Protein AF-0000000073451578 (afdb_homodimer)

Sequence (628 aa):
MHSQFETRAEHLTKHARFFEYTTASDPIGSGIISPVPVKEFGPELYETGETRIIPLDISEELKTDYPASSPSLLAHFIKIRSGDTIHTAPRATSELYYIVSGAGKTETGEDTIHWQKGDFLTLPAGSGSRHTAAEDAAIYYITDSPLLNYLGVKPSESRFQPTLYTAEQSKAKLAEAAAAPDARYRNRISVLLNNEIFDQTLTITHVLWAMFGIVPPGSNQAPHSHKSVALDFVAYAAPGTYTLVGSKIDPATKEIIDPKRIDWVTGKAFITPPGLWHSHHNESDEAAYIIPIQDAGLQTYLRTLDIQFQHYEKMHSQFETRAEHLTKHARFFEYTTASDPIGSGIISPVPVKEFGPELYETGETRIIPLDISEELKTDYPASSPSLLAHFIKIRSGDTIHTAPRATSELYYIVSGAGKTETGEDTIHWQKGDFLTLPAGSGSRHTAAEDAAIYYITDSPLLNYLGVKPSESRFQPTLYTAEQSKAKLAEAAAAPDARYRNRISVLLNNEIFDQTLTITHVLWAMFGIVPPGSNQAPHSHKSVALDFVAYAAPGTYTLVGSKIDPATKEIIDPKRIDWVTGKAFITPPGLWHSHHNESDEAAYIIPIQDAGLQTYLRTLDIQFQHYEK

Nearest PDB structures (foldseek):
  4fag-assembly1_A  TM=7.373E-01  e=8.489E-16  Pseudaminobacter salicylatoxidans
  3nl1-assembly1_A  TM=7.351E-01  e=1.055E-15  Pseudaminobacter salicylatoxidans
  3nw4-assembly1_A  TM=7.292E-01  e=1.311E-15  Pseudaminobacter salicylatoxidans
  3nst-assembly1_A  TM=7.316E-01  e=7.873E-15  Pseudaminobacter salicylatoxidans
  2phd-assembly1_A  TM=7.182E-01  e=8.777E-15  Pseudaminobacter salicylatoxidans

Foldseek 3Di:
DVVVVVVVVCVVCVPPDDDDCVVPVCCDVVVVFAFQDKDKDDQVVAVDDEWDKAKPFPCVRRVHPDGDNDQFKIKIKTKHAAFGKDKDQAQFQKKKKAWLAAWWWKDWDPDIGTAGHGKMKMAGHPTIIMTHTNHTTMIIMMGRRSNCVVVVHGDDDHPDHIDMDHNVNQVVVLVVQCPDPCNVVDLWRKDKQADVSLVQLRAPDLFKTKIKTKDAAQDKHQKKAWQWKWWKFWSDADWAKWKWKAQDADPVQSHHDPTDIGTDDHGMIIIHTHGIIMIIGHNDNGMTIMMIMTRSSNCVVVVRGPMGGDDDDD/DVVVVVVVVCVVCVPPDDDDCVVPVCCDVVVVFAFQDKDKDDQVVAVDDEWDKAKPFPCVRRVHPDGDNDQFKIKIKTKHAAFGKDKDQAQFQKKKKAWLAAWWWKDWDPDIGTAGHGKMKMAGHPTIIMTHTNHTTMIIMMGRRSNCVVVVHGDDDHPDHIDMDHNVNQVVVLVVQCPDPCNVVDLWRKDKQADVSLVQLRAPDLFKTKIKTKDAAQDKHQKKAWQWKWWKFWSDADWAKWKWKAQDADPVQSHHDPTDIGTDDHGMIIIHTHGIIMIIGHNDNGMTIMMIMTRSSNCVVVVRGPMGGDDDDD

Organism: Bacillus licheniformis (strain ATCC 14580 / DSM 13 / JCM 2505 / CCUG 7422 / NBRC 12200 / NCIMB 9375 / NCTC 10341 / NRRL NRS-1264 / Gibson 46) (NCBI:txid279010)

InterPro domains:
  IPR011051 RmlC-like cupin domain superfamily [SSF51182] (33-309)
  IPR014710 RmlC-like jelly roll fold [G3DSA:2.60.120.10] (61-155)
  IPR014710 RmlC-like jelly roll fold [G3DSA:2.60.120.10] (156-314)
  IPR047183 Gentisate 1,2-dioxygenase-like [PTHR41517] (12-313)

Secondary structure (DSSP, 8-state):
-HHHHHHHHHHHHTTEEEEEHHHHS-HHHHTSSPPPPPEEE-GGGTSSSSSEEEE---HHHHT-SS--SSSS-EEEEEEE-TT-EEEE--S-SEEEEEEEE-EEEEEETTEEEEEETT-EEEEETT--EEEEESS-EEEEEEE-HHHHHHHTEEE-S-SS--EEE-HHHHHHHHHHHHHSTTGGG-S-EEEEEEETT-TTTT-SSSS-EEEEEEE-TT-BPPPEE-SS-EEEEEEE--TTEEEEEES-B-TTT-PBSSPEEEE--TT-EEEEPTT-EEEEEE-SSS-EEEEEEESHHHHHHTT----EE-----/-HHHHHHHHHHHHTTEEEEEHHHHS-HHHHTSSPPPPPEEE-GGGTSSSSSEEEE---HHHHT-SS--SSSS-EEEEEEE-TT-EEEE--S-SEEEEEEEE-EEEEEETTEEEEEETT-EEEEETT--EEEEESS-EEEEEEE-HHHHHHHTEEE-S-SS--EEE-HHHHHHHHHHHHHSTTGGG-S-EEEEEEETT-TTTT-SSSS-EEEEEEE-TT-BPPPEE-SS-EEEEEEE--TTEEEEEES-B-TTT-PBSSPEEEE--TT-EEEEPTT-EEEEEE-SSS-EEEEEEESHHHHHHTT----EE-----

Structure (mmCIF, N/CA/C/O backbone):
data_AF-0000000073451578-model_v1
#
loop_
_entity.id
_entity.type
_entity.pdbx_description
1 polymer Cupin
#
loop_
_atom_site.group_PDB
_atom_site.id
_atom_site.type_symbol
_atom_site.label_atom_id
_atom_site.label_alt_id
_atom_site.label_comp_id
_atom_site.label_asym_id
_atom_site.label_entity_id
_atom_site.label_seq_id
_atom_site.pdbx_PDB_ins_code
_atom_site.Cartn_x
_atom_site.Cartn_y
_atom_site.Cartn_z
_atom_site.occupancy
_atom_site.B_iso_or_equiv
_atom_site.auth_seq_id
_atom_site.auth_comp_id
_atom_site.auth_asym_id
_atom_site.auth_atom_id
_atom_site.pdbx_PDB_model_num
ATOM 1 N N . MET A 1 1 ? 19.156 40.938 -12.516 1 30.78 1 MET A N 1
ATOM 2 C CA . MET A 1 1 ? 19.25 40.344 -11.18 1 30.78 1 MET A CA 1
ATOM 3 C C . MET A 1 1 ? 17.859 40.125 -10.586 1 30.78 1 MET A C 1
ATOM 5 O O . MET A 1 1 ? 17.625 39.156 -9.867 1 30.78 1 MET A O 1
ATOM 9 N N . HIS A 1 2 ? 17.016 41.062 -10.695 1 37.72 2 HIS A N 1
ATOM 10 C CA . HIS A 1 2 ? 15.625 41.094 -10.234 1 37.72 2 HIS A CA 1
ATOM 11 C C . HIS A 1 2 ? 14.781 40.062 -11 1 37.72 2 HIS A C 1
ATOM 13 O O . HIS A 1 2 ? 13.883 39.469 -10.422 1 37.72 2 HIS A O 1
ATOM 19 N N . SER A 1 3 ? 14.891 40.094 -12.266 1 40.88 3 SER A N 1
ATOM 20 C CA . SER A 1 3 ? 14.133 39.25 -13.188 1 40.88 3 SER A CA 1
ATOM 21 C C . SER A 1 3 ? 14.453 37.781 -12.961 1 40.88 3 SER A C 1
ATOM 23 O O . SER A 1 3 ? 13.57 36.906 -13.062 1 40.88 3 SER A O 1
ATOM 25 N N . GLN A 1 4 ? 15.68 37.438 -12.633 1 38.91 4 GLN A N 1
ATOM 26 C CA . GLN A 1 4 ? 16.156 36.062 -12.445 1 38.91 4 GLN A CA 1
ATOM 27 C C . GLN A 1 4 ? 15.625 35.469 -11.141 1 38.91 4 GLN A C 1
ATOM 29 O O . GLN A 1 4 ? 15.383 34.281 -11.047 1 38.91 4 GLN A O 1
ATOM 34 N N . PHE A 1 5 ? 15.547 36.25 -10.023 1 40.53 5 PHE A N 1
ATOM 35 C CA . PHE A 1 5 ? 14.961 35.875 -8.742 1 40.53 5 PHE A CA 1
ATOM 36 C C . PHE A 1 5 ? 13.461 35.625 -8.883 1 40.53 5 PHE A C 1
ATOM 38 O O . PHE A 1 5 ? 12.898 34.75 -8.25 1 40.53 5 PHE A O 1
ATOM 45 N N . GLU A 1 6 ? 12.789 36.5 -9.516 1 46.22 6 GLU A N 1
ATOM 46 C CA . GLU A 1 6 ? 11.352 36.375 -9.758 1 46.22 6 GLU A CA 1
ATOM 47 C C . GLU A 1 6 ? 11.047 35.062 -10.484 1 46.22 6 GLU A C 1
ATOM 49 O O . GLU A 1 6 ? 10.055 34.406 -10.18 1 46.22 6 GLU A O 1
ATOM 54 N N . THR A 1 7 ? 11.953 34.781 -11.414 1 46.16 7 THR A N 1
ATOM 55 C CA . THR A 1 7 ? 11.82 33.625 -12.281 1 46.16 7 THR A CA 1
ATOM 56 C C . THR A 1 7 ? 12.023 32.312 -11.484 1 46.16 7 THR A C 1
ATOM 58 O O . THR A 1 7 ? 11.359 31.328 -11.734 1 46.16 7 THR A O 1
ATOM 61 N N . ARG A 1 8 ? 12.938 32.469 -10.477 1 52.12 8 ARG A N 1
ATOM 62 C CA . ARG A 1 8 ? 13.266 31.266 -9.695 1 52.12 8 ARG A CA 1
ATOM 63 C C . ARG A 1 8 ? 12.164 30.953 -8.695 1 52.12 8 ARG A C 1
ATOM 65 O O . ARG A 1 8 ? 11.859 29.781 -8.453 1 52.12 8 ARG A O 1
ATOM 72 N N . ALA A 1 9 ? 11.508 32.062 -8.195 1 59.88 9 ALA A N 1
ATOM 73 C CA . ALA A 1 9 ? 10.383 31.844 -7.297 1 59.88 9 ALA A CA 1
ATOM 74 C C . ALA A 1 9 ? 9.18 31.266 -8.039 1 59.88 9 ALA A C 1
ATOM 76 O O . ALA A 1 9 ? 8.461 30.406 -7.512 1 59.88 9 ALA A O 1
ATOM 77 N N . GLU A 1 10 ? 9.125 31.641 -9.328 1 74.06 10 GLU A N 1
ATOM 78 C CA . GLU A 1 10 ? 7.961 31.203 -10.094 1 74.06 10 GLU A CA 1
ATOM 79 C C . GLU A 1 10 ? 8.016 29.703 -10.367 1 74.06 10 GLU A C 1
ATOM 81 O O . GLU A 1 10 ? 6.98 29.031 -10.375 1 74.06 10 GLU A O 1
ATOM 86 N N . HIS A 1 11 ? 9.258 29.266 -10.477 1 83.69 11 HIS A N 1
ATOM 87 C CA . HIS A 1 11 ? 9.352 27.844 -10.805 1 83.69 11 HIS A CA 1
ATOM 88 C C . HIS A 1 11 ? 9.023 26.969 -9.602 1 83.69 11 HIS A C 1
ATOM 90 O O . HIS A 1 11 ? 8.625 25.812 -9.75 1 83.69 11 HIS A O 1
ATOM 96 N N . LEU A 1 12 ? 9.094 27.516 -8.391 1 88.12 12 LEU A N 1
ATOM 97 C CA . LEU A 1 12 ? 8.859 26.766 -7.164 1 88.12 12 LEU A CA 1
ATOM 98 C C . LEU A 1 12 ? 7.367 26.516 -6.949 1 88.12 12 LEU A C 1
ATOM 100 O O . LEU A 1 12 ? 6.977 25.594 -6.246 1 88.12 12 LEU A O 1
ATOM 104 N N . THR A 1 13 ? 6.539 27.328 -7.613 1 88.06 13 THR A N 1
ATOM 105 C CA . THR A 1 13 ? 5.098 27.188 -7.414 1 88.06 13 THR A CA 1
ATOM 106 C C . THR A 1 13 ? 4.418 26.703 -8.688 1 88.06 13 THR A C 1
ATOM 108 O O . THR A 1 13 ? 3.213 26.453 -8.695 1 88.06 13 THR A O 1
ATOM 111 N N . LYS A 1 14 ? 5.16 26.531 -9.742 1 88 14 LYS A N 1
ATOM 112 C CA . LYS A 1 14 ? 4.602 26.266 -11.062 1 88 14 LYS A CA 1
ATOM 113 C C . LYS A 1 14 ? 3.807 24.969 -11.086 1 88 14 LYS A C 1
ATOM 115 O O . LYS A 1 14 ? 2.822 24.844 -11.812 1 88 14 LYS A O 1
ATOM 120 N N . HIS A 1 15 ? 4.188 24.047 -10.25 1 90.81 15 HIS A N 1
ATOM 121 C CA . HIS A 1 15 ? 3.559 22.734 -10.297 1 90.81 15 HIS A CA 1
ATOM 122 C C . HIS A 1 15 ? 2.492 22.594 -9.211 1 90.81 15 HIS A C 1
ATOM 124 O O . HIS A 1 15 ? 1.782 21.578 -9.156 1 90.81 15 HIS A O 1
ATOM 130 N N . ALA A 1 16 ? 2.346 23.562 -8.383 1 94.88 16 ALA A N 1
ATOM 131 C CA . ALA A 1 16 ? 1.389 23.5 -7.277 1 94.88 16 ALA A CA 1
ATOM 132 C C . ALA A 1 16 ? -0.038 23.703 -7.777 1 94.88 16 ALA A C 1
ATOM 134 O O . ALA A 1 16 ? -0.304 24.641 -8.539 1 94.88 16 ALA A O 1
ATOM 135 N N . ARG A 1 17 ? -0.963 22.812 -7.461 1 90.75 17 ARG A N 1
ATOM 136 C CA . ARG A 1 17 ? -2.391 22.906 -7.742 1 90.75 17 ARG A CA 1
ATOM 137 C C . ARG A 1 17 ? -3.217 22.734 -6.473 1 90.75 17 ARG A C 1
ATOM 139 O O . ARG A 1 17 ? -2.77 22.078 -5.523 1 90.75 17 ARG A O 1
ATOM 146 N N . PHE A 1 18 ? -4.383 23.312 -6.461 1 90.88 18 PHE A N 1
ATOM 147 C CA . PHE A 1 18 ? -5.305 23.266 -5.332 1 90.88 18 PHE A CA 1
ATOM 148 C C . PHE A 1 18 ? -6.688 22.812 -5.781 1 90.88 18 PHE A C 1
ATOM 150 O O . PHE A 1 18 ? -7.297 23.438 -6.652 1 90.88 18 PHE A O 1
ATOM 157 N N . PHE A 1 19 ? -7.121 21.688 -5.145 1 86.75 19 PHE A N 1
ATOM 158 C CA . PHE A 1 19 ? -8.43 21.156 -5.504 1 86.75 19 PHE A CA 1
ATOM 159 C C . PHE A 1 19 ? -9.375 21.172 -4.305 1 86.75 19 PHE A C 1
ATOM 161 O O . PHE A 1 19 ? -8.945 20.953 -3.172 1 86.75 19 PHE A O 1
ATOM 168 N N . GLU A 1 20 ? -10.609 21.359 -4.645 1 81.06 20 GLU A N 1
ATOM 169 C CA . GLU A 1 20 ? -11.625 21.094 -3.623 1 81.06 20 GLU A CA 1
ATOM 170 C C . GLU A 1 20 ? -11.773 19.609 -3.367 1 81.06 20 GLU A C 1
ATOM 172 O O . GLU A 1 20 ? -11.727 18.797 -4.301 1 81.06 20 GLU A O 1
ATOM 177 N N . TYR A 1 21 ? -11.914 19.188 -2.145 1 77.25 21 TYR A N 1
ATOM 178 C CA . TYR A 1 21 ? -11.844 17.812 -1.656 1 77.25 21 TYR A CA 1
ATOM 179 C C . TYR A 1 21 ? -12.797 16.906 -2.428 1 77.25 21 TYR A C 1
ATOM 181 O O . TYR A 1 21 ? -12.406 15.82 -2.873 1 77.25 21 TYR A O 1
ATOM 189 N N . THR A 1 22 ? -14.016 17.297 -2.676 1 68.94 22 THR A N 1
ATOM 190 C CA . THR A 1 22 ? -15 16.438 -3.303 1 68.94 22 THR A CA 1
ATOM 191 C C . THR A 1 22 ? -14.562 16.047 -4.711 1 68.94 22 THR A C 1
ATOM 193 O O . THR A 1 22 ? -14.906 14.961 -5.199 1 68.94 22 THR A O 1
ATOM 196 N N . THR A 1 23 ? -13.742 16.812 -5.281 1 63.53 23 THR A N 1
ATOM 197 C CA . THR A 1 23 ? -13.297 16.578 -6.652 1 63.53 23 THR A CA 1
ATOM 198 C C . THR A 1 23 ? -12.164 15.562 -6.688 1 63.53 23 THR A C 1
ATOM 200 O O . THR A 1 23 ? -12 14.844 -7.68 1 63.53 23 THR A O 1
ATOM 203 N N . ALA A 1 24 ? -11.555 15.438 -5.473 1 65.44 24 ALA A N 1
ATOM 204 C CA . ALA A 1 24 ? -10.273 14.734 -5.59 1 65.44 24 ALA A CA 1
ATOM 205 C C . ALA A 1 24 ? -10.164 13.625 -4.551 1 65.44 24 ALA A C 1
ATOM 207 O O . ALA A 1 24 ? -9.133 12.953 -4.461 1 65.44 24 ALA A O 1
ATOM 208 N N . SER A 1 25 ? -11.297 13.383 -3.918 1 68.44 25 SER A N 1
ATOM 209 C CA . SER A 1 25 ? -11.18 12.5 -2.762 1 68.44 25 SER A CA 1
ATOM 210 C C . SER A 1 25 ? -11.234 11.039 -3.176 1 68.44 25 SER A C 1
ATOM 212 O O . SER A 1 25 ? -10.867 10.156 -2.402 1 68.44 25 SER A O 1
ATOM 214 N N . ASP A 1 26 ? -11.672 10.773 -4.41 1 75.81 26 ASP A N 1
ATOM 215 C CA . ASP A 1 26 ? -11.797 9.391 -4.863 1 75.81 26 ASP A CA 1
ATOM 216 C C . ASP A 1 26 ? -11.367 9.25 -6.32 1 75.81 26 ASP A C 1
ATOM 218 O O . ASP A 1 26 ? -12.195 9.008 -7.199 1 75.81 26 ASP A O 1
ATOM 222 N N . PRO A 1 27 ? -10.102 9.297 -6.5 1 75.88 27 PRO A N 1
ATOM 223 C CA . PRO A 1 27 ? -9.625 9.195 -7.883 1 75.88 27 PRO A CA 1
ATOM 224 C C . PRO A 1 27 ? -10.023 7.883 -8.555 1 75.88 27 PRO A C 1
ATOM 226 O O . PRO A 1 27 ? -10.203 7.836 -9.773 1 75.88 27 PRO A O 1
ATOM 229 N N . ILE A 1 28 ? -10.203 6.879 -7.824 1 74.38 28 ILE A N 1
ATOM 230 C CA . ILE A 1 28 ? -10.586 5.594 -8.398 1 74.38 28 ILE A CA 1
ATOM 231 C C . ILE A 1 28 ? -12.047 5.645 -8.844 1 74.38 28 ILE A C 1
ATOM 233 O O . ILE A 1 28 ? -12.359 5.324 -9.992 1 74.38 28 ILE A O 1
ATOM 237 N N . GLY A 1 29 ? -12.852 6.164 -7.934 1 76.31 29 GLY A N 1
ATOM 238 C CA . GLY A 1 29 ? -14.273 6.234 -8.234 1 76.31 29 GLY A CA 1
ATOM 239 C C . GLY A 1 29 ? -14.609 7.219 -9.336 1 76.31 29 GLY A C 1
ATOM 240 O O . GLY A 1 29 ? -15.562 7.02 -10.086 1 76.31 29 GLY A O 1
ATOM 241 N N . SER A 1 30 ? -13.773 8.234 -9.477 1 79.75 30 SER A N 1
ATOM 242 C CA . SER A 1 30 ? -14.047 9.281 -10.461 1 79.75 30 SER A CA 1
ATOM 243 C C . SER A 1 30 ? -13.477 8.906 -11.828 1 79.75 30 SER A C 1
ATOM 245 O O . SER A 1 30 ? -13.734 9.594 -12.82 1 79.75 30 SER A O 1
ATOM 247 N N . GLY A 1 31 ? -12.727 7.879 -11.805 1 82.81 31 GLY A N 1
ATOM 248 C CA . GLY A 1 31 ? -12.188 7.395 -13.062 1 82.81 31 GLY A CA 1
ATOM 249 C C . GLY A 1 31 ? -10.906 8.109 -13.477 1 82.81 31 GLY A C 1
ATOM 250 O O . GLY A 1 31 ? -10.422 7.914 -14.586 1 82.81 31 GLY A O 1
ATOM 251 N N . ILE A 1 32 ? -10.438 8.953 -12.609 1 88.56 32 ILE A N 1
ATOM 252 C CA . ILE A 1 32 ? -9.211 9.664 -12.93 1 88.56 32 ILE A CA 1
ATOM 253 C C . ILE A 1 32 ? -8.055 8.664 -13.062 1 88.56 32 ILE A C 1
ATOM 255 O O . ILE A 1 32 ? -7.281 8.734 -14.023 1 88.56 32 ILE A O 1
ATOM 259 N N . ILE A 1 33 ? -7.988 7.777 -12.094 1 93.56 33 ILE A N 1
ATOM 260 C CA . ILE A 1 33 ? -7.008 6.703 -12.219 1 93.56 33 ILE A CA 1
ATOM 261 C C . ILE A 1 33 ? -7.703 5.422 -12.672 1 93.56 33 ILE A C 1
ATOM 263 O O . ILE A 1 33 ? -8.812 5.121 -12.234 1 93.56 33 ILE A O 1
ATOM 267 N N . SER A 1 34 ? -7.074 4.664 -13.594 1 93.44 34 SER A N 1
ATOM 268 C CA . SER A 1 34 ? -7.676 3.463 -14.156 1 93.44 34 SER A CA 1
ATOM 269 C C . SER A 1 34 ? -7.715 2.33 -13.141 1 93.44 34 SER A C 1
ATOM 271 O O . SER A 1 34 ? -6.758 2.125 -12.391 1 93.44 34 SER A O 1
ATOM 273 N N . PRO A 1 35 ? -8.867 1.644 -13.109 1 94.25 35 PRO A N 1
ATOM 274 C CA . PRO A 1 35 ? -8.844 0.412 -12.32 1 94.25 35 PRO A CA 1
ATOM 275 C C . PRO A 1 35 ? -7.914 -0.65 -12.906 1 94.25 35 PRO A C 1
ATOM 277 O O . PRO A 1 35 ? -7.551 -0.573 -14.086 1 94.25 35 PRO A O 1
ATOM 280 N N . VAL A 1 36 ? -7.434 -1.56 -12.094 1 97.06 36 VAL A N 1
ATOM 281 C CA . VAL A 1 36 ? -6.742 -2.734 -12.609 1 97.06 36 VAL A CA 1
ATOM 282 C C . VAL A 1 36 ? -7.742 -3.668 -13.289 1 97.06 36 VAL A C 1
ATOM 284 O O . VAL A 1 36 ? -8.75 -4.047 -12.688 1 97.06 36 VAL A O 1
ATOM 287 N N . PRO A 1 37 ? -7.523 -4.043 -14.508 1 96.94 37 PRO A N 1
ATOM 288 C CA . PRO A 1 37 ? -8.484 -4.906 -15.195 1 96.94 37 PRO A CA 1
ATOM 289 C C . PRO A 1 37 ? -8.289 -6.387 -14.867 1 96.94 37 PRO A C 1
ATOM 291 O O . PRO A 1 37 ? -7.191 -6.793 -14.469 1 96.94 37 PRO A O 1
ATOM 294 N N . VAL A 1 38 ? -9.398 -7.082 -15.023 1 97.75 38 VAL A N 1
ATOM 295 C CA . VAL A 1 38 ? -9.242 -8.523 -15.156 1 97.75 38 VAL A CA 1
ATOM 296 C C . VAL A 1 38 ? -8.57 -8.844 -16.484 1 97.75 38 VAL A C 1
ATOM 298 O O . VAL A 1 38 ? -8.984 -8.352 -17.531 1 97.75 38 VAL A O 1
ATOM 301 N N . LYS A 1 39 ? -7.504 -9.523 -16.484 1 98.25 39 LYS A N 1
ATOM 302 C CA . LYS A 1 39 ? -6.781 -9.914 -17.688 1 98.25 39 LYS A CA 1
ATOM 303 C C . LYS A 1 39 ? -6.352 -11.383 -17.625 1 98.25 39 LYS A C 1
ATOM 305 O O . LYS A 1 39 ? -6.023 -11.891 -16.547 1 98.25 39 LYS A O 1
ATOM 310 N N . GLU A 1 40 ? -6.395 -12.023 -18.766 1 98.75 40 GLU A N 1
ATOM 311 C CA . GLU A 1 40 ? -6.039 -13.438 -18.859 1 98.75 40 GLU A CA 1
ATOM 312 C C . GLU A 1 40 ? -4.848 -13.641 -19.797 1 98.75 40 GLU A C 1
ATOM 314 O O . GLU A 1 40 ? -4.73 -12.961 -20.828 1 98.75 40 GLU A O 1
ATOM 319 N N . PHE A 1 41 ? -3.984 -14.57 -19.453 1 98.88 41 PHE A N 1
ATOM 320 C CA . PHE A 1 41 ? -2.816 -14.953 -20.234 1 98.88 41 PHE A CA 1
ATOM 321 C C . PHE A 1 41 ? -2.717 -16.469 -20.344 1 98.88 41 PHE A C 1
ATOM 323 O O . PHE A 1 41 ? -2.422 -17.156 -19.359 1 98.88 41 PHE A O 1
ATOM 330 N N . GLY A 1 42 ? -2.832 -17 -21.531 1 98.62 42 GLY A N 1
ATOM 331 C CA . GLY A 1 42 ? -2.93 -18.438 -21.719 1 98.62 42 GLY A CA 1
ATOM 332 C C . GLY A 1 42 ? -1.58 -19.109 -21.922 1 98.62 42 GLY A C 1
ATOM 333 O O . GLY A 1 42 ? -0.577 -18.438 -22.156 1 98.62 42 GLY A O 1
ATOM 334 N N . PRO A 1 43 ? -1.628 -20.438 -21.766 1 98.31 43 PRO A N 1
ATOM 335 C CA . PRO A 1 43 ? -0.375 -21.188 -21.859 1 98.31 43 PRO A CA 1
ATOM 336 C C . PRO A 1 43 ? 0.224 -21.141 -23.266 1 98.31 43 PRO A C 1
ATOM 338 O O . PRO A 1 43 ? 1.401 -21.453 -23.453 1 98.31 43 PRO A O 1
ATOM 341 N N . GLU A 1 44 ? -0.522 -20.75 -24.25 1 97.94 44 GLU A N 1
ATOM 342 C CA . GLU A 1 44 ? -0.017 -20.641 -25.625 1 97.94 44 GLU A CA 1
ATOM 343 C C . GLU A 1 44 ? 1.14 -19.656 -25.703 1 97.94 44 GLU A C 1
ATOM 345 O O . GLU A 1 44 ? 1.926 -19.688 -26.656 1 97.94 44 GLU A O 1
ATOM 350 N N . LEU A 1 45 ? 1.218 -18.812 -24.766 1 97.94 45 LEU A N 1
ATOM 351 C CA . LEU A 1 45 ? 2.26 -17.781 -24.766 1 97.94 45 LEU A CA 1
ATOM 352 C C . LEU A 1 45 ? 3.635 -18.406 -24.562 1 97.94 45 LEU A C 1
ATOM 354 O O . LEU A 1 45 ? 4.645 -17.859 -25 1 97.94 45 LEU A O 1
ATOM 358 N N . TYR A 1 46 ? 3.703 -19.625 -23.906 1 97.81 46 TYR A N 1
ATOM 359 C CA . TYR A 1 46 ? 5.027 -20.094 -23.531 1 97.81 46 TYR A CA 1
ATOM 360 C C . TYR A 1 46 ? 5.184 -21.578 -23.812 1 97.81 46 TYR A C 1
ATOM 362 O O . TYR A 1 46 ? 6.273 -22.141 -23.656 1 97.81 46 TYR A O 1
ATOM 370 N N . GLU A 1 47 ? 4.164 -22.25 -24.156 1 95 47 GLU A N 1
ATOM 371 C CA . GLU A 1 47 ? 4.207 -23.703 -24.344 1 95 47 GLU A CA 1
ATOM 372 C C . GLU A 1 47 ? 5.133 -24.078 -25.5 1 95 47 GLU A C 1
ATOM 374 O O . GLU A 1 47 ? 5.707 -25.172 -25.5 1 95 47 GLU A O 1
ATOM 379 N N . THR A 1 48 ? 5.191 -23.172 -26.438 1 92.56 48 THR A N 1
ATOM 380 C CA . THR A 1 48 ? 6.07 -23.438 -27.578 1 92.56 48 THR A CA 1
ATOM 381 C C . THR A 1 48 ? 7.039 -22.266 -27.781 1 92.56 48 THR A C 1
ATOM 383 O O . THR A 1 48 ? 6.918 -21.234 -27.125 1 92.56 48 THR A O 1
ATOM 386 N N . GLY A 1 49 ? 8.039 -22.578 -28.547 1 94.69 49 GLY A N 1
ATOM 387 C CA . GLY A 1 49 ? 8.953 -21.5 -28.906 1 94.69 49 GLY A CA 1
ATOM 388 C C . GLY A 1 49 ? 10.305 -21.609 -28.234 1 94.69 49 GLY A C 1
ATOM 389 O O . GLY A 1 49 ? 10.578 -22.594 -27.547 1 94.69 49 GLY A O 1
ATOM 390 N N . GLU A 1 50 ? 11.102 -20.594 -28.438 1 97.81 50 GLU A N 1
ATOM 391 C CA . GLU A 1 50 ? 12.484 -20.594 -27.969 1 97.81 50 GLU A CA 1
ATOM 392 C C . GLU A 1 50 ? 12.578 -20.047 -26.547 1 97.81 50 GLU A C 1
ATOM 394 O O . GLU A 1 50 ? 11.602 -19.5 -26.016 1 97.81 50 GLU A O 1
ATOM 399 N N . THR A 1 51 ? 13.711 -20.234 -25.969 1 98.69 51 THR A N 1
ATOM 400 C CA . THR A 1 51 ? 14.031 -19.688 -24.656 1 98.69 51 THR A CA 1
ATOM 401 C C . THR A 1 51 ? 13.805 -18.188 -24.625 1 98.69 51 THR A C 1
ATOM 403 O O . THR A 1 51 ? 14.359 -17.453 -25.453 1 98.69 51 THR A O 1
ATOM 406 N N . ARG A 1 52 ? 12.938 -17.75 -23.719 1 98.62 52 ARG A N 1
ATOM 407 C CA . ARG A 1 52 ? 12.625 -16.328 -23.625 1 98.62 52 ARG A CA 1
ATOM 408 C C . ARG A 1 52 ? 11.875 -16.016 -22.344 1 98.62 52 ARG A C 1
ATOM 410 O O . ARG A 1 52 ? 11.359 -16.922 -21.672 1 98.62 52 ARG A O 1
ATOM 417 N N . ILE A 1 53 ? 11.883 -14.797 -22.016 1 98.69 53 ILE A N 1
ATOM 418 C CA . ILE A 1 53 ? 11.07 -14.25 -20.938 1 98.69 53 ILE A CA 1
ATOM 419 C C . ILE A 1 53 ? 9.906 -13.445 -21.531 1 98.69 53 ILE A C 1
ATOM 421 O O . ILE A 1 53 ? 10.117 -12.586 -22.391 1 98.69 53 ILE A O 1
ATOM 425 N N . ILE A 1 54 ? 8.695 -13.727 -21.125 1 98.75 54 ILE A N 1
ATOM 426 C CA . ILE A 1 54 ? 7.492 -13.094 -21.656 1 98.75 54 ILE A CA 1
ATOM 427 C C . ILE A 1 54 ? 6.797 -12.297 -20.562 1 98.75 54 ILE A C 1
ATOM 429 O O . ILE A 1 54 ? 6.066 -12.859 -19.75 1 98.75 54 ILE A O 1
ATOM 433 N N . PRO A 1 55 ? 6.918 -10.953 -20.547 1 98.81 55 PRO A N 1
ATOM 434 C CA . PRO A 1 55 ? 6.191 -10.164 -19.547 1 98.81 55 PRO A CA 1
ATOM 435 C C . PRO A 1 55 ? 4.684 -10.156 -19.781 1 98.81 55 PRO A C 1
ATOM 437 O O . PRO A 1 55 ? 4.234 -10.055 -20.938 1 98.81 55 PRO A O 1
ATOM 440 N N . LEU A 1 56 ? 3.957 -10.375 -18.766 1 98.94 56 LEU A N 1
ATOM 441 C CA . LEU A 1 56 ? 2.508 -10.219 -18.828 1 98.94 56 LEU A CA 1
ATOM 442 C C . LEU A 1 56 ? 2.105 -8.766 -18.578 1 98.94 56 LEU A C 1
ATOM 444 O O . LEU A 1 56 ? 1.479 -8.461 -17.562 1 98.94 56 LEU A O 1
ATOM 448 N N . ASP A 1 57 ? 2.42 -7.965 -19.594 1 98.81 57 ASP A N 1
ATOM 449 C CA . ASP A 1 57 ? 2.447 -6.512 -19.453 1 98.81 57 ASP A CA 1
ATOM 450 C C . ASP A 1 57 ? 1.077 -5.906 -19.766 1 98.81 57 ASP A C 1
ATOM 452 O O . ASP A 1 57 ? 0.488 -6.18 -20.812 1 98.81 57 ASP A O 1
ATOM 456 N N . ILE A 1 58 ? 0.593 -5.098 -18.797 1 98.69 58 ILE A N 1
ATOM 457 C CA . ILE A 1 58 ? -0.63 -4.336 -19.047 1 98.69 58 ILE A CA 1
ATOM 458 C C . ILE A 1 58 ? -0.384 -2.859 -18.75 1 98.69 58 ILE A C 1
ATOM 460 O O . ILE A 1 58 ? -1.266 -2.168 -18.234 1 98.69 58 ILE A O 1
ATOM 464 N N . SER A 1 59 ? 0.812 -2.396 -18.969 1 98.31 59 SER A N 1
ATOM 465 C CA . SER A 1 59 ? 1.217 -1.027 -18.672 1 98.31 59 SER A CA 1
ATOM 466 C C . SER A 1 59 ? 0.337 -0.018 -19.406 1 98.31 59 SER A C 1
ATOM 468 O O . SER A 1 59 ? 0.078 1.073 -18.891 1 98.31 59 SER A O 1
ATOM 470 N N . GLU A 1 60 ? -0.176 -0.376 -20.609 1 97.88 60 GLU A N 1
ATOM 471 C CA . GLU A 1 60 ? -1.059 0.525 -21.344 1 97.88 60 GLU A CA 1
ATOM 472 C C . GLU A 1 60 ? -2.35 0.785 -20.578 1 97.88 60 GLU A C 1
ATOM 474 O O . GLU A 1 60 ? -2.783 1.933 -20.453 1 97.88 60 GLU A O 1
ATOM 479 N N . GLU A 1 61 ? -2.93 -0.25 -20.016 1 96.62 61 GLU A N 1
ATOM 480 C CA . GLU A 1 61 ? -4.164 -0.12 -19.25 1 96.62 61 GLU A CA 1
ATOM 481 C C . GLU A 1 61 ? -3.926 0.625 -17.938 1 96.62 61 GLU A C 1
ATOM 483 O O . GLU A 1 61 ? -4.789 1.372 -17.469 1 96.62 61 GLU A O 1
ATOM 488 N N . LEU A 1 62 ? -2.736 0.457 -17.375 1 97.12 62 LEU A N 1
ATOM 489 C CA . LEU A 1 62 ? -2.406 1.068 -16.094 1 97.12 62 LEU A CA 1
ATOM 490 C C . LEU A 1 62 ? -1.856 2.477 -16.281 1 97.12 62 LEU A C 1
ATOM 492 O O . LEU A 1 62 ? -1.722 3.234 -15.32 1 97.12 62 LEU A O 1
ATOM 496 N N . LYS A 1 63 ? -1.497 2.824 -17.516 1 95.94 63 LYS A N 1
ATOM 497 C CA . LYS A 1 63 ? -0.91 4.113 -17.875 1 95.94 63 LYS A CA 1
ATOM 498 C C . LYS A 1 63 ? 0.402 4.344 -17.125 1 95.94 63 LYS A C 1
ATOM 500 O O . LYS A 1 63 ? 0.599 5.398 -16.516 1 95.94 63 LYS A O 1
ATOM 505 N N . THR A 1 64 ? 1.259 3.322 -17.172 1 96.88 64 THR A N 1
ATOM 506 C CA . THR A 1 64 ? 2.617 3.449 -16.656 1 96.88 64 THR A CA 1
ATOM 507 C C . THR A 1 64 ? 3.631 3.441 -17.797 1 96.88 64 THR A C 1
ATOM 509 O O . THR A 1 64 ? 3.354 2.92 -18.875 1 96.88 64 THR A O 1
ATOM 512 N N . ASP A 1 65 ? 4.832 3.963 -17.578 1 96.62 65 ASP A N 1
ATOM 513 C CA . ASP A 1 65 ? 5.887 4.004 -18.594 1 96.62 65 ASP A CA 1
ATOM 514 C C . ASP A 1 65 ? 6.832 2.811 -18.438 1 96.62 65 ASP A C 1
ATOM 516 O O . ASP A 1 65 ? 7.906 2.785 -19.047 1 96.62 65 ASP A O 1
ATOM 520 N N . TYR A 1 66 ? 6.523 1.87 -17.641 1 98.12 66 TYR A N 1
ATOM 521 C CA . TYR A 1 66 ? 7.258 0.632 -17.406 1 98.12 66 TYR A CA 1
ATOM 522 C C . TYR A 1 66 ? 6.32 -0.569 -17.406 1 98.12 66 TYR A C 1
ATOM 524 O O . TYR A 1 66 ? 5.129 -0.436 -17.109 1 98.12 66 TYR A O 1
ATOM 532 N N . PRO A 1 67 ? 6.785 -1.768 -17.766 1 98.75 67 PRO A N 1
ATOM 533 C CA . PRO A 1 67 ? 5.926 -2.951 -17.75 1 98.75 67 PRO A CA 1
ATOM 534 C C . PRO A 1 67 ? 5.383 -3.266 -16.359 1 98.75 67 PRO A C 1
ATOM 536 O O . PRO A 1 67 ? 6.094 -3.098 -15.367 1 98.75 67 PRO A O 1
ATOM 539 N N . ALA A 1 68 ? 4.16 -3.646 -16.312 1 98.88 68 ALA A N 1
ATOM 540 C CA . ALA A 1 68 ? 3.486 -3.975 -15.062 1 98.88 68 ALA A CA 1
ATOM 541 C C . ALA A 1 68 ? 2.287 -4.887 -15.305 1 98.88 68 ALA A C 1
ATOM 543 O O . ALA A 1 68 ? 1.618 -4.781 -16.328 1 98.88 68 ALA A O 1
ATOM 544 N N . SER A 1 69 ? 2.061 -5.812 -14.43 1 98.94 69 SER A N 1
ATOM 545 C CA . SER A 1 69 ? 0.836 -6.605 -14.422 1 98.94 69 SER A CA 1
ATOM 546 C C . SER A 1 69 ? -0.158 -6.082 -13.391 1 98.94 69 SER A C 1
ATOM 548 O O . SER A 1 69 ? -1.341 -6.426 -13.43 1 98.94 69 SER A O 1
ATOM 550 N N . SER A 1 70 ? 0.288 -5.328 -12.539 1 98.81 70 SER A N 1
ATOM 551 C CA . SER A 1 70 ? -0.402 -4.547 -11.516 1 98.81 70 SER A CA 1
ATOM 552 C C . SER A 1 70 ? 0.419 -3.332 -11.102 1 98.81 70 SER A C 1
ATOM 554 O O . SER A 1 70 ? 1.569 -3.182 -11.523 1 98.81 70 SER A O 1
ATOM 556 N N . PRO A 1 71 ? -0.155 -2.457 -10.289 1 98.5 71 PRO A N 1
ATOM 557 C CA . PRO A 1 71 ? 0.637 -1.294 -9.875 1 98.5 71 PRO A CA 1
ATOM 558 C C . PRO A 1 71 ? 1.925 -1.681 -9.156 1 98.5 71 PRO A C 1
ATOM 560 O O . PRO A 1 71 ? 2.924 -0.961 -9.234 1 98.5 71 PRO A O 1
ATOM 563 N N . SER A 1 72 ? 1.937 -2.873 -8.508 1 98.81 72 SER A N 1
ATOM 564 C CA . SER A 1 72 ? 3.074 -3.191 -7.648 1 98.81 72 SER A CA 1
ATOM 565 C C . SER A 1 72 ? 3.867 -4.371 -8.195 1 98.81 72 SER A C 1
ATOM 567 O O . SER A 1 72 ? 4.996 -4.625 -7.77 1 98.81 72 SER A O 1
ATOM 569 N N . LEU A 1 73 ? 3.285 -5.125 -9.156 1 98.94 73 LEU A N 1
ATOM 570 C CA . LEU A 1 73 ? 3.922 -6.383 -9.531 1 98.94 73 LEU A CA 1
ATOM 571 C C . LEU A 1 73 ? 4.004 -6.52 -11.047 1 98.94 73 LEU A C 1
ATOM 573 O O . LEU A 1 73 ? 3.189 -5.941 -11.773 1 98.94 73 LEU A O 1
ATOM 577 N N . LEU A 1 74 ? 4.953 -7.309 -11.461 1 98.94 74 LEU A N 1
ATOM 578 C CA . LEU A 1 74 ? 5.082 -7.762 -12.844 1 98.94 74 LEU A CA 1
ATOM 579 C C . LEU A 1 74 ? 5.242 -9.273 -12.906 1 98.94 74 LEU A C 1
ATOM 581 O O . LEU A 1 74 ? 6.152 -9.836 -12.289 1 98.94 74 LEU A O 1
ATOM 585 N N . ALA A 1 75 ? 4.355 -9.883 -13.586 1 98.94 75 ALA A N 1
ATOM 586 C CA . ALA A 1 75 ? 4.41 -11.32 -13.82 1 98.94 75 ALA A CA 1
ATOM 587 C C . ALA A 1 75 ? 5.004 -11.625 -15.195 1 98.94 75 ALA A C 1
ATOM 589 O O . ALA A 1 75 ? 4.902 -10.812 -16.125 1 98.94 75 ALA A O 1
ATOM 590 N N . HIS A 1 76 ? 5.645 -12.805 -15.273 1 98.94 76 HIS A N 1
ATOM 591 C CA . HIS A 1 76 ? 6.227 -13.32 -16.516 1 98.94 76 HIS A CA 1
ATOM 592 C C . HIS A 1 76 ? 5.965 -14.812 -16.656 1 98.94 76 HIS A C 1
ATOM 594 O O . HIS A 1 76 ? 5.777 -15.523 -15.672 1 98.94 76 HIS A O 1
ATOM 600 N N . PHE A 1 77 ? 5.953 -15.188 -17.953 1 98.94 77 PHE A N 1
ATOM 601 C CA . PHE A 1 77 ? 6.312 -16.562 -18.25 1 98.94 77 PHE A CA 1
ATOM 602 C C . PHE A 1 77 ? 7.75 -16.656 -18.75 1 98.94 77 PHE A C 1
ATOM 604 O O . PHE A 1 77 ? 8.211 -15.797 -19.5 1 98.94 77 PHE A O 1
ATOM 611 N N . ILE A 1 78 ? 8.461 -17.703 -18.266 1 98.88 78 ILE A N 1
ATOM 612 C CA . ILE A 1 78 ? 9.781 -18 -18.797 1 98.88 78 ILE A CA 1
ATOM 613 C C . ILE A 1 78 ? 9.773 -19.375 -19.469 1 98.88 78 ILE A C 1
ATOM 615 O O . ILE A 1 78 ? 9.359 -20.359 -18.844 1 98.88 78 ILE A O 1
ATOM 619 N N . LYS A 1 79 ? 10.148 -19.406 -20.656 1 98.81 79 LYS A N 1
ATOM 620 C CA . LYS A 1 79 ? 10.414 -20.656 -21.359 1 98.81 79 LYS A CA 1
ATOM 621 C C . LYS A 1 79 ? 11.906 -20.906 -21.516 1 98.81 79 LYS A C 1
ATOM 623 O O . LYS A 1 79 ? 12.641 -20.016 -21.969 1 98.81 79 LYS A O 1
ATOM 628 N N . ILE A 1 80 ? 12.344 -22.016 -21.031 1 98.75 80 ILE A N 1
ATOM 629 C CA . ILE A 1 80 ? 13.742 -22.391 -21.203 1 98.75 80 ILE A CA 1
ATOM 630 C C . ILE A 1 80 ? 13.836 -23.75 -21.891 1 98.75 80 ILE A C 1
ATOM 632 O O . ILE A 1 80 ? 13.422 -24.766 -21.328 1 98.75 80 ILE A O 1
ATOM 636 N N . ARG A 1 81 ? 14.422 -23.797 -23.094 1 98.62 81 ARG A N 1
ATOM 637 C CA . ARG A 1 81 ? 14.633 -25.062 -23.766 1 98.62 81 ARG A CA 1
ATOM 638 C C . ARG A 1 81 ? 15.719 -25.875 -23.078 1 98.62 81 ARG A C 1
ATOM 640 O O . ARG A 1 81 ? 16.641 -25.312 -22.5 1 98.62 81 ARG A O 1
ATOM 647 N N . SER A 1 82 ? 15.562 -27.172 -23.281 1 98.38 82 SER A N 1
ATOM 648 C CA . SER A 1 82 ? 16.547 -28.062 -22.672 1 98.38 82 SER A CA 1
ATOM 649 C C . SER A 1 82 ? 17.969 -27.656 -23.062 1 98.38 82 SER A C 1
ATOM 651 O O . SER A 1 82 ? 18.266 -27.453 -24.234 1 98.38 82 SER A O 1
ATOM 653 N N . GLY A 1 83 ? 18.734 -27.469 -22.016 1 98.25 83 GLY A N 1
ATOM 654 C CA . GLY A 1 83 ? 20.141 -27.125 -22.234 1 98.25 83 GLY A CA 1
ATOM 655 C C . GLY A 1 83 ? 20.391 -25.641 -22.312 1 98.25 83 GLY A C 1
ATOM 656 O O . GLY A 1 83 ? 21.531 -25.188 -22.188 1 98.25 83 GLY A O 1
ATOM 657 N N . ASP A 1 84 ? 19.344 -24.828 -22.531 1 98.69 84 ASP A N 1
ATOM 658 C CA . ASP A 1 84 ? 19.5 -23.375 -22.641 1 98.69 84 ASP A CA 1
ATOM 659 C C . ASP A 1 84 ? 19.625 -22.734 -21.266 1 98.69 84 ASP A C 1
ATOM 661 O O . ASP A 1 84 ? 19.359 -23.375 -20.25 1 98.69 84 ASP A O 1
ATOM 665 N N . THR A 1 85 ? 20.172 -21.562 -21.281 1 98.5 85 THR A N 1
ATOM 666 C CA . THR A 1 85 ? 20.297 -20.734 -20.094 1 98.5 85 THR A CA 1
ATOM 667 C C . THR A 1 85 ? 19.688 -19.359 -20.328 1 98.5 85 THR A C 1
ATOM 669 O O . THR A 1 85 ? 19.766 -18.812 -21.422 1 98.5 85 THR A O 1
ATOM 672 N N . ILE A 1 86 ? 19.047 -18.844 -19.328 1 98.56 86 ILE A N 1
ATOM 673 C CA . ILE A 1 86 ? 18.516 -17.484 -19.391 1 98.56 86 ILE A CA 1
ATOM 674 C C . ILE A 1 86 ? 18.891 -16.734 -18.125 1 98.56 86 ILE A C 1
ATOM 676 O O . ILE A 1 86 ? 19.141 -17.328 -17.078 1 98.56 86 ILE A O 1
ATOM 680 N N . HIS A 1 87 ? 19 -15.422 -18.234 1 98.25 87 HIS A N 1
ATOM 681 C CA . HIS A 1 87 ? 19.484 -14.586 -17.141 1 98.25 87 HIS A CA 1
ATOM 682 C C . HIS A 1 87 ? 18.391 -13.641 -16.641 1 98.25 87 HIS A C 1
ATOM 684 O O . HIS A 1 87 ? 17.625 -13.102 -17.438 1 98.25 87 HIS A O 1
ATOM 690 N N . THR A 1 88 ? 18.281 -13.461 -15.336 1 98.12 88 THR A N 1
ATOM 691 C CA . THR A 1 88 ? 17.422 -12.438 -14.742 1 98.12 88 THR A CA 1
ATOM 692 C C . THR A 1 88 ? 18.203 -11.586 -13.75 1 98.12 88 THR A C 1
ATOM 694 O O . THR A 1 88 ? 19.047 -12.094 -13.023 1 98.12 88 THR A O 1
ATOM 697 N N . ALA A 1 89 ? 18.031 -10.289 -13.734 1 97.62 89 ALA A N 1
ATOM 698 C CA . ALA A 1 89 ? 18.594 -9.312 -12.805 1 97.62 89 ALA A CA 1
ATOM 699 C C . ALA A 1 89 ? 17.672 -8.094 -12.68 1 97.62 89 ALA A C 1
ATOM 701 O O . ALA A 1 89 ? 18.094 -6.965 -12.969 1 97.62 89 ALA A O 1
ATOM 702 N N . PRO A 1 90 ? 16.469 -8.352 -12.188 1 97.75 90 PRO A N 1
ATOM 703 C CA . PRO A 1 90 ? 15.5 -7.246 -12.141 1 97.75 90 PRO A CA 1
ATOM 704 C C . PRO A 1 90 ? 15.828 -6.223 -11.055 1 97.75 90 PRO A C 1
ATOM 706 O O . PRO A 1 90 ? 16.5 -6.551 -10.07 1 97.75 90 PRO A O 1
ATOM 709 N N . ARG A 1 91 ? 15.398 -4.957 -11.273 1 97.81 91 ARG A N 1
ATOM 710 C CA . ARG A 1 91 ? 15.32 -3.996 -10.18 1 97.81 91 ARG A CA 1
ATOM 711 C C . ARG A 1 91 ? 14.125 -4.297 -9.273 1 97.81 91 ARG A C 1
ATOM 713 O O . ARG A 1 91 ? 13.062 -3.684 -9.414 1 97.81 91 ARG A O 1
ATOM 720 N N . ALA A 1 92 ? 14.289 -5.254 -8.352 1 98.69 92 ALA A N 1
ATOM 721 C CA . ALA A 1 92 ? 13.219 -5.742 -7.488 1 98.69 92 ALA A CA 1
ATOM 722 C C . ALA A 1 92 ? 13.766 -6.168 -6.129 1 98.69 92 ALA A C 1
ATOM 724 O O . ALA A 1 92 ? 14.953 -6.473 -5.996 1 98.69 92 ALA A O 1
ATOM 725 N N . THR A 1 93 ? 12.93 -6.082 -5.156 1 98.75 93 THR A N 1
ATOM 726 C CA . THR A 1 93 ? 13.328 -6.566 -3.838 1 98.75 93 THR A CA 1
ATOM 727 C C . THR A 1 93 ? 12.898 -8.016 -3.645 1 98.75 93 THR A C 1
ATOM 729 O O . THR A 1 93 ? 13.391 -8.703 -2.744 1 98.75 93 THR A O 1
ATOM 732 N N . SER A 1 94 ? 11.992 -8.461 -4.492 1 98.75 94 SER A N 1
ATOM 733 C CA . SER A 1 94 ? 11.438 -9.805 -4.406 1 98.75 94 SER A CA 1
ATOM 734 C C . SER A 1 94 ? 11.312 -10.438 -5.789 1 98.75 94 SER A C 1
ATOM 736 O O . SER A 1 94 ? 10.742 -9.836 -6.703 1 98.75 94 SER A O 1
ATOM 738 N N . GLU A 1 95 ? 11.844 -11.617 -5.922 1 98.81 95 GLU A N 1
ATOM 739 C CA . GLU A 1 95 ? 11.602 -12.492 -7.062 1 98.81 95 GLU A CA 1
ATOM 740 C C . GLU A 1 95 ? 10.969 -13.812 -6.625 1 98.81 95 GLU A C 1
ATOM 742 O O . GLU A 1 95 ? 11.461 -14.469 -5.703 1 98.81 95 GLU A O 1
ATOM 747 N N . LEU A 1 96 ? 9.891 -14.156 -7.246 1 98.94 96 LEU A N 1
ATOM 748 C CA . LEU A 1 96 ? 9.258 -15.445 -6.98 1 98.94 96 LEU A CA 1
ATOM 749 C C . LEU A 1 96 ? 9.117 -16.25 -8.266 1 98.94 96 LEU A C 1
ATOM 751 O O . LEU A 1 96 ? 8.609 -15.758 -9.266 1 98.94 96 LEU A O 1
ATOM 755 N N . TYR A 1 97 ? 9.656 -17.469 -8.242 1 98.88 97 TYR A N 1
ATOM 756 C CA . TYR A 1 97 ? 9.586 -18.422 -9.344 1 98.88 97 TYR A CA 1
ATOM 757 C C . TYR A 1 97 ? 8.742 -19.625 -8.969 1 98.88 97 TYR A C 1
ATOM 759 O O . TYR A 1 97 ? 9.008 -20.297 -7.969 1 98.88 97 TYR A O 1
ATOM 767 N N . TYR A 1 98 ? 7.746 -19.891 -9.695 1 98.94 98 TYR A N 1
ATOM 768 C CA . TYR A 1 98 ? 7.039 -21.172 -9.641 1 98.94 98 TYR A CA 1
ATOM 769 C C . TYR A 1 98 ? 7.359 -22.016 -10.859 1 98.94 98 TYR A C 1
ATOM 771 O O . TYR A 1 98 ? 7.105 -21.609 -11.992 1 98.94 98 TYR A O 1
ATOM 779 N N . ILE A 1 99 ? 7.859 -23.219 -10.609 1 98.88 99 ILE A N 1
ATOM 780 C CA . ILE A 1 99 ? 8.258 -24.078 -11.719 1 98.88 99 ILE A CA 1
ATOM 781 C C . ILE A 1 99 ? 7.031 -24.828 -12.25 1 98.88 99 ILE A C 1
ATOM 783 O O . ILE A 1 99 ? 6.559 -25.781 -11.625 1 98.88 99 ILE A O 1
ATOM 787 N N . VAL A 1 100 ? 6.633 -24.406 -13.406 1 98.75 100 VAL A N 1
ATOM 788 C CA . VAL A 1 100 ? 5.414 -24.953 -14 1 98.75 100 VAL A CA 1
ATOM 789 C C . VAL A 1 100 ? 5.684 -26.344 -14.547 1 98.75 100 VAL A C 1
ATOM 791 O O . VAL A 1 100 ? 4.879 -27.266 -14.352 1 98.75 100 VAL A O 1
ATOM 794 N N . SER A 1 101 ? 6.777 -26.484 -15.219 1 98.5 101 SER A N 1
ATOM 795 C CA . SER A 1 101 ? 7.203 -27.766 -15.805 1 98.5 101 SER A CA 1
ATOM 796 C C . SER A 1 101 ? 8.719 -27.812 -15.969 1 98.5 101 SER A C 1
ATOM 798 O O . SER A 1 101 ? 9.383 -26.766 -16 1 98.5 101 SER A O 1
ATOM 800 N N . GLY A 1 102 ? 9.203 -29.031 -15.984 1 98.31 102 GLY A N 1
ATOM 801 C CA . GLY A 1 102 ? 10.617 -29.234 -16.234 1 98.31 102 GLY A CA 1
ATOM 802 C C . GLY A 1 102 ? 11.453 -29.234 -14.969 1 98.31 102 GLY A C 1
ATOM 803 O O . GLY A 1 102 ? 10.93 -29.438 -13.875 1 98.31 102 GLY A O 1
ATOM 804 N N . ALA A 1 103 ? 12.758 -29.25 -15.203 1 98.56 103 ALA A N 1
ATOM 805 C CA . ALA A 1 103 ? 13.758 -29.234 -14.133 1 98.56 103 ALA A CA 1
ATOM 806 C C . ALA A 1 103 ? 15.016 -28.5 -14.57 1 98.56 103 ALA A C 1
ATOM 808 O O . ALA A 1 103 ? 15.273 -28.344 -15.766 1 98.56 103 ALA A O 1
ATOM 809 N N . GLY A 1 104 ? 15.711 -27.969 -13.617 1 98.5 104 GLY A N 1
ATOM 810 C CA . GLY A 1 104 ? 16.938 -27.25 -13.906 1 98.5 104 GLY A CA 1
ATOM 811 C C . GLY A 1 104 ? 17.625 -26.719 -12.656 1 98.5 104 GLY A C 1
ATOM 812 O O . GLY A 1 104 ? 17.562 -27.328 -11.594 1 98.5 104 GLY A O 1
ATOM 813 N N . LYS A 1 105 ? 18.406 -25.719 -12.906 1 98.44 105 LYS A N 1
ATOM 814 C CA . LYS A 1 105 ? 19.125 -25.125 -11.789 1 98.44 105 LYS A CA 1
ATOM 815 C C . LYS A 1 105 ? 19.25 -23.609 -11.961 1 98.44 105 LYS A C 1
ATOM 817 O O . LYS A 1 105 ? 19.203 -23.109 -13.086 1 98.44 105 LYS A O 1
ATOM 822 N N . THR A 1 106 ? 19.328 -22.953 -10.867 1 98.44 106 THR A N 1
ATOM 823 C CA . THR A 1 106 ? 19.625 -21.531 -10.805 1 98.44 106 THR A CA 1
ATOM 824 C C . THR A 1 106 ? 20.953 -21.281 -10.086 1 98.44 106 THR A C 1
ATOM 826 O O . THR A 1 106 ? 21.172 -21.781 -8.984 1 98.44 106 THR A O 1
ATOM 829 N N . GLU A 1 107 ? 21.812 -20.594 -10.742 1 97.94 107 GLU A N 1
ATOM 830 C CA . GLU A 1 107 ? 23.031 -20.094 -10.109 1 97.94 107 GLU A CA 1
ATOM 831 C C . GLU A 1 107 ? 22.906 -18.625 -9.758 1 97.94 107 GLU A C 1
ATOM 833 O O . GLU A 1 107 ? 22.641 -17.797 -10.625 1 97.94 107 GLU A O 1
ATOM 838 N N . THR A 1 108 ? 23.047 -18.312 -8.508 1 96 108 THR A N 1
ATOM 839 C CA . THR A 1 108 ? 22.953 -16.953 -8.008 1 96 108 THR A CA 1
ATOM 840 C C . THR A 1 108 ? 23.922 -16.719 -6.852 1 96 108 THR A C 1
ATOM 842 O O . THR A 1 108 ? 23.828 -17.391 -5.824 1 96 108 THR A O 1
ATOM 845 N N . GLY A 1 109 ? 24.781 -15.719 -7.012 1 91.25 109 GLY A N 1
ATOM 846 C CA . GLY A 1 109 ? 25.844 -15.594 -6.031 1 91.25 109 GLY A CA 1
ATOM 847 C C . GLY A 1 109 ? 26.656 -16.859 -5.871 1 91.25 109 GLY A C 1
ATOM 848 O O . GLY A 1 109 ? 27.203 -17.375 -6.848 1 91.25 109 GLY A O 1
ATOM 849 N N . GLU A 1 110 ? 26.609 -17.359 -4.617 1 89.94 110 GLU A N 1
ATOM 850 C CA . GLU A 1 110 ? 27.391 -18.562 -4.324 1 89.94 110 GLU A CA 1
ATOM 851 C C . GLU A 1 110 ? 26.5 -19.812 -4.336 1 89.94 110 GLU A C 1
ATOM 853 O O . GLU A 1 110 ? 26.984 -20.922 -4.184 1 89.94 110 GLU A O 1
ATOM 858 N N . ASP A 1 111 ? 25.266 -19.562 -4.645 1 93.25 111 ASP A N 1
ATOM 859 C CA . ASP A 1 111 ? 24.312 -20.672 -4.523 1 93.25 111 ASP A CA 1
ATOM 860 C C . ASP A 1 111 ? 24.031 -21.297 -5.883 1 93.25 111 ASP A C 1
ATOM 862 O O . ASP A 1 111 ? 23.953 -20.594 -6.895 1 93.25 111 ASP A O 1
ATOM 866 N N . THR A 1 112 ? 24 -22.578 -5.875 1 96.56 112 THR A N 1
ATOM 867 C CA . THR A 1 112 ? 23.375 -23.344 -6.945 1 96.56 112 THR A CA 1
ATOM 868 C C . THR A 1 112 ? 22.109 -24.047 -6.445 1 96.56 112 THR A C 1
ATOM 870 O O . THR A 1 112 ? 22.188 -24.906 -5.566 1 96.56 112 THR A O 1
ATOM 873 N N . ILE A 1 113 ? 21.047 -23.734 -7 1 97.5 113 ILE A N 1
ATOM 874 C CA . ILE A 1 113 ? 19.75 -24.219 -6.516 1 97.5 113 ILE A CA 1
ATOM 875 C C . ILE A 1 113 ? 19.094 -25.094 -7.578 1 97.5 113 ILE A C 1
ATOM 877 O O . ILE A 1 113 ? 18.703 -24.609 -8.641 1 97.5 113 ILE A O 1
ATOM 881 N N . HIS A 1 114 ? 18.906 -26.344 -7.27 1 97.75 114 HIS A N 1
ATOM 882 C CA . HIS A 1 114 ? 18.219 -27.25 -8.18 1 97.75 114 HIS A CA 1
ATOM 883 C C . HIS A 1 114 ? 16.703 -27.188 -7.969 1 97.75 114 HIS A C 1
ATOM 885 O O . HIS A 1 114 ? 16.234 -27.125 -6.828 1 97.75 114 HIS A O 1
ATOM 891 N N . TRP A 1 115 ? 15.984 -27.125 -9.07 1 97.88 115 TRP A N 1
ATOM 892 C CA . TRP A 1 115 ? 14.531 -27.047 -8.969 1 97.88 115 TRP A CA 1
ATOM 893 C C . TRP A 1 115 ? 13.859 -27.984 -9.961 1 97.88 115 TRP A C 1
ATOM 895 O O . TRP A 1 115 ? 14.484 -28.422 -10.938 1 97.88 115 TRP A O 1
ATOM 905 N N . GLN A 1 116 ? 12.641 -28.328 -9.711 1 98.31 116 GLN A N 1
ATOM 906 C CA . GLN A 1 116 ? 11.797 -29.156 -10.562 1 98.31 116 GLN A CA 1
ATOM 907 C C . GLN A 1 116 ? 10.336 -28.719 -10.477 1 98.31 116 GLN A C 1
ATOM 909 O O . GLN A 1 116 ? 9.977 -27.875 -9.656 1 98.31 116 GLN A O 1
ATOM 914 N N . LYS A 1 117 ? 9.562 -29.328 -11.32 1 98.56 117 LYS A N 1
ATOM 915 C CA . LYS A 1 117 ? 8.148 -28.984 -11.414 1 98.56 117 LYS A CA 1
ATOM 916 C C . LYS A 1 117 ? 7.508 -28.891 -10.031 1 98.56 117 LYS A C 1
ATOM 918 O O . LYS A 1 117 ? 7.645 -29.812 -9.219 1 98.56 117 LYS A O 1
ATOM 923 N N . GLY A 1 118 ? 6.875 -27.781 -9.805 1 98.31 118 GLY A N 1
ATOM 924 C CA . GLY A 1 118 ? 6.098 -27.609 -8.586 1 98.31 118 GLY A CA 1
ATOM 925 C C . GLY A 1 118 ? 6.848 -26.844 -7.504 1 98.31 118 GLY A C 1
ATOM 926 O O . GLY A 1 118 ? 6.246 -26.406 -6.523 1 98.31 118 GLY A O 1
ATOM 927 N N . ASP A 1 119 ? 8.148 -26.688 -7.637 1 98.5 119 ASP A N 1
ATOM 928 C CA . ASP A 1 119 ? 8.945 -25.953 -6.656 1 98.5 119 ASP A CA 1
ATOM 929 C C . ASP A 1 119 ? 8.656 -24.453 -6.734 1 98.5 119 ASP A C 1
ATOM 931 O O . ASP A 1 119 ? 8.305 -23.938 -7.797 1 98.5 119 ASP A O 1
ATOM 935 N N . PHE A 1 120 ? 8.781 -23.797 -5.602 1 98.69 120 PHE A N 1
ATOM 936 C CA . PHE A 1 120 ? 8.859 -22.344 -5.516 1 98.69 120 PHE A CA 1
ATOM 937 C C . PHE A 1 120 ? 10.266 -21.906 -5.125 1 98.69 120 PHE A C 1
ATOM 939 O O . PHE A 1 120 ? 10.914 -22.547 -4.301 1 98.69 120 PHE A O 1
ATOM 946 N N . LEU A 1 121 ? 10.672 -20.859 -5.742 1 98.5 121 LEU A N 1
ATOM 947 C CA . LEU A 1 121 ? 11.961 -20.25 -5.422 1 98.5 121 LEU A CA 1
ATOM 948 C C . LEU A 1 121 ? 11.828 -18.734 -5.262 1 98.5 121 LEU A C 1
ATOM 950 O O . LEU A 1 121 ? 11.227 -18.078 -6.102 1 98.5 121 LEU A O 1
ATOM 954 N N . THR A 1 122 ? 12.312 -18.234 -4.133 1 98.69 122 THR A N 1
ATOM 955 C CA . THR A 1 122 ? 12.383 -16.781 -3.977 1 98.69 122 THR A CA 1
ATOM 956 C C . THR A 1 122 ? 13.836 -16.312 -3.926 1 98.69 122 THR A C 1
ATOM 958 O O . THR A 1 122 ? 14.68 -16.969 -3.314 1 98.69 122 THR A O 1
ATOM 961 N N . LEU A 1 123 ? 14.109 -15.289 -4.633 1 98.44 123 LEU A N 1
ATOM 962 C CA . LEU A 1 123 ? 15.422 -14.648 -4.637 1 98.44 123 LEU A CA 1
ATOM 963 C C . LEU A 1 123 ? 15.32 -13.203 -4.164 1 98.44 123 LEU A C 1
ATOM 965 O O . LEU A 1 123 ? 14.375 -12.492 -4.52 1 98.44 123 LEU A O 1
ATOM 969 N N . PRO A 1 124 ? 16.25 -12.766 -3.363 1 97.88 124 PRO A N 1
ATOM 970 C CA . PRO A 1 124 ? 16.234 -11.414 -2.791 1 97.88 124 PRO A CA 1
ATOM 971 C C . PRO A 1 124 ? 16.797 -10.359 -3.744 1 97.88 124 PRO A C 1
ATOM 973 O O . PRO A 1 124 ? 17.219 -10.688 -4.852 1 97.88 124 PRO A O 1
ATOM 976 N N . ALA A 1 125 ? 16.766 -9.133 -3.264 1 97 125 ALA A N 1
ATOM 977 C CA . ALA A 1 125 ? 17.391 -8.016 -3.982 1 97 125 ALA A CA 1
ATOM 978 C C . ALA A 1 125 ? 18.844 -8.305 -4.293 1 97 125 ALA A C 1
ATOM 980 O O . ALA A 1 125 ? 19.562 -8.891 -3.471 1 97 125 ALA A O 1
ATOM 981 N N . GLY A 1 126 ? 19.234 -7.848 -5.492 1 92.88 126 GLY A N 1
ATOM 982 C CA . GLY A 1 126 ? 20.641 -7.941 -5.867 1 92.88 126 GLY A CA 1
ATOM 983 C C . GLY A 1 126 ? 21 -9.273 -6.488 1 92.88 126 GLY A C 1
ATOM 984 O O . GLY A 1 126 ? 22.172 -9.523 -6.809 1 92.88 126 GLY A O 1
ATOM 985 N N . SER A 1 127 ? 19.953 -10.023 -6.676 1 90.75 127 SER A N 1
ATOM 986 C CA . SER A 1 127 ? 20.219 -11.32 -7.285 1 90.75 127 SER A CA 1
ATOM 987 C C . SER A 1 127 ? 20.406 -11.195 -8.797 1 90.75 127 SER A C 1
ATOM 989 O O . SER A 1 127 ? 19.578 -10.602 -9.477 1 90.75 127 SER A O 1
ATOM 991 N N . GLY A 1 128 ? 21.594 -11.477 -9.297 1 93.81 128 GLY A N 1
ATOM 992 C CA . GLY A 1 128 ? 21.844 -11.836 -10.68 1 93.81 128 GLY A CA 1
ATOM 993 C C . GLY A 1 128 ? 21.938 -13.336 -10.898 1 93.81 128 GLY A C 1
ATOM 994 O O . GLY A 1 128 ? 22.781 -14.008 -10.305 1 93.81 128 GLY A O 1
ATOM 995 N N . SER A 1 129 ? 20.938 -13.82 -11.742 1 97.12 129 SER A N 1
ATOM 996 C CA . SER A 1 129 ? 20.797 -15.273 -11.727 1 97.12 129 SER A CA 1
ATOM 997 C C . SER A 1 129 ? 20.875 -15.844 -13.141 1 97.12 129 SER A C 1
ATOM 999 O O . SER A 1 129 ? 20.484 -15.18 -14.109 1 97.12 129 SER A O 1
ATOM 1001 N N . ARG A 1 130 ? 21.422 -17.016 -13.148 1 98.44 130 ARG A N 1
ATOM 1002 C CA . ARG A 1 130 ? 21.438 -17.844 -14.352 1 98.44 130 ARG A CA 1
ATOM 1003 C C . ARG A 1 130 ? 20.578 -19.094 -14.164 1 98.44 130 ARG A C 1
ATOM 1005 O O . ARG A 1 130 ? 20.828 -19.875 -13.258 1 98.44 130 ARG A O 1
ATOM 1012 N N . HIS A 1 131 ? 19.562 -19.219 -14.961 1 98.75 131 HIS A N 1
ATOM 1013 C CA . HIS A 1 131 ? 18.688 -20.375 -14.914 1 98.75 131 HIS A CA 1
ATOM 1014 C C . HIS A 1 131 ? 18.938 -21.312 -16.094 1 98.75 131 HIS A C 1
ATOM 1016 O O . HIS A 1 131 ? 18.812 -20.922 -17.25 1 98.75 131 HIS A O 1
ATOM 1022 N N . THR A 1 132 ? 19.297 -22.484 -15.805 1 98.81 132 THR A N 1
ATOM 1023 C CA . THR A 1 132 ? 19.578 -23.469 -16.828 1 98.81 132 THR A CA 1
ATOM 1024 C C . THR A 1 132 ? 18.594 -24.641 -16.75 1 98.81 132 THR A C 1
ATOM 1026 O O . THR A 1 132 ? 18.375 -25.188 -15.664 1 98.81 132 THR A O 1
ATOM 1029 N N . ALA A 1 133 ? 18.031 -25 -17.922 1 98.69 133 ALA A N 1
ATOM 1030 C CA . ALA A 1 133 ? 17.062 -26.094 -17.938 1 98.69 133 ALA A CA 1
ATOM 1031 C C . ALA A 1 133 ? 17.734 -27.422 -18.312 1 98.69 133 ALA A C 1
ATOM 1033 O O . ALA A 1 133 ? 18.453 -27.5 -19.312 1 98.69 133 ALA A O 1
ATOM 1034 N N . ALA A 1 134 ? 17.547 -28.391 -17.484 1 98.44 134 ALA A N 1
ATOM 1035 C CA . ALA A 1 134 ? 17.969 -29.75 -17.828 1 98.44 134 ALA A CA 1
ATOM 1036 C C . ALA A 1 134 ? 16.984 -30.391 -18.812 1 98.44 134 ALA A C 1
ATOM 1038 O O . ALA A 1 134 ? 17.375 -31.234 -19.625 1 98.44 134 ALA A O 1
ATOM 1039 N N . GLU A 1 135 ? 15.75 -30.078 -18.703 1 97.62 135 GLU A N 1
ATOM 1040 C CA . GLU A 1 135 ? 14.648 -30.391 -19.625 1 97.62 135 GLU A CA 1
ATOM 1041 C C . GLU A 1 135 ? 13.852 -29.125 -19.953 1 97.62 135 GLU A C 1
ATOM 1043 O O . GLU A 1 135 ? 13.945 -28.125 -19.25 1 97.62 135 GLU A O 1
ATOM 1048 N N . ASP A 1 136 ? 13.125 -29.219 -21.078 1 98.19 136 ASP A N 1
ATOM 1049 C CA . ASP A 1 136 ? 12.266 -28.062 -21.391 1 98.19 136 ASP A CA 1
ATOM 1050 C C . ASP A 1 136 ? 11.484 -27.625 -20.156 1 98.19 136 ASP A C 1
ATOM 1052 O O . ASP A 1 136 ? 10.844 -28.438 -19.484 1 98.19 136 ASP A O 1
ATOM 1056 N N . ALA A 1 137 ? 11.664 -26.312 -19.859 1 98.56 137 ALA A N 1
ATOM 1057 C CA . ALA A 1 137 ? 11.062 -25.828 -18.625 1 98.56 137 ALA A CA 1
ATOM 1058 C C . ALA A 1 137 ? 10.211 -24.594 -18.875 1 98.56 137 ALA A C 1
ATOM 1060 O O . ALA A 1 137 ? 10.484 -23.812 -19.797 1 98.56 137 ALA A O 1
ATOM 1061 N N . ALA A 1 138 ? 9.156 -24.438 -18.094 1 98.81 138 ALA A N 1
ATOM 1062 C CA . ALA A 1 138 ? 8.336 -23.234 -18 1 98.81 138 ALA A CA 1
ATOM 1063 C C . ALA A 1 138 ? 8.242 -22.75 -16.547 1 98.81 138 ALA A C 1
ATOM 1065 O O . ALA A 1 138 ? 8.125 -23.547 -15.625 1 98.81 138 ALA A O 1
ATOM 1066 N N . ILE A 1 139 ? 8.398 -21.422 -16.375 1 98.88 139 ILE A N 1
ATOM 1067 C CA . ILE A 1 139 ? 8.414 -20.812 -15.047 1 98.88 139 ILE A CA 1
ATOM 1068 C C . ILE A 1 139 ? 7.445 -19.641 -15 1 98.88 139 ILE A C 1
ATOM 1070 O O . ILE A 1 139 ? 7.406 -18.828 -15.93 1 98.88 139 ILE A O 1
ATOM 1074 N N . TYR A 1 140 ? 6.562 -19.594 -14.039 1 98.94 140 TYR A N 1
ATOM 1075 C CA . TYR A 1 140 ? 5.797 -18.391 -13.703 1 98.94 140 TYR A CA 1
ATOM 1076 C C . TYR A 1 140 ? 6.57 -17.516 -12.734 1 98.94 140 TYR A C 1
ATOM 1078 O O . TYR A 1 140 ? 6.879 -17.922 -11.617 1 98.94 140 TYR A O 1
ATOM 1086 N N . TYR A 1 141 ? 6.941 -16.344 -13.172 1 98.94 141 TYR A N 1
ATOM 1087 C CA . TYR A 1 141 ? 7.945 -15.484 -12.547 1 98.94 141 TYR A CA 1
ATOM 1088 C C . TYR A 1 141 ? 7.371 -14.117 -12.211 1 98.94 141 TYR A C 1
ATOM 1090 O O . TYR A 1 141 ? 6.836 -13.43 -13.094 1 98.94 141 TYR A O 1
ATOM 1098 N N . ILE A 1 142 ? 7.43 -13.727 -10.914 1 98.94 142 ILE A N 1
ATOM 1099 C CA . ILE A 1 142 ? 6.832 -12.461 -10.484 1 98.94 142 ILE A CA 1
ATOM 1100 C C . ILE A 1 142 ? 7.871 -11.625 -9.742 1 98.94 142 ILE A C 1
ATOM 1102 O O . ILE A 1 142 ? 8.633 -12.148 -8.93 1 98.94 142 ILE A O 1
ATOM 1106 N N . THR A 1 143 ? 7.918 -10.328 -10.023 1 98.88 143 THR A N 1
ATOM 1107 C CA . THR A 1 143 ? 8.773 -9.367 -9.328 1 98.88 143 THR A CA 1
ATOM 1108 C C . THR A 1 143 ? 7.957 -8.172 -8.844 1 98.88 143 THR A C 1
ATOM 1110 O O . THR A 1 143 ? 6.832 -7.953 -9.297 1 98.88 143 THR A O 1
ATOM 1113 N N . ASP A 1 144 ? 8.508 -7.438 -7.91 1 98.94 144 ASP A N 1
ATOM 1114 C CA . ASP A 1 144 ? 7.883 -6.199 -7.461 1 98.94 144 ASP A CA 1
ATOM 1115 C C . ASP A 1 144 ? 8.523 -4.984 -8.125 1 98.94 144 ASP A C 1
ATOM 1117 O O . ASP A 1 144 ? 8.5 -3.881 -7.582 1 98.94 144 ASP A O 1
ATOM 1121 N N . SER A 1 145 ? 9.062 -5.105 -9.328 1 98.81 145 SER A N 1
ATOM 1122 C CA . SER A 1 145 ? 9.766 -4.051 -10.047 1 98.81 145 SER A CA 1
ATOM 1123 C C . SER A 1 145 ? 8.859 -2.854 -10.305 1 98.81 145 SER A C 1
ATOM 1125 O O . SER A 1 145 ? 9.297 -1.705 -10.227 1 98.81 145 SER A O 1
ATOM 1127 N N . PRO A 1 146 ? 7.562 -3.057 -10.648 1 98.88 146 PRO A N 1
ATOM 1128 C CA . PRO A 1 146 ? 6.719 -1.882 -10.883 1 98.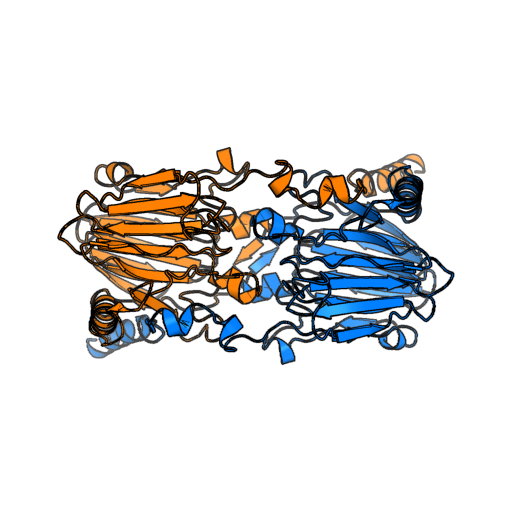88 146 PRO A CA 1
ATOM 1129 C C . PRO A 1 146 ? 6.637 -0.958 -9.672 1 98.88 146 PRO A C 1
ATOM 1131 O O . PRO A 1 146 ? 6.617 0.267 -9.82 1 98.88 146 PRO A O 1
ATOM 1134 N N . LEU A 1 147 ? 6.582 -1.562 -8.484 1 98.88 147 LEU A N 1
ATOM 1135 C CA . LEU A 1 147 ? 6.547 -0.754 -7.27 1 98.88 147 LEU A CA 1
ATOM 1136 C C . LEU A 1 147 ? 7.797 0.113 -7.156 1 98.88 147 LEU A C 1
ATOM 1138 O O . LEU A 1 147 ? 7.707 1.302 -6.844 1 98.88 147 LEU A O 1
ATOM 1142 N N . LEU A 1 148 ? 8.945 -0.456 -7.422 1 98.88 148 LEU A N 1
ATOM 1143 C CA . LEU A 1 148 ? 10.203 0.282 -7.332 1 98.88 148 LEU A CA 1
ATOM 1144 C C . LEU A 1 148 ? 10.273 1.363 -8.406 1 98.88 148 LEU A C 1
ATOM 1146 O O . LEU A 1 148 ? 10.758 2.467 -8.148 1 98.88 148 LEU A O 1
ATOM 1150 N N . ASN A 1 149 ? 9.781 0.994 -9.578 1 98.75 149 ASN A N 1
ATOM 1151 C CA . ASN A 1 149 ? 9.742 1.992 -10.641 1 98.75 149 ASN A CA 1
ATOM 1152 C C . ASN A 1 149 ? 8.867 3.184 -10.258 1 98.75 149 ASN A C 1
ATOM 1154 O O . ASN A 1 149 ? 9.273 4.336 -10.445 1 98.75 149 ASN A O 1
ATOM 1158 N N . TYR A 1 150 ? 7.73 2.949 -9.734 1 98.75 150 TYR A N 1
ATOM 1159 C CA . TYR A 1 150 ? 6.816 4.012 -9.328 1 98.75 150 TYR A CA 1
ATOM 1160 C C . TYR A 1 150 ? 7.461 4.93 -8.297 1 98.75 150 TYR A C 1
ATOM 1162 O O . TYR A 1 150 ? 7.398 6.152 -8.422 1 98.75 150 TYR A O 1
ATOM 1170 N N . LEU A 1 151 ? 8.188 4.301 -7.297 1 98.69 151 LEU A N 1
ATOM 1171 C CA . LEU A 1 151 ? 8.766 5.051 -6.188 1 98.69 151 LEU A CA 1
ATOM 1172 C C . LEU A 1 151 ? 10.039 5.773 -6.617 1 98.69 151 LEU A C 1
ATOM 1174 O O . LEU A 1 151 ? 10.453 6.746 -5.98 1 98.69 151 LEU A O 1
ATOM 1178 N N . GLY A 1 152 ? 10.648 5.355 -7.695 1 98.56 152 GLY A N 1
ATOM 1179 C CA . GLY A 1 152 ? 11.938 5.887 -8.102 1 98.56 152 GLY A CA 1
ATOM 1180 C C . GLY A 1 152 ? 13.078 5.414 -7.219 1 98.56 152 GLY A C 1
ATOM 1181 O O . GLY A 1 152 ? 13.938 6.207 -6.824 1 98.56 152 GLY A O 1
ATOM 1182 N N . VAL A 1 153 ? 13.062 4.07 -6.906 1 98.75 153 VAL A N 1
ATOM 1183 C CA . VAL A 1 153 ? 14.039 3.547 -5.957 1 98.75 153 VAL A CA 1
ATOM 1184 C C . VAL A 1 153 ? 14.742 2.332 -6.559 1 98.75 153 VAL A C 1
ATOM 1186 O O . VAL A 1 153 ? 14.305 1.791 -7.574 1 98.75 153 VAL A O 1
ATOM 1189 N N . LYS A 1 154 ? 15.82 1.918 -5.977 1 98.38 154 LYS A N 1
ATOM 1190 C CA . LYS A 1 154 ? 16.562 0.697 -6.277 1 98.38 154 LYS A CA 1
ATOM 1191 C C . LYS A 1 154 ? 16.906 -0.068 -5.004 1 98.38 154 LYS A C 1
ATOM 1193 O O . LYS A 1 154 ? 17.062 0.53 -3.938 1 98.38 154 LYS A O 1
ATOM 1198 N N . PRO A 1 155 ? 17.016 -1.363 -5.141 1 98.19 155 PRO A N 1
ATOM 1199 C CA . PRO A 1 155 ? 17.391 -2.135 -3.951 1 98.19 155 PRO A CA 1
ATOM 1200 C C . PRO A 1 155 ? 18.75 -1.74 -3.391 1 98.19 155 PRO A C 1
ATOM 1202 O O . PRO A 1 155 ? 19.672 -1.455 -4.152 1 98.19 155 PRO A O 1
ATOM 1205 N N . SER A 1 156 ? 18.828 -1.746 -2.053 1 97.25 156 SER A N 1
ATOM 1206 C CA . SER A 1 156 ? 20.094 -1.437 -1.386 1 97.25 156 SER A CA 1
ATOM 1207 C C . SER A 1 156 ? 20.469 -2.516 -0.374 1 97.25 156 SER A C 1
ATOM 1209 O O . SER A 1 156 ? 21.625 -2.648 0.002 1 97.25 156 SER A O 1
ATOM 1211 N N . GLU A 1 157 ? 19.484 -3.254 0.075 1 96.5 157 GLU A N 1
ATOM 1212 C CA . GLU A 1 157 ? 19.688 -4.32 1.051 1 96.5 157 GLU A CA 1
ATOM 1213 C C . GLU A 1 157 ? 18.766 -5.5 0.777 1 96.5 157 GLU A C 1
ATOM 1215 O O . GLU A 1 157 ? 17.594 -5.309 0.452 1 96.5 157 GLU A O 1
ATOM 1220 N N . SER A 1 158 ? 19.328 -6.719 0.926 1 96.62 158 SER A N 1
ATOM 1221 C CA . SER A 1 158 ? 18.484 -7.914 0.833 1 96.62 158 SER A CA 1
ATOM 1222 C C . SER A 1 158 ? 17.688 -8.133 2.115 1 96.62 158 SER A C 1
ATOM 1224 O O . SER A 1 158 ? 18.234 -8.031 3.215 1 96.62 158 SER A O 1
ATOM 1226 N N . ARG A 1 159 ? 16.453 -8.461 1.949 1 97.62 159 ARG A N 1
ATOM 1227 C CA . ARG A 1 159 ? 15.617 -8.648 3.125 1 97.62 159 ARG A CA 1
ATOM 1228 C C . ARG A 1 159 ? 15.539 -10.117 3.514 1 97.62 159 ARG A C 1
ATOM 1230 O O . ARG A 1 159 ? 15.031 -10.453 4.586 1 97.62 159 ARG A O 1
ATOM 1237 N N . PHE A 1 160 ? 16 -10.992 2.703 1 97.5 160 PHE A N 1
ATOM 1238 C CA . PHE A 1 160 ? 15.977 -12.438 2.943 1 97.5 160 PHE A CA 1
ATOM 1239 C C . PHE A 1 160 ? 17.031 -13.141 2.1 1 97.5 160 PHE A C 1
ATOM 1241 O O . PHE A 1 160 ? 17.734 -12.5 1.312 1 97.5 160 PHE A O 1
ATOM 1248 N N . GLN A 1 161 ? 17.219 -14.445 2.279 1 96.19 161 GLN A N 1
ATOM 1249 C CA . GLN A 1 161 ? 18.141 -15.273 1.506 1 96.19 161 GLN A CA 1
ATOM 1250 C C . GLN A 1 161 ? 17.391 -16.125 0.491 1 96.19 161 GLN A C 1
ATOM 1252 O O . GLN A 1 161 ? 16.188 -16.391 0.651 1 96.19 161 GLN A O 1
ATOM 1257 N N . PRO A 1 162 ? 18.094 -16.5 -0.583 1 97.44 162 PRO A N 1
ATOM 1258 C CA . PRO A 1 162 ? 17.453 -17.438 -1.499 1 97.44 162 PRO A CA 1
ATOM 1259 C C . PRO A 1 162 ? 16.797 -18.609 -0.774 1 97.44 162 PRO A C 1
ATOM 1261 O O . PRO A 1 162 ? 17.422 -19.219 0.097 1 97.44 162 PRO A O 1
ATOM 1264 N N . THR A 1 163 ? 15.539 -18.875 -1.099 1 98 163 THR A N 1
ATOM 1265 C CA . THR A 1 163 ? 14.805 -19.906 -0.38 1 98 163 THR A CA 1
ATOM 1266 C C . THR A 1 163 ? 14.016 -20.781 -1.35 1 98 163 THR A C 1
ATOM 1268 O O . THR A 1 163 ? 13.312 -20.266 -2.227 1 98 163 THR A O 1
ATOM 1271 N N . LEU A 1 164 ? 14.156 -22.062 -1.197 1 97.94 164 LEU A N 1
ATOM 1272 C CA . LEU A 1 164 ? 13.453 -23.047 -2.006 1 97.94 164 LEU A CA 1
ATOM 1273 C C . LEU A 1 164 ? 12.32 -23.688 -1.211 1 97.94 164 LEU A C 1
ATOM 1275 O O . LEU A 1 164 ? 12.516 -24.094 -0.064 1 97.94 164 LEU A O 1
ATOM 1279 N N . TYR A 1 165 ? 11.148 -23.688 -1.727 1 98.06 165 TYR A N 1
ATOM 1280 C CA . TYR A 1 165 ? 9.977 -24.406 -1.239 1 98.06 165 TYR A CA 1
ATOM 1281 C C . TYR A 1 165 ? 9.641 -25.578 -2.164 1 98.06 165 TYR A C 1
ATOM 1283 O O . TYR A 1 165 ? 9.109 -25.375 -3.26 1 98.06 165 TYR A O 1
ATOM 1291 N N . THR A 1 166 ? 9.852 -26.766 -1.723 1 96.94 166 THR A N 1
ATOM 1292 C CA . THR A 1 166 ? 9.805 -27.906 -2.637 1 96.94 166 THR A CA 1
ATOM 1293 C C . THR A 1 166 ? 8.359 -28.328 -2.895 1 96.94 166 THR A C 1
ATOM 1295 O O . THR A 1 166 ? 7.492 -28.156 -2.037 1 96.94 166 THR A O 1
ATOM 1298 N N . ALA A 1 167 ? 8.195 -28.891 -4.051 1 96.81 167 ALA A N 1
ATOM 1299 C CA . ALA A 1 167 ? 6.895 -29.453 -4.41 1 96.81 167 ALA A CA 1
ATOM 1300 C C . ALA A 1 167 ? 6.457 -30.5 -3.398 1 96.81 167 ALA A C 1
ATOM 1302 O O . ALA A 1 167 ? 5.281 -30.562 -3.029 1 96.81 167 ALA A O 1
ATOM 1303 N N . GLU A 1 168 ? 7.363 -31.25 -3.004 1 95.31 168 GLU A N 1
ATOM 1304 C CA . GLU A 1 168 ? 7.074 -32.312 -2.051 1 95.31 168 GLU A CA 1
ATOM 1305 C C . GLU A 1 168 ? 6.5 -31.766 -0.753 1 95.31 168 GLU A C 1
ATOM 1307 O O . GLU A 1 168 ? 5.461 -32.219 -0.277 1 95.31 168 GLU A O 1
ATOM 1312 N N . GLN A 1 169 ? 7.137 -30.766 -0.196 1 93.56 169 GLN A N 1
ATOM 1313 C CA . GLN A 1 169 ? 6.688 -30.172 1.06 1 93.56 169 GLN A CA 1
ATOM 1314 C C . GLN A 1 169 ? 5.34 -29.469 0.887 1 93.56 169 GLN A C 1
ATOM 1316 O 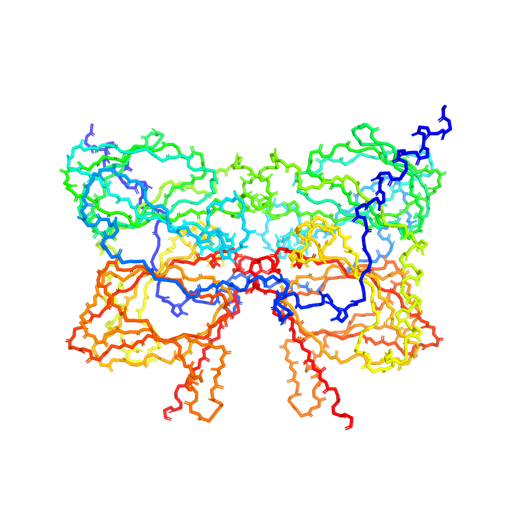O . GLN A 1 169 ? 4.461 -29.594 1.742 1 93.56 169 GLN A O 1
ATOM 1321 N N . SER A 1 170 ? 5.18 -28.766 -0.187 1 94.31 170 SER A N 1
ATOM 1322 C CA . SER A 1 170 ? 3.932 -28.047 -0.435 1 94.31 170 SER A CA 1
ATOM 1323 C C . SER A 1 170 ? 2.766 -29.016 -0.612 1 94.31 170 SER A C 1
ATOM 1325 O O . SER A 1 170 ? 1.687 -28.797 -0.056 1 94.31 170 SER A O 1
ATOM 1327 N N . LYS A 1 171 ? 2.99 -30.062 -1.373 1 94 171 LYS A N 1
ATOM 1328 C CA . LYS A 1 171 ? 1.942 -31.047 -1.624 1 94 171 LYS A CA 1
ATOM 1329 C C . LYS A 1 171 ? 1.582 -31.797 -0.348 1 94 171 LYS A C 1
ATOM 1331 O O . LYS A 1 171 ? 0.41 -32.094 -0.105 1 94 171 LYS A O 1
ATOM 1336 N N . ALA A 1 172 ? 2.602 -32.125 0.398 1 93.88 172 ALA A N 1
ATOM 1337 C CA . ALA A 1 172 ? 2.352 -32.812 1.652 1 93.88 172 ALA A CA 1
ATOM 1338 C C . ALA A 1 172 ? 1.502 -31.969 2.596 1 93.88 172 ALA A C 1
ATOM 1340 O O . ALA A 1 172 ? 0.554 -32.469 3.207 1 93.88 172 ALA A O 1
ATOM 1341 N N . LYS A 1 173 ? 1.847 -30.703 2.727 1 92.5 173 LYS A N 1
ATOM 1342 C CA . LYS A 1 173 ? 1.096 -29.812 3.605 1 92.5 173 LYS A CA 1
ATOM 1343 C C . LYS A 1 173 ? -0.324 -29.609 3.09 1 92.5 173 LYS A C 1
ATOM 1345 O O . LYS A 1 173 ? -1.269 -29.5 3.877 1 92.5 173 LYS A O 1
ATOM 1350 N N . LEU A 1 174 ? -0.47 -29.484 1.771 1 92.44 174 LEU A N 1
ATOM 1351 C CA . LEU A 1 174 ? -1.796 -29.328 1.182 1 92.44 174 LEU A CA 1
ATOM 1352 C C . LEU A 1 174 ? -2.656 -30.562 1.449 1 92.44 174 LEU A C 1
ATOM 1354 O O . LEU A 1 174 ? -3.842 -30.438 1.767 1 92.44 174 LEU A O 1
ATOM 1358 N N . ALA A 1 175 ? -2.033 -31.719 1.316 1 90.75 175 ALA A N 1
ATOM 1359 C CA . ALA A 1 175 ? -2.744 -32.969 1.583 1 90.75 175 ALA A CA 1
ATOM 1360 C C . ALA A 1 175 ? -3.209 -33.031 3.035 1 90.75 175 ALA A C 1
ATOM 1362 O O . ALA A 1 175 ? -4.32 -33.5 3.316 1 90.75 175 ALA A O 1
ATOM 1363 N N . GLU A 1 176 ? -2.35 -32.562 3.904 1 90.19 176 GLU A N 1
ATOM 1364 C CA . GLU A 1 176 ? -2.723 -32.5 5.312 1 90.19 176 GLU A CA 1
ATOM 1365 C C . GLU A 1 176 ? -3.924 -31.594 5.527 1 90.19 176 GLU A C 1
ATOM 1367 O O . GLU A 1 176 ? -4.852 -31.938 6.262 1 90.19 176 GLU A O 1
ATOM 1372 N N . ALA A 1 177 ? -3.912 -30.469 4.887 1 87.12 177 ALA A N 1
ATOM 1373 C CA . ALA A 1 177 ? -4.992 -29.5 5.012 1 87.12 177 ALA A CA 1
ATOM 1374 C C . ALA A 1 177 ? -6.301 -30.047 4.449 1 87.12 177 ALA A C 1
ATOM 1376 O O . ALA A 1 177 ? -7.367 -29.844 5.027 1 87.12 177 ALA A O 1
ATOM 1377 N N . ALA A 1 178 ? -6.195 -30.812 3.41 1 86.31 178 ALA A N 1
ATOM 1378 C CA . ALA A 1 178 ? -7.371 -31.359 2.74 1 86.31 178 ALA A CA 1
ATOM 1379 C C . ALA A 1 178 ? -7.969 -32.531 3.539 1 86.31 178 ALA A C 1
ATOM 1381 O O . ALA A 1 178 ? -9.164 -32.781 3.445 1 86.31 178 ALA A O 1
ATOM 1382 N N . ALA A 1 179 ? -7.121 -33.125 4.332 1 87.31 179 ALA A N 1
ATOM 1383 C CA . ALA A 1 179 ? -7.551 -34.281 5.082 1 87.31 179 ALA A CA 1
ATOM 1384 C C . ALA A 1 179 ? -8.07 -33.906 6.461 1 87.31 179 ALA A C 1
ATOM 1386 O O . ALA A 1 179 ? -8.617 -34.75 7.184 1 87.31 179 ALA A O 1
ATOM 1387 N N . ALA A 1 180 ? -7.875 -32.688 6.754 1 84.75 180 ALA A N 1
ATOM 1388 C CA . ALA A 1 180 ? -8.328 -32.25 8.07 1 84.75 180 ALA A CA 1
ATOM 1389 C C . ALA A 1 180 ? -9.844 -32.406 8.211 1 84.75 180 ALA A C 1
ATOM 1391 O O . ALA A 1 180 ? -10.586 -32.125 7.262 1 84.75 180 ALA A O 1
ATOM 1392 N N . PRO A 1 181 ? -10.336 -32.781 9.391 1 81.06 181 PRO A N 1
ATOM 1393 C CA . PRO A 1 181 ? -11.766 -33.031 9.594 1 81.06 181 PRO A CA 1
ATOM 1394 C C . PRO A 1 181 ? -12.633 -31.812 9.289 1 81.06 181 PRO A C 1
ATOM 1396 O O . PRO A 1 181 ? -13.773 -31.953 8.836 1 81.06 181 PRO A O 1
ATOM 1399 N N . ASP A 1 182 ? -12.086 -30.656 9.492 1 79.31 182 ASP A N 1
ATOM 1400 C CA . ASP A 1 182 ? -12.883 -29.453 9.305 1 79.31 182 ASP A CA 1
ATOM 1401 C C . ASP A 1 182 ? -12.672 -28.875 7.906 1 79.31 182 ASP A C 1
ATOM 1403 O O . ASP A 1 182 ? -13.203 -27.797 7.586 1 79.31 182 ASP A O 1
ATOM 1407 N N . ALA A 1 183 ? -12.016 -29.594 7.055 1 77.62 183 ALA A N 1
ATOM 1408 C CA . ALA A 1 183 ? -11.68 -29.094 5.723 1 77.62 183 ALA A CA 1
ATOM 1409 C C . ALA A 1 183 ? -12.945 -28.812 4.91 1 77.62 183 ALA A C 1
ATOM 1411 O O . ALA A 1 183 ? -13 -27.844 4.145 1 77.62 183 ALA A O 1
ATOM 1412 N N . ARG A 1 184 ? -13.945 -29.641 5.094 1 70.12 184 ARG A N 1
ATOM 1413 C CA . ARG A 1 184 ? -15.18 -29.531 4.316 1 70.12 184 ARG A CA 1
ATOM 1414 C C . ARG A 1 184 ? -15.922 -28.25 4.648 1 70.12 184 ARG A C 1
ATOM 1416 O O . ARG A 1 184 ? -16.781 -27.797 3.879 1 70.12 184 ARG A O 1
ATOM 1423 N N . TYR A 1 185 ? -15.531 -27.609 5.777 1 69.75 185 TYR A N 1
ATOM 1424 C CA . TYR A 1 185 ? -16.219 -26.406 6.211 1 69.75 185 TYR A CA 1
ATOM 1425 C C . TYR A 1 185 ? -15.43 -25.156 5.844 1 69.75 185 TYR A C 1
ATOM 1427 O O . TYR A 1 185 ? -15.914 -24.031 5.992 1 69.75 185 TYR A O 1
ATOM 1435 N N . ARG A 1 186 ? -14.312 -25.469 5.27 1 75.19 186 ARG A N 1
ATOM 1436 C CA . ARG A 1 186 ? -13.461 -24.328 4.961 1 75.19 186 ARG A CA 1
ATOM 1437 C C . ARG A 1 186 ? -13.812 -23.734 3.598 1 75.19 186 ARG A C 1
ATOM 1439 O O . ARG A 1 186 ? -14.117 -24.469 2.658 1 75.19 186 ARG A O 1
ATOM 1446 N N . ASN A 1 187 ? -13.805 -22.438 3.568 1 72.94 187 ASN A N 1
ATOM 1447 C CA . ASN A 1 187 ? -14.055 -21.734 2.311 1 72.94 187 ASN A CA 1
ATOM 1448 C C . ASN A 1 187 ? -12.945 -22 1.296 1 72.94 187 ASN A C 1
ATOM 1450 O O . ASN A 1 187 ? -13.164 -21.906 0.088 1 72.94 187 ASN A O 1
ATOM 1454 N N . ARG A 1 188 ? -11.797 -22.266 1.85 1 80.25 188 ARG A N 1
ATOM 1455 C CA . ARG A 1 188 ? -10.617 -22.469 1.009 1 80.25 188 ARG A CA 1
ATOM 1456 C C . ARG A 1 188 ? -9.672 -23.484 1.636 1 80.25 188 ARG A C 1
ATOM 1458 O O . ARG A 1 188 ? -9.453 -23.484 2.85 1 80.25 188 ARG A O 1
ATOM 1465 N N . ILE A 1 189 ? -9.234 -24.391 0.847 1 86.56 189 ILE A N 1
ATOM 1466 C CA . ILE A 1 189 ? -8.18 -25.312 1.26 1 86.56 189 ILE A CA 1
ATOM 1467 C C . ILE A 1 189 ? -6.871 -24.938 0.559 1 86.56 189 ILE A C 1
ATOM 1469 O O . ILE A 1 189 ? -6.727 -25.156 -0.646 1 86.56 189 ILE A O 1
ATOM 1473 N N . SER A 1 190 ? -5.98 -24.297 1.319 1 91.75 190 SER A N 1
ATOM 1474 C CA . SER A 1 190 ? -4.727 -23.828 0.742 1 91.75 190 SER A CA 1
ATOM 1475 C C . SER A 1 190 ? -3.592 -23.891 1.761 1 91.75 190 SER A C 1
ATOM 1477 O O . SER A 1 190 ? -3.838 -23.969 2.967 1 91.75 190 SER A O 1
ATOM 1479 N N . VAL A 1 191 ? -2.451 -23.922 1.258 1 93.25 191 VAL A N 1
ATOM 1480 C CA . VAL A 1 191 ? -1.224 -23.781 2.035 1 93.25 191 VAL A CA 1
ATOM 1481 C C . VAL A 1 191 ? -0.562 -22.453 1.724 1 93.25 191 VAL A C 1
ATOM 1483 O O . VAL A 1 191 ? -0.392 -22.094 0.556 1 93.25 191 VAL A O 1
ATOM 1486 N N . LEU A 1 192 ? -0.27 -21.719 2.785 1 94.31 192 LEU A N 1
ATOM 1487 C CA . LEU A 1 192 ? 0.501 -20.5 2.656 1 94.31 192 LEU A CA 1
ATOM 1488 C C . LEU A 1 192 ? 1.996 -20.766 2.77 1 94.31 192 LEU A C 1
ATOM 1490 O O . LEU A 1 192 ? 2.438 -21.438 3.707 1 94.31 192 LEU A O 1
ATOM 1494 N N . LEU A 1 193 ? 2.76 -20.359 1.762 1 96.44 193 LEU A N 1
ATOM 1495 C CA . LEU A 1 193 ? 4.215 -20.453 1.824 1 96.44 193 LEU A CA 1
ATOM 1496 C C . LEU A 1 193 ? 4.805 -19.25 2.549 1 96.44 193 LEU A C 1
ATOM 1498 O O . LEU A 1 193 ? 4.547 -18.094 2.166 1 96.44 193 LEU A 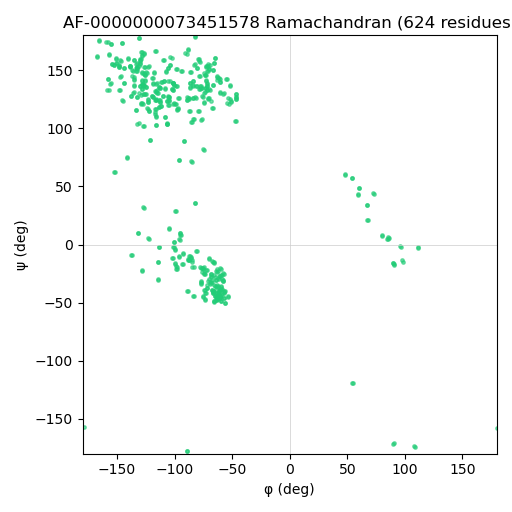O 1
ATOM 1502 N N . ASN A 1 194 ? 5.605 -19.547 3.574 1 95.81 194 ASN A N 1
ATOM 1503 C CA . ASN A 1 194 ? 6.133 -18.484 4.426 1 95.81 194 ASN A CA 1
ATOM 1504 C C . ASN A 1 194 ? 7.648 -18.578 4.562 1 95.81 194 ASN A C 1
ATOM 1506 O O . ASN A 1 194 ? 8.211 -19.672 4.598 1 95.81 194 ASN A O 1
ATOM 1510 N N . ASN A 1 195 ? 8.312 -17.453 4.504 1 97.19 195 ASN A N 1
ATOM 1511 C CA . ASN A 1 195 ? 9.664 -17.344 5.031 1 97.19 195 ASN A CA 1
ATOM 1512 C C . ASN A 1 195 ? 9.664 -16.984 6.516 1 97.19 195 ASN A C 1
ATOM 1514 O O . ASN A 1 195 ? 9.039 -16 6.926 1 97.19 195 ASN A O 1
ATOM 1518 N N . GLU A 1 196 ? 10.289 -17.734 7.332 1 95.31 196 GLU A N 1
ATOM 1519 C CA . GLU A 1 196 ? 10.219 -17.625 8.781 1 95.31 196 GLU A CA 1
ATOM 1520 C C . GLU A 1 196 ? 10.625 -16.219 9.25 1 95.31 196 GLU A C 1
ATOM 1522 O O . GLU A 1 196 ? 10.203 -15.766 10.312 1 95.31 196 GLU A O 1
ATOM 1527 N N . ILE A 1 197 ? 11.398 -15.562 8.492 1 95.31 197 ILE A N 1
ATOM 1528 C CA . ILE A 1 197 ? 11.898 -14.258 8.898 1 95.31 197 ILE A CA 1
ATOM 1529 C C . ILE A 1 197 ? 10.773 -13.227 8.852 1 95.31 197 ILE A C 1
ATOM 1531 O O . ILE A 1 197 ? 10.852 -12.172 9.484 1 95.31 197 ILE A O 1
ATOM 1535 N N . PHE A 1 198 ? 9.789 -13.492 8.109 1 95.44 198 PHE A N 1
ATOM 1536 C CA . PHE A 1 198 ? 8.664 -12.578 8.031 1 95.44 198 PHE A CA 1
ATOM 1537 C C . PHE A 1 198 ? 7.539 -13.016 8.969 1 95.44 198 PHE A C 1
ATOM 1539 O O . PHE A 1 198 ? 6.445 -13.359 8.508 1 95.44 198 PHE A O 1
ATOM 1546 N N . ASP A 1 199 ? 7.781 -12.82 10.234 1 92.88 199 ASP A N 1
ATOM 1547 C CA . ASP A 1 199 ? 6.938 -13.375 11.281 1 92.88 199 ASP A CA 1
ATOM 1548 C C . ASP A 1 199 ? 5.754 -12.461 11.578 1 92.88 199 ASP A C 1
ATOM 1550 O O . ASP A 1 199 ? 4.801 -12.867 12.25 1 92.88 199 ASP A O 1
ATOM 1554 N N . GLN A 1 200 ? 5.75 -11.258 11.07 1 93.69 200 GLN A N 1
ATOM 1555 C CA . GLN A 1 200 ? 4.613 -10.367 11.273 1 93.69 200 GLN A CA 1
ATOM 1556 C C . GLN A 1 200 ? 3.559 -10.555 10.188 1 93.69 200 GLN A C 1
ATOM 1558 O O . GLN A 1 200 ? 2.359 -10.555 10.469 1 93.69 200 GLN A O 1
ATOM 1563 N N . THR A 1 201 ? 4.062 -10.742 8.93 1 94.19 201 THR A N 1
ATOM 1564 C CA . THR A 1 201 ? 3.125 -10.789 7.812 1 94.19 201 THR A CA 1
ATOM 1565 C C . THR A 1 201 ? 2.82 -12.234 7.426 1 94.19 201 THR A C 1
ATOM 1567 O O . THR A 1 201 ? 1.83 -12.508 6.746 1 94.19 201 THR A O 1
ATOM 1570 N N . LEU A 1 202 ? 3.711 -13.195 7.797 1 94.31 202 LEU A N 1
ATOM 1571 C CA . LEU A 1 202 ? 3.588 -14.617 7.488 1 94.31 202 LEU A CA 1
ATOM 1572 C C . LEU A 1 202 ? 3.545 -14.844 5.98 1 94.31 202 LEU A C 1
ATOM 1574 O O . LEU A 1 202 ? 2.715 -15.609 5.488 1 94.31 202 LEU A O 1
ATOM 1578 N N . THR A 1 203 ? 4.402 -14.156 5.266 1 96.19 203 THR A N 1
ATOM 1579 C CA . THR A 1 203 ? 4.379 -14.188 3.807 1 96.19 203 THR A CA 1
ATOM 1580 C C . THR A 1 203 ? 5.676 -14.781 3.258 1 96.19 203 THR A C 1
ATOM 1582 O O . THR A 1 203 ? 6.629 -15 4.008 1 96.19 203 THR A O 1
ATOM 1585 N N . ILE A 1 204 ? 5.668 -15.109 1.992 1 97.75 204 ILE A N 1
ATOM 1586 C CA . ILE A 1 204 ? 6.805 -15.781 1.376 1 97.75 204 ILE A CA 1
ATOM 1587 C C . ILE A 1 204 ? 7.965 -14.805 1.229 1 97.75 204 ILE A C 1
ATOM 1589 O O . ILE A 1 204 ? 9.133 -15.195 1.319 1 97.75 204 ILE A O 1
ATOM 1593 N N . THR A 1 205 ? 7.723 -13.531 0.916 1 98.5 205 THR A N 1
ATOM 1594 C CA . THR A 1 205 ? 8.641 -12.406 1.049 1 98.5 205 THR A CA 1
ATOM 1595 C C . THR A 1 205 ? 7.957 -11.234 1.752 1 98.5 205 THR A C 1
ATOM 1597 O O . THR A 1 205 ? 6.773 -11.305 2.082 1 98.5 205 THR A O 1
ATOM 1600 N N . HIS A 1 206 ? 8.688 -10.172 1.971 1 98.25 206 HIS A N 1
ATOM 1601 C CA . HIS A 1 206 ? 8.109 -9.016 2.654 1 98.25 206 HIS A CA 1
ATOM 1602 C C . HIS A 1 206 ? 7.094 -8.305 1.769 1 98.25 206 HIS A C 1
ATOM 1604 O O . HIS A 1 206 ? 6.285 -7.512 2.26 1 98.25 206 HIS A O 1
ATOM 1610 N N . VAL A 1 207 ? 7.039 -8.648 0.453 1 98.56 207 VAL A N 1
ATOM 1611 C CA . VAL A 1 207 ? 6.102 -7.988 -0.452 1 98.56 207 VAL A CA 1
ATOM 1612 C C . VAL A 1 207 ? 5.07 -9 -0.947 1 98.56 207 VAL A C 1
ATOM 1614 O O . VAL A 1 207 ? 3.904 -8.648 -1.159 1 98.56 207 VAL A O 1
ATOM 1617 N N . LEU A 1 208 ? 5.457 -10.227 -1.043 1 98.5 208 LEU A N 1
ATOM 1618 C CA . LEU A 1 208 ? 4.645 -11.195 -1.778 1 98.5 208 LEU A CA 1
ATOM 1619 C C . LEU A 1 208 ? 4.031 -12.219 -0.833 1 98.5 208 LEU A C 1
ATOM 1621 O O . LEU A 1 208 ? 4.684 -12.672 0.112 1 98.5 208 LEU A O 1
ATOM 1625 N N . TRP A 1 209 ? 2.834 -12.5 -1.137 1 96.75 209 TRP A N 1
ATOM 1626 C CA . TRP A 1 209 ? 2.105 -13.648 -0.615 1 96.75 209 TRP A CA 1
ATOM 1627 C C . TRP A 1 209 ? 1.907 -14.703 -1.698 1 96.75 209 TRP A C 1
ATOM 1629 O O . TRP A 1 209 ? 1.615 -14.375 -2.85 1 96.75 209 TRP A O 1
ATOM 1639 N N . ALA A 1 210 ? 2.172 -15.953 -1.354 1 97.44 210 ALA A N 1
ATOM 1640 C CA . ALA A 1 210 ? 1.951 -17.062 -2.279 1 97.44 210 ALA A CA 1
ATOM 1641 C C . ALA A 1 210 ? 1.255 -18.234 -1.582 1 97.44 210 ALA A C 1
ATOM 1643 O O . ALA A 1 210 ? 1.595 -18.578 -0.448 1 97.44 210 ALA A O 1
ATOM 1644 N N . MET A 1 211 ? 0.307 -18.781 -2.275 1 95.62 211 MET A N 1
ATOM 1645 C CA . MET A 1 211 ? -0.411 -19.953 -1.77 1 95.62 211 MET A CA 1
ATOM 1646 C C . MET A 1 211 ? -0.456 -21.047 -2.818 1 95.62 211 MET A C 1
ATOM 1648 O O . MET A 1 211 ? -0.255 -20.797 -4.008 1 95.62 211 MET A O 1
ATOM 1652 N N . PHE A 1 212 ? -0.602 -22.203 -2.367 1 96.56 212 PHE A N 1
ATOM 1653 C CA . PHE A 1 212 ? -0.966 -23.375 -3.16 1 96.56 212 PHE A CA 1
ATOM 1654 C C . PHE A 1 212 ? -2.312 -23.938 -2.715 1 96.56 212 PHE A C 1
ATOM 1656 O O . PHE A 1 212 ? -2.428 -24.484 -1.621 1 96.56 212 PHE A O 1
ATOM 1663 N N . GLY A 1 213 ? -3.289 -23.812 -3.615 1 95 213 GLY A N 1
ATOM 1664 C CA . GLY A 1 213 ? -4.645 -24.141 -3.199 1 95 213 GLY A CA 1
ATOM 1665 C C . GLY A 1 213 ? -5.281 -25.234 -4.043 1 95 213 GLY A C 1
ATOM 1666 O O . GLY A 1 213 ? -4.93 -25.406 -5.211 1 95 213 GLY A O 1
ATOM 1667 N N . ILE A 1 214 ? -6.211 -25.891 -3.379 1 94.88 214 ILE A N 1
ATOM 1668 C CA . ILE A 1 214 ? -6.996 -26.922 -4.066 1 94.88 214 ILE A CA 1
ATOM 1669 C C . ILE A 1 214 ? -8.461 -26.5 -4.113 1 94.88 214 ILE A C 1
ATOM 1671 O O . ILE A 1 214 ? -8.977 -25.906 -3.156 1 94.88 214 ILE A O 1
ATOM 1675 N N . VAL A 1 215 ? -9.062 -26.609 -5.27 1 95.06 215 VAL A N 1
ATOM 1676 C CA . VAL A 1 215 ? -10.508 -26.5 -5.422 1 95.06 215 VAL A CA 1
ATOM 1677 C C . VAL A 1 215 ? -11.094 -27.891 -5.68 1 95.06 215 VAL A C 1
ATOM 1679 O O . VAL A 1 215 ? -11.008 -28.406 -6.793 1 95.06 215 VAL A O 1
ATOM 1682 N N . PRO A 1 216 ? -11.719 -28.469 -4.676 1 93.81 216 PRO A N 1
ATOM 1683 C CA . PRO A 1 216 ? -12.203 -29.844 -4.801 1 93.81 216 PRO A CA 1
ATOM 1684 C C . PRO A 1 216 ? -13.305 -29.984 -5.855 1 93.81 216 PRO A C 1
ATOM 1686 O O . PRO A 1 216 ? -13.961 -29 -6.207 1 93.81 216 PRO A O 1
ATOM 1689 N N . PRO A 1 217 ? -13.477 -31.328 -6.301 1 94.69 217 PRO A N 1
ATOM 1690 C CA . PRO A 1 217 ? -14.555 -31.578 -7.262 1 94.69 217 PRO A CA 1
ATOM 1691 C C . PRO A 1 217 ? -15.93 -31.141 -6.742 1 94.69 217 PRO A C 1
ATOM 1693 O O . PRO A 1 217 ? -16.25 -31.406 -5.582 1 94.69 217 PRO A O 1
ATOM 1696 N N . GLY A 1 218 ? -16.656 -30.375 -7.555 1 94.31 218 GLY A N 1
ATOM 1697 C CA . GLY A 1 218 ? -18.016 -30.016 -7.23 1 94.31 218 GLY A CA 1
ATOM 1698 C C . GLY A 1 218 ? -18.109 -28.875 -6.234 1 94.31 218 GLY A C 1
ATOM 1699 O O . GLY A 1 218 ? -19.203 -28.531 -5.785 1 94.31 218 GLY A O 1
ATOM 1700 N N . SER A 1 219 ? -17.047 -28.266 -5.891 1 92.19 219 SER A N 1
ATOM 1701 C CA . SER A 1 219 ? -17.047 -27.25 -4.836 1 92.19 219 SER A CA 1
ATOM 1702 C C . SER A 1 219 ? -17.406 -25.875 -5.391 1 92.19 219 SER A C 1
ATOM 1704 O O . SER A 1 219 ? -17.125 -25.578 -6.555 1 92.19 219 SER A O 1
ATOM 1706 N N . ASN A 1 220 ? -18.062 -25.062 -4.555 1 92.88 220 ASN A N 1
ATOM 1707 C CA . ASN A 1 220 ? -18.422 -23.672 -4.797 1 92.88 220 ASN A CA 1
ATOM 1708 C C . ASN A 1 220 ? -17.953 -22.766 -3.666 1 92.88 220 ASN A C 1
ATOM 1710 O O . ASN A 1 220 ? -18.609 -22.656 -2.637 1 92.88 220 ASN A O 1
ATOM 1714 N N . GLN A 1 221 ? -16.906 -22.094 -3.912 1 92.25 221 GLN A N 1
ATOM 1715 C CA . GLN A 1 221 ? -16.359 -21.203 -2.9 1 92.25 221 GLN A CA 1
ATOM 1716 C C . GLN A 1 221 ? -17.219 -19.953 -2.734 1 92.25 221 GLN A C 1
ATOM 1718 O O . GLN A 1 221 ? -17.688 -19.391 -3.719 1 92.25 221 GLN A O 1
ATOM 1723 N N . ALA A 1 222 ? -17.5 -19.547 -1.474 1 93.44 222 ALA A N 1
ATOM 1724 C CA . ALA A 1 222 ? -18.156 -18.266 -1.238 1 93.44 222 ALA A CA 1
ATOM 1725 C C . ALA A 1 222 ? -17.234 -17.109 -1.635 1 93.44 222 ALA A C 1
ATOM 1727 O O . ALA A 1 222 ? -16.016 -17.203 -1.5 1 93.44 222 ALA A O 1
ATOM 1728 N N . PRO A 1 223 ? -17.859 -16.031 -2.047 1 96.12 223 PRO A N 1
ATOM 1729 C CA . PRO A 1 223 ? -17.062 -14.891 -2.465 1 96.12 223 PRO A CA 1
ATOM 1730 C C . PRO A 1 223 ? -16.219 -14.312 -1.328 1 96.12 223 PRO A C 1
ATOM 1732 O O . PRO A 1 223 ? -16.641 -14.312 -0.173 1 96.12 223 PRO A O 1
ATOM 1735 N N . HIS A 1 224 ? -15.047 -13.859 -1.658 1 94.38 224 HIS A N 1
ATOM 1736 C CA . HIS A 1 224 ? -14.203 -13.094 -0.748 1 94.38 224 HIS A CA 1
ATOM 1737 C C . HIS A 1 224 ? -13.5 -11.953 -1.475 1 94.38 224 HIS A C 1
ATOM 1739 O O . HIS A 1 224 ? -13.461 -11.93 -2.707 1 94.38 224 HIS A O 1
ATOM 1745 N N . SER A 1 225 ? -13.055 -10.977 -0.727 1 94.81 225 SER A N 1
ATOM 1746 C CA . SER A 1 225 ? -12.375 -9.812 -1.282 1 94.81 225 SER A CA 1
ATOM 1747 C C . SER A 1 225 ? -11.141 -9.438 -0.456 1 94.81 225 SER A C 1
ATOM 1749 O O . SER A 1 225 ? -11.078 -9.75 0.735 1 94.81 225 SER A O 1
ATOM 1751 N N . HIS A 1 226 ? -10.188 -8.922 -0.998 1 93.69 226 HIS A N 1
ATOM 1752 C CA . HIS A 1 226 ? -8.984 -8.383 -0.365 1 93.69 226 HIS A CA 1
ATOM 1753 C C . HIS A 1 226 ? -8.391 -7.25 -1.194 1 93.69 226 HIS A C 1
ATOM 1755 O O . HIS A 1 226 ? -8.641 -7.156 -2.3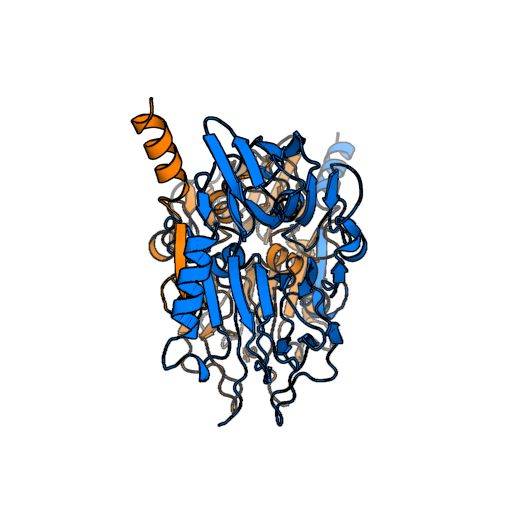98 1 93.69 226 HIS A O 1
ATOM 1761 N N . LYS A 1 227 ? -7.582 -6.41 -0.589 1 95.06 227 LYS A N 1
ATOM 1762 C CA . LYS A 1 227 ? -7.074 -5.223 -1.262 1 95.06 227 LYS A CA 1
ATOM 1763 C C . LYS A 1 227 ? -5.785 -5.527 -2.021 1 95.06 227 LYS A C 1
ATOM 1765 O O . LYS A 1 227 ? -5.344 -4.73 -2.852 1 95.06 227 LYS A O 1
ATOM 1770 N N . SER A 1 228 ? -5.195 -6.648 -1.793 1 96.56 228 SER A N 1
ATOM 1771 C CA . SER A 1 228 ? -4.059 -7.059 -2.609 1 96.56 228 SER A CA 1
ATOM 1772 C C . SER A 1 228 ? -4.504 -7.5 -4 1 96.56 228 SER A C 1
ATOM 1774 O O . SER A 1 228 ? -5.613 -8.008 -4.168 1 96.56 228 SER A O 1
ATOM 1776 N N . VAL A 1 229 ? -3.709 -7.238 -4.965 1 98.25 229 VAL A N 1
ATOM 1777 C CA . VAL A 1 229 ? -3.906 -7.859 -6.273 1 98.25 229 VAL A CA 1
ATOM 1778 C C . VAL A 1 229 ? -3.584 -9.352 -6.188 1 98.25 229 VAL A C 1
ATOM 1780 O O . VAL A 1 229 ? -2.773 -9.773 -5.359 1 98.25 229 VAL A O 1
ATOM 1783 N N . ALA A 1 230 ? -4.219 -10.133 -7 1 98.38 230 ALA A N 1
ATOM 1784 C CA . ALA A 1 230 ? -3.85 -11.539 -7.137 1 98.38 230 ALA A CA 1
ATOM 1785 C C . ALA A 1 230 ? -3.484 -11.867 -8.578 1 98.38 230 ALA A C 1
ATOM 1787 O O . ALA A 1 230 ? -4.293 -11.688 -9.492 1 98.38 230 ALA A O 1
ATOM 1788 N N . LEU A 1 231 ? -2.268 -12.195 -8.75 1 98.88 231 LEU A N 1
ATOM 1789 C CA . LEU A 1 231 ? -1.801 -12.773 -10.008 1 98.88 231 LEU A CA 1
ATOM 1790 C C . LEU A 1 231 ? -1.86 -14.289 -9.969 1 98.88 231 LEU A C 1
ATOM 1792 O O . LEU A 1 231 ? -0.866 -14.945 -9.648 1 98.88 231 LEU A O 1
ATOM 1796 N N . ASP A 1 232 ? -2.998 -14.812 -10.359 1 98.81 232 ASP A N 1
ATOM 1797 C CA . ASP A 1 232 ? -3.338 -16.219 -10.172 1 98.81 232 ASP A CA 1
ATOM 1798 C C . ASP A 1 232 ? -2.76 -17.078 -11.297 1 98.81 232 ASP A C 1
ATOM 1800 O O . ASP A 1 232 ? -2.785 -16.672 -12.461 1 98.81 232 ASP A O 1
ATOM 1804 N N . PHE A 1 233 ? -2.217 -18.172 -10.945 1 98.94 233 PHE A N 1
ATOM 1805 C CA . PHE A 1 233 ? -1.759 -19.172 -11.906 1 98.94 233 PHE A CA 1
ATOM 1806 C C . PHE A 1 233 ? -2.504 -20.484 -11.719 1 98.94 233 PHE A C 1
ATOM 1808 O O . PHE A 1 233 ? -2.523 -21.047 -10.617 1 98.94 233 PHE A O 1
ATOM 1815 N N . VAL A 1 234 ? -3.09 -21 -12.789 1 98.88 234 VAL A N 1
ATOM 1816 C CA . VAL A 1 234 ? -3.807 -22.266 -12.75 1 98.88 234 VAL A CA 1
ATOM 1817 C C . VAL A 1 234 ? -2.826 -23.422 -12.945 1 98.88 234 VAL A C 1
ATOM 1819 O O . VAL A 1 234 ? -2.42 -23.703 -14.078 1 98.88 234 VAL A O 1
ATOM 1822 N N . ALA A 1 235 ? -2.557 -24.094 -11.875 1 98.44 235 ALA A N 1
ATOM 1823 C CA . ALA A 1 235 ? -1.623 -25.203 -11.977 1 98.44 235 ALA A CA 1
ATOM 1824 C C . ALA A 1 235 ? -2.262 -26.391 -12.688 1 98.44 235 ALA A C 1
ATOM 1826 O O . ALA A 1 235 ? -1.603 -27.078 -13.469 1 98.44 235 ALA A O 1
ATOM 1827 N N . TYR A 1 236 ? -3.504 -26.656 -12.359 1 98.38 236 TYR A N 1
ATOM 1828 C CA . TYR A 1 236 ? -4.266 -27.688 -13.055 1 98.38 236 TYR A CA 1
ATOM 1829 C C . TYR A 1 236 ? -5.766 -27.422 -12.945 1 98.38 236 TYR A C 1
ATOM 1831 O O . TYR A 1 236 ? -6.258 -27.062 -11.875 1 98.38 236 TYR A O 1
ATOM 1839 N N . ALA A 1 237 ? -6.434 -27.656 -14.055 1 98.56 237 ALA A N 1
ATOM 1840 C CA . ALA A 1 237 ? -7.895 -27.641 -14.023 1 98.56 237 ALA A CA 1
ATOM 1841 C C . ALA A 1 237 ? -8.477 -28.422 -15.195 1 98.56 237 ALA A C 1
ATOM 1843 O O . ALA A 1 237 ? -8.016 -28.297 -16.328 1 98.56 237 ALA A O 1
ATOM 1844 N N . ALA A 1 238 ? -9.414 -29.25 -14.875 1 98.12 238 ALA A N 1
ATOM 1845 C CA . ALA A 1 238 ? -10.266 -29.797 -15.922 1 98.12 238 ALA A CA 1
ATOM 1846 C C . ALA A 1 238 ? -11.32 -28.797 -16.359 1 98.12 238 ALA A C 1
ATOM 1848 O O . ALA A 1 238 ? -11.594 -27.828 -15.656 1 98.12 238 ALA A O 1
ATOM 1849 N N . PRO A 1 239 ? -11.828 -29.016 -17.625 1 97.81 239 PRO A N 1
ATOM 1850 C CA . PRO A 1 239 ? -12.922 -28.125 -18.031 1 97.81 239 PRO A CA 1
ATOM 1851 C C . PRO A 1 239 ? -14.055 -28.094 -17 1 97.81 239 PRO A C 1
ATOM 1853 O O . PRO A 1 239 ? -14.406 -29.125 -16.422 1 97.81 239 PRO A O 1
ATOM 1856 N N . GLY A 1 240 ? -14.523 -26.875 -16.766 1 98.12 240 GLY A N 1
ATOM 1857 C CA . GLY A 1 240 ? -15.609 -26.703 -15.812 1 98.12 240 GLY A CA 1
ATOM 1858 C C . GLY A 1 240 ? -15.18 -25.984 -14.547 1 98.12 240 GLY A C 1
ATOM 1859 O O . GLY A 1 240 ? -16 -25.75 -13.648 1 98.12 240 GLY A O 1
ATOM 1860 N N . THR A 1 241 ? -13.961 -25.656 -14.406 1 98.5 241 THR A N 1
ATOM 1861 C CA . THR A 1 241 ? -13.461 -24.859 -13.289 1 98.5 241 THR A CA 1
ATOM 1862 C C . THR A 1 241 ? -13.328 -23.391 -13.688 1 98.5 241 THR A C 1
ATOM 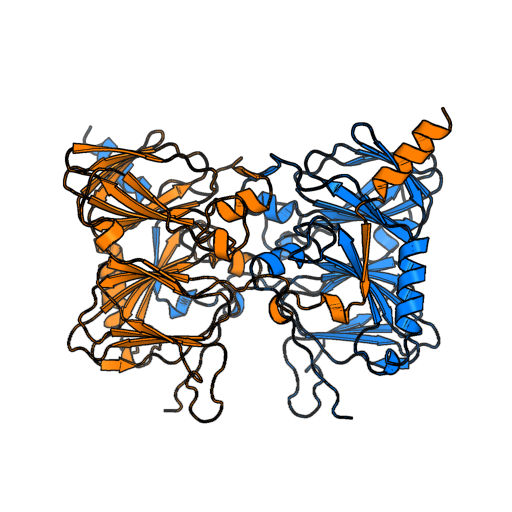1864 O O . THR A 1 241 ? -12.883 -23.078 -14.797 1 98.5 241 THR A O 1
ATOM 1867 N N . TYR A 1 242 ? -13.781 -22.5 -12.773 1 98.75 242 TYR A N 1
ATOM 1868 C CA . TYR A 1 242 ? -13.781 -21.094 -13.156 1 98.75 242 TYR A CA 1
ATOM 1869 C C . TYR A 1 242 ? -13.766 -20.188 -11.922 1 98.75 242 TYR A C 1
ATOM 1871 O O . TYR A 1 242 ? -13.992 -20.656 -10.805 1 98.75 242 TYR A O 1
ATOM 1879 N N . THR A 1 243 ? -13.43 -18.953 -12.125 1 98.69 243 THR A N 1
ATOM 1880 C CA . THR A 1 243 ? -13.523 -17.891 -11.133 1 98.69 243 THR A CA 1
ATOM 1881 C C . THR A 1 243 ? -14.578 -16.859 -11.539 1 98.69 243 THR A C 1
ATOM 1883 O O . THR A 1 243 ? -14.664 -16.484 -12.703 1 98.69 243 THR A O 1
ATOM 1886 N N . LEU A 1 244 ? -15.391 -16.453 -10.602 1 98.62 244 LEU A N 1
ATOM 1887 C CA . LEU A 1 244 ? -16.266 -15.312 -10.781 1 98.62 244 LEU A CA 1
ATOM 1888 C C . LEU A 1 244 ? -15.711 -14.078 -10.078 1 98.62 244 LEU A C 1
ATOM 1890 O O . LEU A 1 244 ? -15.203 -14.172 -8.961 1 98.62 244 LEU A O 1
ATOM 1894 N N . VAL A 1 245 ? -15.727 -12.938 -10.805 1 98.56 245 VAL A N 1
ATOM 1895 C CA . VAL A 1 245 ? -15.188 -11.695 -10.266 1 98.56 245 VAL A CA 1
ATOM 1896 C C . VAL A 1 245 ? -16.203 -10.57 -10.445 1 98.56 245 VAL A C 1
ATOM 1898 O O . VAL A 1 245 ? -16.828 -10.445 -11.5 1 98.56 245 VAL A O 1
ATOM 1901 N N . GLY A 1 246 ? -16.391 -9.727 -9.391 1 97.88 246 GLY A N 1
ATOM 1902 C CA . GLY A 1 246 ? -17.297 -8.594 -9.484 1 97.88 246 GLY A CA 1
ATOM 1903 C C . GLY A 1 246 ? -17.109 -7.59 -8.359 1 97.88 246 GLY A C 1
ATOM 1904 O O . GLY A 1 246 ? -16.359 -7.84 -7.41 1 97.88 246 GLY A O 1
ATOM 1905 N N . SER A 1 247 ? -17.859 -6.473 -8.438 1 94.81 247 SER A N 1
ATOM 1906 C CA . SER A 1 247 ? -17.609 -5.355 -7.531 1 94.81 247 SER A CA 1
ATOM 1907 C C . SER A 1 247 ? -18.641 -5.324 -6.402 1 94.81 247 SER A C 1
ATOM 1909 O O . SER A 1 247 ? -18.453 -4.613 -5.41 1 94.81 247 SER A O 1
ATOM 1911 N N . LYS A 1 248 ? -19.703 -6.148 -6.57 1 96.12 248 LYS A N 1
ATOM 1912 C CA . LYS A 1 248 ? -20.797 -6.047 -5.594 1 96.12 248 LYS A CA 1
ATOM 1913 C C . LYS A 1 248 ? -21.312 -7.43 -5.211 1 96.12 248 LYS A C 1
ATOM 1915 O O . LYS A 1 248 ? -21.219 -8.375 -5.996 1 96.12 248 LYS A O 1
ATOM 1920 N N . ILE A 1 249 ? -21.844 -7.516 -4.062 1 97.06 249 ILE A N 1
ATOM 1921 C CA . ILE A 1 249 ? -22.453 -8.727 -3.535 1 97.06 249 ILE A CA 1
ATOM 1922 C C . ILE A 1 249 ? -23.953 -8.508 -3.338 1 97.06 249 ILE A C 1
ATOM 1924 O O . ILE A 1 249 ? -24.375 -7.469 -2.809 1 97.06 249 ILE A O 1
ATOM 1928 N N . ASP A 1 250 ? -24.75 -9.383 -3.82 1 96.06 250 ASP A N 1
ATOM 1929 C CA . ASP A 1 250 ? -26.172 -9.375 -3.496 1 96.06 250 ASP A CA 1
ATOM 1930 C C . ASP A 1 250 ? -26.391 -9.703 -2.02 1 96.06 250 ASP A C 1
ATOM 1932 O O . ASP A 1 250 ? -26.031 -10.781 -1.555 1 96.06 250 ASP A O 1
ATOM 1936 N N . PRO A 1 251 ? -26.953 -8.734 -1.306 1 92.06 251 PRO A N 1
ATOM 1937 C CA . PRO A 1 251 ? -27.078 -8.953 0.137 1 92.06 251 PRO A CA 1
ATOM 1938 C C . PRO A 1 251 ? -27.984 -10.125 0.482 1 92.06 251 PRO A C 1
ATOM 1940 O O . PRO A 1 251 ? -27.875 -10.711 1.562 1 92.06 251 PRO A O 1
ATOM 1943 N N . ALA A 1 252 ? -28.906 -10.516 -0.401 1 93.19 252 ALA A N 1
ATOM 1944 C CA . ALA A 1 252 ? -29.844 -11.602 -0.144 1 93.19 252 ALA A CA 1
ATOM 1945 C C . ALA A 1 252 ? -29.219 -12.961 -0.44 1 93.19 252 ALA A C 1
ATOM 1947 O O . ALA A 1 252 ? -29.281 -13.875 0.381 1 93.19 252 ALA A O 1
ATOM 1948 N N . THR A 1 253 ? -28.516 -13.133 -1.532 1 93.62 253 THR A N 1
ATOM 1949 C CA . THR A 1 253 ? -28 -14.43 -1.97 1 93.62 253 THR A CA 1
ATOM 1950 C C . THR A 1 253 ? -26.547 -14.602 -1.568 1 93.62 253 THR A C 1
ATOM 1952 O O . THR A 1 253 ? -26 -15.703 -1.623 1 93.62 253 THR A O 1
ATOM 1955 N N . LYS A 1 254 ? -25.828 -13.484 -1.262 1 94.19 254 LYS A N 1
ATOM 1956 C CA . LYS A 1 254 ? -24.406 -13.453 -0.918 1 94.19 254 LYS A CA 1
ATOM 1957 C C . LYS A 1 254 ? -23.547 -13.82 -2.121 1 94.19 254 LYS A C 1
ATOM 1959 O O . LYS A 1 254 ? -22.406 -14.25 -1.962 1 94.19 254 LYS A O 1
ATOM 1964 N N . GLU A 1 255 ? -24.141 -13.664 -3.285 1 95.81 255 GLU A N 1
ATOM 1965 C CA . GLU A 1 255 ? -23.406 -13.938 -4.523 1 95.81 255 GLU A CA 1
ATOM 1966 C C . GLU A 1 255 ? -22.984 -12.648 -5.207 1 95.81 255 GLU A C 1
ATOM 1968 O O . GLU A 1 255 ? -23.531 -11.578 -4.941 1 95.81 255 GLU A O 1
ATOM 1973 N N . ILE A 1 256 ? -22.031 -12.789 -6.066 1 97.75 256 ILE A N 1
ATOM 1974 C CA . ILE A 1 256 ? -21.531 -11.641 -6.82 1 97.75 256 ILE A CA 1
ATOM 1975 C C . ILE A 1 256 ? -22.578 -11.227 -7.855 1 97.75 256 ILE A C 1
ATOM 1977 O O . ILE A 1 256 ? -23.109 -12.07 -8.578 1 97.75 256 ILE A O 1
ATOM 1981 N N . ILE A 1 257 ? -22.828 -9.938 -7.895 1 98 257 ILE A N 1
ATOM 1982 C CA . ILE A 1 257 ? -23.781 -9.391 -8.852 1 98 257 ILE A CA 1
ATOM 1983 C C . ILE A 1 257 ? -23.109 -9.211 -10.211 1 98 257 ILE A C 1
ATOM 1985 O O . ILE A 1 257 ? -22.047 -8.594 -10.297 1 98 257 ILE A O 1
ATOM 1989 N N . ASP A 1 258 ? -23.656 -9.75 -11.297 1 97.25 258 ASP A N 1
ATOM 1990 C CA . ASP A 1 258 ? -23.188 -9.641 -12.68 1 97.25 258 ASP A CA 1
ATOM 1991 C C . ASP A 1 258 ? -21.688 -9.93 -12.781 1 97.25 258 ASP A C 1
ATOM 1993 O O . ASP A 1 258 ? -20.922 -9.094 -13.258 1 97.25 258 ASP A O 1
ATOM 1997 N N . PRO A 1 259 ? -21.328 -11.062 -12.406 1 98.12 259 PRO A N 1
ATOM 1998 C CA . PRO A 1 259 ? -19.891 -11.375 -12.359 1 98.12 259 PRO A CA 1
ATOM 1999 C C . PRO A 1 259 ? -19.281 -11.578 -13.742 1 98.12 259 PRO A C 1
ATOM 2001 O O . PRO A 1 259 ? -19.969 -12.031 -14.664 1 98.12 259 PRO A O 1
ATOM 2004 N N . LYS A 1 260 ? -18.062 -11.203 -13.922 1 98.25 260 LYS A N 1
ATOM 2005 C CA . LYS A 1 260 ? -17.234 -11.703 -15.016 1 98.25 260 LYS A CA 1
ATOM 2006 C C . LYS A 1 260 ? -16.703 -13.102 -14.711 1 98.25 260 LYS A C 1
ATOM 2008 O O . LYS A 1 260 ? -16.266 -13.375 -13.594 1 98.25 260 LYS A O 1
ATOM 2013 N N . ARG A 1 261 ? -16.812 -13.953 -15.688 1 98.5 261 ARG A N 1
ATOM 2014 C CA . ARG A 1 261 ? -16.344 -15.328 -15.508 1 98.5 261 ARG A CA 1
ATOM 2015 C C . ARG A 1 261 ? -15 -15.547 -16.188 1 98.5 261 ARG A C 1
ATOM 2017 O O . ARG A 1 261 ? -14.797 -15.117 -17.328 1 98.5 261 ARG A O 1
ATOM 2024 N N . ILE A 1 262 ? -14.086 -16.172 -15.508 1 98.75 262 ILE A N 1
ATOM 2025 C CA . ILE A 1 262 ? -12.789 -16.578 -16.031 1 98.75 262 ILE A CA 1
ATOM 2026 C C . ILE A 1 262 ? -12.695 -18.109 -16.016 1 98.75 262 ILE A C 1
ATOM 2028 O O . ILE A 1 262 ? -12.531 -18.719 -14.961 1 98.75 262 ILE A O 1
ATOM 2032 N N . ASP A 1 263 ? -12.703 -18.703 -17.156 1 98.81 263 ASP A N 1
ATOM 2033 C CA . ASP A 1 263 ? -12.531 -20.156 -17.234 1 98.81 263 ASP A CA 1
ATOM 2034 C C . ASP A 1 263 ? -11.07 -20.547 -17.047 1 98.81 263 ASP A C 1
ATOM 2036 O O . ASP A 1 263 ? -10.172 -19.938 -17.641 1 98.81 263 ASP A O 1
ATOM 2040 N N . TRP A 1 264 ? -10.953 -21.562 -16.219 1 98.81 264 TRP A N 1
ATOM 2041 C CA . TRP A 1 264 ? -9.594 -22.016 -15.953 1 98.81 264 TRP A CA 1
ATOM 2042 C C . TRP A 1 264 ? -9.086 -22.906 -17.078 1 98.81 264 TRP A C 1
ATOM 2044 O O . TRP A 1 264 ? -9.836 -23.734 -17.609 1 98.81 264 TRP A O 1
ATOM 2054 N N . VAL A 1 265 ? -7.902 -22.688 -17.453 1 98.62 265 VAL A N 1
ATOM 2055 C CA . VAL A 1 265 ? -7.102 -23.547 -18.312 1 98.62 265 VAL A CA 1
ATOM 2056 C C . VAL A 1 265 ? -5.758 -23.844 -17.656 1 98.62 265 VAL A C 1
ATOM 2058 O O . VAL A 1 265 ? -5.09 -22.922 -17.156 1 98.62 265 VAL A O 1
ATOM 2061 N N . THR A 1 266 ? -5.438 -25.188 -17.609 1 98.62 266 THR A N 1
ATOM 2062 C CA . THR A 1 266 ? -4.148 -25.531 -17.016 1 98.62 266 THR A CA 1
ATOM 2063 C C . THR A 1 266 ? -3.025 -24.719 -17.641 1 98.62 266 THR A C 1
ATOM 2065 O O . THR A 1 266 ? -2.885 -24.672 -18.859 1 98.62 266 THR A O 1
ATOM 2068 N N . GLY A 1 267 ? -2.271 -23.969 -16.75 1 98.75 267 GLY A N 1
ATOM 2069 C CA . GLY A 1 267 ? -1.149 -23.172 -17.234 1 98.75 267 GLY A CA 1
ATOM 2070 C C . GLY A 1 267 ? -1.51 -21.719 -17.469 1 98.75 267 GLY A C 1
ATOM 2071 O O . GLY A 1 267 ? -0.651 -20.922 -17.844 1 98.75 267 GLY A O 1
ATOM 2072 N N . LYS A 1 268 ? -2.738 -21.359 -17.266 1 98.81 268 LYS A N 1
ATOM 2073 C CA . LYS A 1 268 ? -3.197 -19.984 -17.484 1 98.81 268 LYS A CA 1
ATOM 2074 C C . LYS A 1 268 ? -2.924 -19.109 -16.25 1 98.81 268 LYS A C 1
ATOM 2076 O O . LYS A 1 268 ? -3.037 -19.578 -15.117 1 98.81 268 LYS A O 1
ATOM 2081 N N . ALA A 1 269 ? -2.531 -17.891 -16.531 1 98.94 269 ALA A N 1
ATOM 2082 C CA . ALA A 1 269 ? -2.494 -16.859 -15.492 1 98.94 269 ALA A CA 1
ATOM 2083 C C . ALA A 1 269 ? -3.611 -15.844 -15.688 1 98.94 269 ALA A C 1
ATOM 2085 O O . ALA A 1 269 ? -4.055 -15.609 -16.812 1 98.94 269 ALA A O 1
ATOM 2086 N N . PHE A 1 270 ? -4.098 -15.281 -14.617 1 98.94 270 PHE A N 1
ATOM 2087 C CA . PHE A 1 270 ? -5.062 -14.195 -14.742 1 98.94 270 PHE A CA 1
ATOM 2088 C C . PHE A 1 270 ? -4.961 -13.242 -13.562 1 98.94 270 PHE A C 1
ATOM 2090 O O . PHE A 1 270 ? -4.457 -13.609 -12.5 1 98.94 270 PHE A O 1
ATOM 2097 N N . ILE A 1 271 ? -5.391 -12 -13.773 1 98.88 271 ILE A N 1
ATOM 2098 C CA . ILE A 1 271 ? -5.312 -10.93 -12.781 1 98.88 271 ILE A CA 1
ATOM 2099 C C . ILE A 1 271 ? -6.664 -10.766 -12.094 1 98.88 271 ILE A C 1
ATOM 2101 O O . ILE A 1 271 ? -7.684 -10.555 -12.75 1 98.88 271 ILE A O 1
ATOM 2105 N N . THR A 1 272 ? -6.711 -10.922 -10.82 1 98.38 272 THR A N 1
ATOM 2106 C CA . THR A 1 272 ? -7.832 -10.508 -9.984 1 98.38 272 THR A CA 1
ATOM 2107 C C . THR A 1 272 ? -7.551 -9.156 -9.328 1 98.38 272 THR A C 1
ATOM 2109 O O . THR A 1 272 ? -6.648 -9.039 -8.492 1 98.38 272 THR A O 1
ATOM 2112 N N . PRO A 1 273 ? -8.328 -8.164 -9.641 1 97.62 273 PRO A N 1
ATOM 2113 C CA . PRO A 1 273 ? -8.008 -6.805 -9.211 1 97.62 273 PRO A CA 1
ATOM 2114 C C . PRO A 1 273 ? -8.188 -6.602 -7.711 1 97.62 273 PRO A C 1
ATOM 2116 O O . PRO A 1 273 ? -9 -7.293 -7.082 1 97.62 273 PRO A O 1
ATOM 2119 N N . PRO A 1 274 ? -7.453 -5.605 -7.16 1 97 274 PRO A N 1
ATOM 2120 C CA . PRO A 1 274 ? -7.617 -5.281 -5.738 1 97 274 PRO A CA 1
ATOM 2121 C C . PRO A 1 274 ? -9.039 -4.848 -5.395 1 97 274 PRO A C 1
ATOM 2123 O O . PRO A 1 274 ? -9.633 -4.031 -6.102 1 97 274 PRO A O 1
ATOM 2126 N N . GLY A 1 275 ? -9.547 -5.457 -4.363 1 95.19 275 GLY A N 1
ATOM 2127 C CA . GLY A 1 275 ? -10.812 -5.012 -3.801 1 95.19 275 GLY A CA 1
ATOM 2128 C C . GLY A 1 275 ? -12.016 -5.695 -4.418 1 95.19 275 GLY A C 1
ATOM 2129 O O . GLY A 1 275 ? -13.125 -5.633 -3.877 1 95.19 275 GLY A O 1
ATOM 2130 N N . LEU A 1 276 ? -11.883 -6.324 -5.539 1 97.12 276 LEU A N 1
ATOM 2131 C CA . LEU A 1 276 ? -13.031 -6.977 -6.156 1 97.12 276 LEU A CA 1
ATOM 2132 C C . LEU A 1 276 ? -13.336 -8.305 -5.477 1 97.12 276 LEU A C 1
ATOM 2134 O O . LEU A 1 276 ? -12.414 -9.031 -5.078 1 97.12 276 LEU A O 1
ATOM 2138 N N . TRP A 1 277 ? -14.594 -8.586 -5.422 1 97.62 277 TRP A N 1
ATOM 2139 C CA . TRP A 1 277 ? -15.039 -9.883 -4.93 1 97.62 277 TRP A CA 1
ATOM 2140 C C . TRP A 1 277 ? -14.758 -10.984 -5.949 1 97.62 277 TRP A C 1
ATOM 2142 O O . TRP A 1 277 ? -14.93 -10.781 -7.152 1 97.62 277 TRP A O 1
ATOM 2152 N N . HIS A 1 278 ? -14.352 -12.164 -5.457 1 98.12 278 HIS A N 1
ATOM 2153 C CA . HIS A 1 278 ? -14.133 -13.281 -6.367 1 98.12 278 HIS A CA 1
ATOM 2154 C C . HIS A 1 278 ? -14.344 -14.617 -5.656 1 98.12 278 HIS A C 1
ATOM 2156 O O . HIS A 1 278 ? -14.266 -14.688 -4.43 1 98.12 278 HIS A O 1
ATOM 2162 N N . SER A 1 279 ? -14.672 -15.594 -6.418 1 97.12 279 SER A N 1
ATOM 2163 C CA . SER A 1 279 ? -14.93 -16.953 -5.949 1 97.12 279 SER A CA 1
ATOM 2164 C C . SER A 1 279 ? -14.508 -17.984 -6.992 1 97.12 279 SER A C 1
ATOM 2166 O O . SER A 1 279 ? -14.617 -17.734 -8.195 1 97.12 279 SER A O 1
ATOM 2168 N N . HIS A 1 280 ? -14.016 -19.062 -6.508 1 97.31 280 HIS A N 1
ATOM 2169 C CA . HIS A 1 280 ? -13.594 -20.156 -7.379 1 97.31 280 HIS A CA 1
ATOM 2170 C C . HIS A 1 280 ? -14.602 -21.297 -7.348 1 97.31 280 HIS A C 1
ATOM 2172 O O . HIS A 1 280 ? -15.109 -21.656 -6.281 1 97.31 280 HIS A O 1
ATOM 2178 N N . HIS A 1 281 ? -14.805 -21.859 -8.508 1 97.5 281 HIS A N 1
ATOM 2179 C CA . HIS A 1 281 ? -15.797 -22.922 -8.68 1 97.5 281 HIS A CA 1
ATOM 2180 C C . HIS A 1 281 ? -15.242 -24.062 -9.523 1 97.5 281 HIS A C 1
ATOM 2182 O O . HIS A 1 281 ? -14.516 -23.812 -10.5 1 97.5 281 HIS A O 1
ATOM 2188 N N . ASN A 1 282 ? -15.602 -25.297 -9.125 1 97.81 282 ASN A N 1
ATOM 2189 C CA . ASN A 1 282 ? -15.18 -26.484 -9.844 1 97.81 282 ASN A CA 1
ATOM 2190 C C . ASN A 1 282 ? -16.359 -27.422 -10.125 1 97.81 282 ASN A C 1
ATOM 2192 O O . ASN A 1 282 ? -16.719 -28.234 -9.273 1 97.81 282 ASN A O 1
ATOM 2196 N N . GLU A 1 283 ? -16.812 -27.438 -11.32 1 98.06 283 GLU A N 1
ATOM 2197 C CA . GLU A 1 283 ? -17.953 -28.266 -11.711 1 98.06 283 GLU A CA 1
ATOM 2198 C C . GLU A 1 283 ? -17.484 -29.578 -12.32 1 98.06 283 GLU A C 1
ATOM 2200 O O . GLU A 1 283 ? -18.297 -30.391 -12.758 1 98.06 283 GLU A O 1
ATOM 2205 N N . SER A 1 284 ? -16.25 -29.781 -12.312 1 97.62 284 SER A N 1
ATOM 2206 C CA . SER A 1 284 ? -15.688 -31.016 -12.859 1 97.62 284 SER A CA 1
ATOM 2207 C C . SER A 1 284 ? -15.594 -32.094 -11.797 1 97.62 284 SER A C 1
ATOM 2209 O O . SER A 1 284 ? -15.984 -31.891 -10.648 1 97.62 284 SER A O 1
ATOM 2211 N N . ASP A 1 285 ? -15.023 -33.312 -12.195 1 97.19 285 ASP A N 1
ATOM 2212 C CA . ASP A 1 285 ? -14.883 -34.469 -11.289 1 97.19 285 ASP A CA 1
ATOM 2213 C C . ASP A 1 285 ? -13.438 -34.625 -10.844 1 97.19 285 ASP A C 1
ATOM 2215 O O . ASP A 1 285 ? -13.078 -35.656 -10.258 1 97.19 285 ASP A O 1
ATOM 2219 N N . GLU A 1 286 ? -12.625 -33.625 -11.078 1 97.5 286 GLU A N 1
ATOM 2220 C CA . GLU A 1 286 ? -11.219 -33.625 -10.68 1 97.5 286 GLU A CA 1
ATOM 2221 C C . GLU A 1 286 ? -10.867 -32.438 -9.82 1 97.5 286 GLU A C 1
ATOM 2223 O O . GLU A 1 286 ? -11.43 -31.344 -9.992 1 97.5 286 GLU A O 1
ATOM 2228 N N . ALA A 1 287 ? -9.922 -32.656 -8.906 1 96 287 ALA A N 1
ATOM 2229 C CA . ALA A 1 287 ? -9.43 -31.531 -8.125 1 96 287 ALA A CA 1
ATOM 2230 C C . ALA A 1 287 ? -8.68 -30.531 -9.008 1 96 287 ALA A C 1
ATOM 2232 O O . ALA A 1 287 ? -7.953 -30.938 -9.922 1 96 287 ALA A O 1
ATOM 2233 N N . ALA A 1 288 ? -8.93 -29.297 -8.773 1 97.69 288 ALA A N 1
ATOM 2234 C CA . ALA A 1 288 ? -8.18 -28.234 -9.438 1 97.69 288 ALA A CA 1
ATOM 2235 C C . ALA A 1 288 ? -7.184 -27.578 -8.484 1 97.69 288 ALA A C 1
ATOM 2237 O O . ALA A 1 288 ? -7.359 -27.641 -7.262 1 97.69 288 ALA A O 1
ATOM 2238 N N . TYR A 1 289 ? -6.086 -27.047 -9.031 1 97.81 289 TYR A N 1
ATOM 2239 C CA . TYR A 1 289 ? -5.02 -26.438 -8.234 1 97.81 289 TYR A CA 1
ATOM 2240 C C . TYR A 1 289 ? -4.676 -25.047 -8.742 1 97.81 289 TYR A C 1
ATOM 2242 O O . TYR A 1 289 ? -4.566 -24.828 -9.953 1 97.81 289 TYR A O 1
ATOM 2250 N N . ILE A 1 290 ? -4.578 -24.141 -7.801 1 97.88 290 ILE A N 1
ATOM 2251 C CA . ILE A 1 290 ? -4.32 -22.75 -8.164 1 97.88 290 ILE A CA 1
ATOM 2252 C C . ILE A 1 290 ? -3.211 -22.172 -7.277 1 97.88 290 ILE A C 1
ATOM 2254 O O . ILE A 1 290 ? -3.041 -22.609 -6.133 1 97.88 290 ILE A O 1
ATOM 2258 N N . ILE A 1 291 ? -2.439 -21.219 -7.84 1 98.12 291 ILE A N 1
ATOM 2259 C CA . ILE A 1 291 ? -1.376 -20.516 -7.141 1 98.12 291 ILE A CA 1
ATOM 2260 C C . ILE A 1 291 ? -1.657 -19.016 -7.164 1 98.12 291 ILE A C 1
ATOM 2262 O O . ILE A 1 291 ? -1.197 -18.297 -8.062 1 98.12 291 ILE A O 1
ATOM 2266 N N . PRO A 1 292 ? -2.346 -18.5 -6.207 1 97.5 292 PRO A N 1
ATOM 2267 C CA . PRO A 1 292 ? -2.459 -17.047 -6.09 1 97.5 292 PRO A CA 1
ATOM 2268 C C . PRO A 1 292 ? -1.181 -16.406 -5.566 1 97.5 292 PRO A C 1
ATOM 2270 O O . PRO A 1 292 ? -0.668 -16.797 -4.516 1 97.5 292 PRO A O 1
ATOM 2273 N N . ILE A 1 293 ? -0.621 -15.508 -6.266 1 98.56 293 ILE A N 1
ATOM 2274 C CA . ILE A 1 293 ? 0.486 -14.664 -5.824 1 98.56 293 ILE A CA 1
ATOM 2275 C C . ILE A 1 293 ? 0.023 -13.211 -5.723 1 98.56 293 ILE A C 1
ATOM 2277 O O . ILE A 1 293 ? -0.536 -12.664 -6.676 1 98.56 293 ILE A O 1
ATOM 2281 N N . GLN A 1 294 ? 0.21 -12.656 -4.578 1 98 294 GLN A N 1
ATOM 2282 C CA . GLN A 1 294 ? -0.343 -11.336 -4.27 1 98 294 GLN A CA 1
ATOM 2283 C C . GLN A 1 294 ? 0.727 -10.414 -3.697 1 98 294 GLN A C 1
ATOM 2285 O O . GLN A 1 294 ? 1.76 -10.875 -3.211 1 98 294 GLN A O 1
ATOM 2290 N N . ASP A 1 295 ? 0.49 -9.094 -3.783 1 98.62 295 ASP A N 1
ATOM 2291 C CA . ASP A 1 295 ? 1.304 -8.141 -3.027 1 98.62 295 ASP A CA 1
ATOM 2292 C C . ASP A 1 295 ? 0.803 -8.016 -1.591 1 98.62 295 ASP A C 1
ATOM 2294 O O . ASP A 1 295 ? 0.872 -6.934 -1 1 98.62 295 ASP A O 1
ATOM 2298 N N . ALA A 1 296 ? 0.355 -9.07 -1.045 1 96.5 296 ALA A N 1
ATOM 2299 C CA . ALA A 1 296 ? -0.283 -9.078 0.269 1 96.5 296 ALA A CA 1
ATOM 2300 C C . ALA A 1 296 ? 0.748 -8.906 1.382 1 96.5 296 ALA A C 1
ATOM 2302 O O . ALA A 1 296 ? 0.403 -8.531 2.504 1 96.5 296 ALA A O 1
ATOM 2303 N N . GLY A 1 297 ? 2.012 -9.281 1.142 1 96.81 297 GLY A N 1
ATOM 2304 C CA . GLY A 1 297 ? 3.02 -8.945 2.135 1 96.81 297 GLY A CA 1
ATOM 2305 C C . GLY A 1 297 ? 3.098 -7.461 2.428 1 96.81 297 GLY A C 1
ATOM 2306 O O . GLY A 1 297 ? 3.111 -7.051 3.59 1 96.81 297 GLY A O 1
ATOM 2307 N N . LEU A 1 298 ? 3.1 -6.703 1.352 1 98.06 298 LEU A N 1
ATOM 2308 C CA . LEU A 1 298 ? 3.115 -5.25 1.484 1 98.06 298 LEU A CA 1
ATOM 2309 C C . LEU A 1 298 ? 1.824 -4.75 2.125 1 98.06 298 LEU A C 1
ATOM 2311 O O . LEU A 1 298 ? 1.861 -3.959 3.068 1 98.06 298 LEU A O 1
ATOM 2315 N N . GLN A 1 299 ? 0.703 -5.219 1.622 1 96.88 299 GLN A N 1
ATOM 2316 C CA . GLN A 1 299 ? -0.59 -4.75 2.107 1 96.88 299 GLN A CA 1
ATOM 2317 C C . GLN A 1 299 ? -0.777 -5.082 3.586 1 96.88 299 GLN A C 1
ATOM 2319 O O . GLN A 1 299 ? -1.313 -4.273 4.348 1 96.88 299 GLN A O 1
ATOM 2324 N N . THR A 1 300 ? -0.358 -6.258 3.975 1 96.12 300 THR A N 1
ATOM 2325 C CA . THR A 1 300 ? -0.447 -6.645 5.379 1 96.12 300 THR A CA 1
ATOM 2326 C C . THR A 1 300 ? 0.429 -5.742 6.242 1 96.12 300 THR A C 1
ATOM 2328 O O . THR A 1 300 ? -0.003 -5.277 7.301 1 96.12 300 THR A O 1
ATOM 2331 N N . TYR A 1 301 ? 1.631 -5.492 5.793 1 97.31 301 TYR A N 1
ATOM 2332 C CA . TYR A 1 301 ? 2.539 -4.633 6.543 1 97.31 301 TYR A CA 1
ATOM 2333 C C . TYR A 1 301 ? 1.952 -3.236 6.719 1 97.31 301 TYR A C 1
ATOM 2335 O O . TYR A 1 301 ? 2.061 -2.639 7.789 1 97.31 301 TYR A O 1
ATOM 2343 N N . LEU A 1 302 ? 1.242 -2.783 5.676 1 97.56 302 LEU A N 1
ATOM 2344 C CA . LEU A 1 302 ? 0.651 -1.449 5.695 1 97.56 302 LEU A CA 1
ATOM 2345 C C . LEU A 1 302 ? -0.66 -1.445 6.473 1 97.56 302 LEU A C 1
ATOM 2347 O O . LEU A 1 302 ? -1.271 -0.391 6.664 1 97.56 302 LEU A O 1
ATOM 2351 N N . ARG A 1 303 ? -1.122 -2.619 6.91 1 96.25 303 ARG A N 1
ATOM 2352 C CA . ARG A 1 303 ? -2.379 -2.814 7.625 1 96.25 303 ARG A CA 1
ATOM 2353 C C . ARG A 1 303 ? -3.572 -2.516 6.723 1 96.25 303 ARG A C 1
ATOM 2355 O O . ARG A 1 303 ? -4.609 -2.041 7.195 1 96.25 303 ARG A O 1
ATOM 2362 N N . THR A 1 304 ? -3.396 -2.85 5.395 1 94.94 304 THR A N 1
ATOM 2363 C CA . THR A 1 304 ? -4.438 -2.443 4.457 1 94.94 304 THR A CA 1
ATOM 2364 C C . THR A 1 304 ? -4.996 -3.65 3.713 1 94.94 304 THR A C 1
ATOM 2366 O O . THR A 1 304 ? -5.816 -3.502 2.805 1 94.94 304 THR A O 1
ATOM 2369 N N . LEU A 1 305 ? -4.602 -4.859 4.039 1 93.88 305 LEU A N 1
ATOM 2370 C CA . LEU A 1 305 ? -5.023 -6.035 3.283 1 93.88 305 LEU A CA 1
ATOM 2371 C C . LEU A 1 305 ? -6.543 -6.129 3.229 1 93.88 305 LEU A C 1
ATOM 2373 O O . LEU A 1 305 ? -7.117 -6.375 2.164 1 93.88 305 LEU A O 1
ATOM 2377 N N . ASP A 1 306 ? -7.234 -6.031 4.379 1 90.62 306 ASP A N 1
ATOM 2378 C CA . ASP A 1 306 ? -8.688 -5.973 4.523 1 90.62 306 ASP A CA 1
ATOM 2379 C C . ASP A 1 306 ? -9.352 -7.152 3.82 1 90.62 306 ASP A C 1
ATOM 2381 O O . ASP A 1 306 ? -10.234 -6.965 2.98 1 90.62 306 ASP A O 1
ATOM 2385 N N . ILE A 1 307 ? -9 -8.297 4.172 1 89.69 307 ILE A N 1
ATOM 2386 C CA . ILE A 1 307 ? -9.641 -9.484 3.602 1 89.69 307 ILE A CA 1
ATOM 2387 C C . ILE A 1 307 ? -11.039 -9.648 4.191 1 89.69 307 ILE A C 1
ATOM 2389 O O . ILE A 1 307 ? -11.234 -9.508 5.398 1 89.69 307 ILE A O 1
ATOM 2393 N N . GLN A 1 308 ? -12.016 -9.852 3.344 1 88.56 308 GLN A N 1
ATOM 2394 C CA . GLN A 1 308 ? -13.422 -10.031 3.699 1 88.56 308 GLN A CA 1
ATOM 2395 C C . GLN A 1 308 ? -13.977 -11.32 3.102 1 88.56 308 GLN A C 1
ATOM 2397 O O . GLN A 1 308 ? -13.617 -11.703 1.985 1 88.56 308 GLN A O 1
ATOM 2402 N N . PHE A 1 309 ? -14.883 -11.945 3.84 1 88.5 309 PHE A N 1
ATOM 2403 C CA . PHE A 1 309 ? -15.477 -13.203 3.398 1 88.5 309 PHE A CA 1
ATOM 2404 C C . PHE A 1 309 ? -17 -13.133 3.451 1 88.5 309 PHE A C 1
ATOM 2406 O O . PHE A 1 309 ? -17.562 -12.539 4.375 1 88.5 309 PHE A O 1
ATOM 2413 N N . GLN A 1 310 ? -17.547 -13.711 2.465 1 86.81 310 GLN A N 1
ATOM 2414 C CA . GLN A 1 310 ? -18.953 -14.055 2.566 1 86.81 310 GLN A CA 1
ATOM 2415 C C . GLN A 1 310 ? -19.141 -15.492 3.062 1 86.81 310 GLN A C 1
ATOM 2417 O O . GLN A 1 310 ? -18.234 -16.328 2.908 1 86.81 310 GLN A O 1
ATOM 2422 N N . HIS A 1 311 ? -20.203 -15.727 3.758 1 80.25 311 HIS A N 1
ATOM 2423 C CA . HIS A 1 311 ? -20.531 -17.047 4.266 1 80.25 311 HIS A CA 1
ATOM 2424 C C . HIS A 1 311 ? -21.922 -17.484 3.83 1 80.25 311 HIS A C 1
ATOM 2426 O O . HIS A 1 311 ? -22.859 -16.672 3.84 1 80.25 311 HIS A O 1
ATOM 2432 N N . TYR A 1 312 ? -21.891 -18.688 3.301 1 65.81 312 TYR A N 1
ATOM 2433 C CA . TYR A 1 312 ? -23.188 -19.25 3.002 1 65.81 312 TYR A CA 1
ATOM 2434 C C . TYR A 1 312 ? -23.875 -19.75 4.27 1 65.81 312 TYR A C 1
ATOM 2436 O O . TYR A 1 312 ? -23.219 -20.297 5.164 1 65.81 312 TYR A O 1
ATOM 2444 N N . GLU A 1 313 ? -24.984 -18.984 4.77 1 54.06 313 GLU A N 1
ATOM 2445 C CA . GLU A 1 313 ? -25.719 -19.5 5.918 1 54.06 313 GLU A CA 1
ATOM 2446 C C . GLU A 1 313 ? -26.062 -20.969 5.75 1 54.06 313 GLU A C 1
ATOM 2448 O O . GLU A 1 313 ? -26.562 -21.391 4.695 1 54.06 313 GLU A O 1
ATOM 2453 N N . LYS A 1 314 ? -25.297 -21.859 6.555 1 46.75 314 LYS A N 1
ATOM 2454 C CA . LYS A 1 314 ? -25.734 -23.25 6.629 1 46.75 314 LYS A CA 1
ATOM 2455 C C . LYS A 1 314 ? -27.078 -23.359 7.328 1 46.75 314 LYS A C 1
ATOM 2457 O O . LYS A 1 314 ? -27.359 -22.625 8.273 1 46.75 314 LYS A O 1
ATOM 2462 N N . MET B 1 1 ? 33.25 -33.5 0.471 1 31.09 1 MET B N 1
ATOM 2463 C CA . MET B 1 1 ? 32.594 -33.031 -0.75 1 31.09 1 MET B CA 1
ATOM 2464 C C . MET B 1 1 ? 31.094 -33.25 -0.691 1 31.09 1 MET B C 1
ATOM 2466 O O . MET B 1 1 ? 30.312 -32.438 -1.174 1 31.09 1 MET B O 1
ATOM 2470 N N . HIS B 1 2 ? 30.688 -34.375 -0.34 1 38.47 2 HIS B N 1
ATOM 2471 C CA . HIS B 1 2 ? 29.312 -34.844 -0.183 1 38.47 2 HIS B CA 1
ATOM 2472 C C . HIS B 1 2 ? 28.594 -34.062 0.912 1 38.47 2 HIS B C 1
ATOM 2474 O O . HIS B 1 2 ? 27.406 -33.75 0.792 1 38.47 2 HIS B O 1
ATOM 2480 N N . SER B 1 3 ? 29.234 -33.938 2.008 1 41.47 3 SER B N 1
ATOM 2481 C CA . SER B 1 3 ? 28.703 -33.312 3.207 1 41.47 3 SER B CA 1
ATOM 2482 C C . SER B 1 3 ? 28.453 -31.812 2.965 1 41.47 3 SER B C 1
ATOM 2484 O O . SER B 1 3 ? 27.5 -31.25 3.514 1 41.47 3 SER B O 1
ATOM 2486 N N . GLN B 1 4 ? 29.25 -31.141 2.184 1 39.09 4 GLN B N 1
ATOM 2487 C CA . GLN B 1 4 ? 29.188 -29.703 1.9 1 39.09 4 GLN B CA 1
ATOM 2488 C C . GLN B 1 4 ? 28.031 -29.391 0.976 1 39.09 4 GLN B C 1
ATOM 2490 O O . GLN B 1 4 ? 27.453 -28.297 1.054 1 39.09 4 GLN B O 1
ATOM 2495 N N . PHE B 1 5 ? 27.656 -30.188 -0.088 1 40.53 5 PHE B N 1
ATOM 2496 C CA . PHE B 1 5 ? 26.5 -30.094 -0.97 1 40.53 5 PHE B CA 1
ATOM 2497 C C . PHE B 1 5 ? 25.203 -30.281 -0.19 1 40.53 5 PHE B C 1
ATOM 2499 O O . PHE B 1 5 ? 24.203 -29.625 -0.478 1 40.53 5 PHE B O 1
ATOM 2506 N N . GLU B 1 6 ? 25.156 -31.312 0.667 1 45.78 6 GLU B N 1
ATOM 2507 C CA . GLU B 1 6 ? 23.969 -31.547 1.495 1 45.78 6 GLU B CA 1
ATOM 2508 C C . GLU B 1 6 ? 23.641 -30.328 2.352 1 45.78 6 GLU B C 1
ATOM 2510 O O . GLU B 1 6 ? 22.484 -29.984 2.518 1 45.78 6 GLU B O 1
ATOM 2515 N N . THR B 1 7 ? 24.75 -29.75 2.887 1 46.41 7 THR B N 1
ATOM 2516 C CA . THR B 1 7 ? 24.656 -28.609 3.785 1 46.41 7 THR B CA 1
ATOM 2517 C C . THR B 1 7 ? 24.156 -27.375 3.043 1 46.41 7 THR B C 1
ATOM 2519 O O . THR B 1 7 ? 23.375 -26.594 3.592 1 46.41 7 THR B O 1
ATOM 2522 N N . ARG B 1 8 ? 24.562 -27.344 1.713 1 50.59 8 ARG B N 1
ATOM 2523 C CA . ARG B 1 8 ? 24.203 -26.172 0.908 1 50.59 8 ARG B CA 1
ATOM 2524 C C . ARG B 1 8 ? 22.734 -26.25 0.494 1 50.59 8 ARG B C 1
ATOM 2526 O O . ARG B 1 8 ? 22.062 -25.219 0.402 1 50.59 8 ARG B O 1
ATOM 2533 N N . ALA B 1 9 ? 22.312 -27.5 0.323 1 59.38 9 ALA B N 1
ATOM 2534 C CA . ALA B 1 9 ? 20.906 -27.688 -0.006 1 59.38 9 ALA B CA 1
ATOM 2535 C C . ALA B 1 9 ? 20.016 -27.406 1.207 1 59.38 9 ALA B C 1
ATOM 2537 O O . ALA B 1 9 ? 18.938 -26.828 1.077 1 59.38 9 ALA B O 1
ATOM 2538 N N . GLU B 1 10 ? 20.531 -27.75 2.363 1 74.12 10 GLU B N 1
ATOM 2539 C CA . GLU B 1 10 ? 19.734 -27.594 3.574 1 74.12 10 GLU B CA 1
ATOM 2540 C C . GLU B 1 10 ? 19.484 -26.125 3.891 1 74.12 10 GLU B C 1
ATOM 2542 O O . GLU B 1 10 ? 18.422 -25.766 4.383 1 74.12 10 GLU B O 1
ATOM 2547 N N . HIS B 1 11 ? 20.484 -25.328 3.469 1 83.75 11 HIS B N 1
ATOM 2548 C CA . HIS B 1 11 ? 20.328 -23.922 3.809 1 83.75 11 HIS B CA 1
ATOM 2549 C C . HIS B 1 11 ? 19.281 -23.25 2.912 1 83.75 11 HIS B C 1
ATOM 2551 O O . HIS B 1 11 ? 18.688 -22.25 3.293 1 83.75 11 HIS B O 1
ATOM 2557 N N . LEU B 1 12 ? 18.984 -23.812 1.769 1 88.38 12 LEU B N 1
ATOM 2558 C CA . LEU B 1 12 ? 18.047 -23.25 0.806 1 88.38 12 LEU B CA 1
ATOM 2559 C C . LEU B 1 12 ? 16.609 -23.438 1.265 1 88.38 12 LEU B C 1
ATOM 2561 O O . LEU B 1 12 ? 15.719 -22.688 0.862 1 88.38 12 LEU B O 1
ATOM 2565 N N . THR B 1 13 ? 16.391 -24.391 2.158 1 88.06 13 THR B N 1
ATOM 2566 C CA . THR B 1 13 ? 15.031 -24.672 2.602 1 88.06 13 THR B CA 1
ATOM 2567 C C . THR B 1 13 ? 14.859 -24.312 4.074 1 88.06 13 THR B C 1
ATOM 2569 O O . THR B 1 13 ? 13.758 -24.406 4.613 1 88.06 13 THR B O 1
ATOM 2572 N N . LYS B 1 14 ? 15.898 -23.875 4.711 1 88.25 14 LYS B N 1
ATOM 2573 C CA . LYS B 1 14 ? 15.914 -23.703 6.16 1 88.25 14 LYS B CA 1
ATOM 2574 C C . LYS B 1 14 ? 14.875 -22.672 6.598 1 88.25 14 LYS B C 1
ATOM 2576 O O . LYS B 1 14 ? 14.305 -22.781 7.684 1 88.25 14 LYS B O 1
ATOM 2581 N N . HIS B 1 15 ? 14.586 -21.734 5.734 1 90.88 15 HIS B N 1
ATOM 2582 C CA . HIS B 1 15 ? 13.703 -20.641 6.125 1 90.88 15 HIS B CA 1
ATOM 2583 C C . HIS B 1 15 ? 12.289 -20.875 5.613 1 90.88 15 HIS B C 1
ATOM 2585 O O . HIS B 1 15 ? 11.375 -20.094 5.934 1 90.88 15 HIS B O 1
ATOM 2591 N N . ALA B 1 16 ? 12.078 -21.906 4.859 1 95 16 ALA B N 1
ATOM 2592 C CA . ALA B 1 16 ? 10.766 -22.156 4.273 1 95 16 ALA B CA 1
ATOM 2593 C C . ALA B 1 16 ? 9.805 -22.719 5.316 1 95 16 ALA B C 1
ATOM 2595 O O . ALA B 1 16 ? 10.148 -23.641 6.059 1 95 16 ALA B O 1
ATOM 2596 N N . ARG B 1 17 ? 8.625 -22.141 5.484 1 91.06 17 ARG B N 1
ATOM 2597 C CA . ARG B 1 17 ? 7.543 -22.609 6.34 1 91.06 17 ARG B CA 1
ATOM 2598 C C . ARG B 1 17 ? 6.238 -22.734 5.559 1 91.06 17 ARG B C 1
ATOM 2600 O O . ARG B 1 17 ? 6.043 -22.062 4.551 1 91.06 17 ARG B O 1
ATOM 2607 N N . PHE B 1 18 ? 5.387 -23.625 6.004 1 91.12 18 PHE B N 1
ATOM 2608 C CA . PHE B 1 18 ? 4.098 -23.906 5.379 1 91.12 18 PHE B CA 1
ATOM 2609 C C . PHE B 1 18 ? 2.973 -23.828 6.402 1 91.12 18 PHE B C 1
ATOM 2611 O O . PHE B 1 18 ? 2.988 -24.547 7.402 1 91.12 18 PHE B O 1
ATOM 2618 N N . PHE B 1 19 ? 2.02 -22.891 6.082 1 86.94 19 PHE B N 1
ATOM 2619 C CA . PHE B 1 19 ? 0.899 -22.734 7 1 86.94 19 PHE B CA 1
ATOM 2620 C C . PHE B 1 19 ? -0.418 -23.078 6.316 1 86.94 19 PHE B C 1
ATOM 2622 O O . PHE B 1 19 ? -0.59 -22.812 5.121 1 86.94 19 PHE B O 1
ATOM 2629 N N . GLU B 1 20 ? -1.304 -23.578 7.129 1 81.44 20 GLU B N 1
ATOM 2630 C CA . GLU B 1 20 ? -2.682 -23.656 6.656 1 81.44 20 GLU B CA 1
ATOM 2631 C C . GLU B 1 20 ? -3.328 -22.281 6.586 1 81.44 20 GLU B C 1
ATOM 2633 O O . GLU B 1 20 ? -3.107 -21.438 7.461 1 81.44 20 GLU B O 1
ATOM 2638 N N . TYR B 1 21 ? -4.074 -21.984 5.574 1 77.56 21 TYR B N 1
ATOM 2639 C CA . TYR B 1 21 ? -4.59 -20.672 5.195 1 77.56 21 TYR B CA 1
ATOM 2640 C C . TYR B 1 21 ? -5.332 -20.016 6.355 1 77.56 21 TYR B C 1
ATOM 2642 O O . TYR B 1 21 ? -5.105 -18.844 6.664 1 77.56 21 TYR B O 1
ATOM 2650 N N . THR B 1 22 ? -6.18 -20.719 7.074 1 69.19 22 THR B N 1
ATOM 2651 C CA . THR B 1 22 ? -7.004 -20.109 8.117 1 69.19 22 THR B CA 1
ATOM 2652 C C . THR B 1 22 ? -6.133 -19.547 9.234 1 69.19 22 THR B C 1
ATOM 2654 O O . THR B 1 22 ? -6.52 -18.578 9.906 1 69.19 22 THR B O 1
ATOM 2657 N N . THR B 1 23 ? -4.953 -20.016 9.328 1 64.06 23 THR B N 1
ATOM 2658 C CA . THR B 1 23 ? -4.055 -19.594 10.398 1 64.06 23 THR B CA 1
ATOM 2659 C C . THR B 1 23 ? -3.336 -18.312 10.023 1 64.06 23 THR B C 1
ATOM 2661 O O . THR B 1 23 ? -2.955 -17.531 10.898 1 64.06 23 THR B O 1
ATOM 2664 N N . ALA B 1 24 ? -3.361 -18.094 8.68 1 65.88 24 ALA B N 1
ATOM 2665 C CA . ALA B 1 24 ? -2.4 -17.062 8.289 1 65.88 24 ALA B CA 1
ATOM 2666 C C . ALA B 1 24 ? -3.049 -16.031 7.375 1 65.88 24 ALA B C 1
ATOM 2668 O O . ALA B 1 24 ? -2.383 -15.102 6.914 1 65.88 24 ALA B O 1
ATOM 2669 N N . SER B 1 25 ? -4.355 -16.156 7.285 1 68.56 25 SER B N 1
ATOM 2670 C CA . SER B 1 25 ? -4.98 -15.344 6.246 1 68.56 25 SER B CA 1
ATOM 2671 C C . SER B 1 25 ? -5.266 -13.93 6.738 1 68.56 25 SER B C 1
ATOM 2673 O O . SER B 1 25 ? -5.512 -13.023 5.938 1 68.56 25 SER B O 1
ATOM 2675 N N . ASP B 1 26 ? -5.18 -13.727 8.055 1 75.88 26 ASP B N 1
ATOM 2676 C CA . ASP B 1 26 ? -5.484 -12.406 8.609 1 75.88 26 ASP B CA 1
ATOM 2677 C C . ASP B 1 26 ? -4.535 -12.055 9.75 1 75.88 26 ASP B C 1
ATOM 2679 O O . ASP B 1 26 ? -4.949 -11.992 10.906 1 75.88 26 ASP B O 1
ATOM 2683 N N . PRO B 1 27 ? -3.354 -11.727 9.375 1 76.31 27 PRO B N 1
ATOM 2684 C CA . PRO B 1 27 ? -2.389 -11.414 10.43 1 76.31 27 PRO B CA 1
ATOM 2685 C C . PRO B 1 27 ? -2.812 -10.211 11.281 1 76.31 27 PRO B C 1
ATOM 2687 O O . PRO B 1 27 ? -2.467 -10.133 12.461 1 76.31 27 PRO B O 1
ATOM 2690 N N . ILE B 1 28 ? -3.553 -9.359 10.742 1 74.5 28 ILE B N 1
ATOM 2691 C CA . ILE B 1 28 ? -3.996 -8.188 11.5 1 74.5 28 ILE B CA 1
ATOM 2692 C C . ILE B 1 28 ? -5.055 -8.609 12.523 1 74.5 28 ILE B C 1
ATOM 2694 O O . ILE B 1 28 ? -4.93 -8.312 13.711 1 74.5 28 ILE B O 1
ATOM 2698 N N . GLY B 1 29 ? -6 -9.383 12.016 1 76.12 29 GLY B N 1
ATOM 2699 C CA . GLY B 1 29 ? -7.082 -9.82 12.883 1 76.12 29 GLY B CA 1
ATOM 2700 C C . GLY B 1 29 ? -6.629 -10.789 13.961 1 76.12 29 GLY B C 1
ATOM 2701 O O . GLY B 1 29 ? -7.188 -10.805 15.055 1 76.12 29 GLY B O 1
ATOM 2702 N N . SER B 1 30 ? -5.578 -11.531 13.664 1 79.88 30 SER B N 1
ATOM 2703 C CA . SER B 1 30 ? -5.113 -12.547 14.609 1 79.88 30 SER B CA 1
ATOM 2704 C C . SER B 1 30 ? -4.145 -11.953 15.625 1 79.88 30 SER B C 1
ATOM 2706 O O . SER B 1 30 ? -3.764 -12.617 16.594 1 79.88 30 SER B O 1
ATOM 2708 N N . GLY B 1 31 ? -3.779 -10.766 15.344 1 82.75 31 GLY B N 1
ATOM 2709 C CA . GLY B 1 31 ? -2.906 -10.07 16.281 1 82.75 31 GLY B CA 1
ATOM 2710 C C . GLY B 1 31 ? -1.437 -10.383 16.062 1 82.75 31 GLY B C 1
ATOM 2711 O O . GLY B 1 31 ? -0.591 -10 16.875 1 82.75 31 GLY B O 1
ATOM 2712 N N . ILE B 1 32 ? -1.173 -11.125 15.031 1 88.75 32 ILE B N 1
ATOM 2713 C CA . ILE B 1 32 ? 0.222 -11.445 14.758 1 88.75 32 ILE B CA 1
ATOM 2714 C C . ILE B 1 32 ? 0.999 -10.172 14.453 1 88.75 32 ILE B C 1
ATOM 2716 O O . ILE B 1 32 ? 2.09 -9.953 14.984 1 88.75 32 ILE B O 1
ATOM 2720 N N . ILE B 1 33 ? 0.406 -9.359 13.609 1 93.56 33 ILE B N 1
ATOM 2721 C CA . ILE B 1 33 ? 1.007 -8.047 13.367 1 93.56 33 ILE B CA 1
ATOM 2722 C C . ILE B 1 33 ? 0.252 -6.984 14.156 1 93.56 33 ILE B C 1
ATOM 2724 O O . ILE B 1 33 ? -0.976 -7.027 14.258 1 93.56 33 ILE B O 1
ATOM 2728 N N . SER B 1 34 ? 0.982 -6.02 14.758 1 93.31 34 SER B N 1
ATOM 2729 C CA . SER B 1 34 ? 0.378 -4.992 15.594 1 93.31 34 SER B CA 1
ATOM 2730 C C . SER B 1 34 ? -0.406 -3.982 14.766 1 93.31 34 SER B C 1
ATOM 2732 O O . SER B 1 34 ? 0.043 -3.572 13.688 1 93.31 34 SER B O 1
ATOM 2734 N N . PRO B 1 35 ? -1.599 -3.652 15.273 1 94.19 35 PRO B N 1
ATOM 2735 C CA . PRO B 1 35 ? -2.254 -2.514 14.625 1 94.19 35 PRO B CA 1
ATOM 2736 C C . PRO B 1 35 ? -1.499 -1.202 14.828 1 94.19 35 PRO B C 1
ATOM 2738 O O . PRO B 1 35 ? -0.665 -1.102 15.734 1 94.19 35 PRO B O 1
ATOM 2741 N N . VAL B 1 36 ? -1.685 -0.243 13.953 1 97 36 VAL B N 1
ATOM 2742 C CA . VAL B 1 36 ? -1.188 1.107 14.195 1 97 36 VAL B CA 1
ATOM 2743 C C . VAL B 1 36 ? -2.016 1.771 15.297 1 97 36 VAL B C 1
ATOM 2745 O O . VAL B 1 36 ? -3.244 1.821 15.211 1 97 36 VAL B O 1
ATOM 2748 N N . PRO B 1 37 ? -1.419 2.258 16.328 1 96.94 37 PRO B N 1
ATOM 2749 C CA . PRO B 1 37 ? -2.193 2.867 17.422 1 96.94 37 PRO B CA 1
ATOM 2750 C C . PRO B 1 37 ? -2.57 4.32 17.125 1 96.94 37 PRO B C 1
ATOM 2752 O O . PRO B 1 37 ? -1.906 4.984 16.328 1 96.94 37 PRO B O 1
ATOM 2755 N N . VAL B 1 38 ? -3.637 4.695 17.797 1 97.75 38 VAL B N 1
ATOM 2756 C CA . VAL B 1 38 ? -3.838 6.133 17.922 1 97.75 38 VAL B CA 1
ATOM 2757 C C . VAL B 1 38 ? -2.781 6.715 18.859 1 97.75 38 VAL B C 1
ATOM 2759 O O . VAL B 1 38 ? -2.557 6.191 19.953 1 97.75 38 VAL B O 1
ATOM 2762 N N . LYS B 1 39 ? -2.074 7.664 18.453 1 98.25 39 LYS B N 1
ATOM 2763 C CA . LYS B 1 39 ? -1.045 8.32 19.266 1 98.25 39 LYS B CA 1
ATOM 2764 C C . LYS B 1 39 ? -1.109 9.836 19.109 1 98.25 39 LYS B C 1
ATOM 2766 O O . LYS B 1 39 ? -1.43 10.344 18.031 1 98.25 39 LYS B O 1
ATOM 2771 N N . GLU B 1 40 ? -0.817 10.508 20.203 1 98.69 40 GLU B N 1
ATOM 2772 C CA . GLU B 1 40 ? -0.858 11.969 20.219 1 98.69 40 GLU B CA 1
ATOM 2773 C C . GLU B 1 40 ? 0.508 12.555 20.562 1 98.69 40 GLU B C 1
ATOM 2775 O O . GLU B 1 40 ? 1.23 12.008 21.406 1 98.69 40 GLU B O 1
ATOM 2780 N N . PHE B 1 41 ? 0.846 13.656 19.938 1 98.88 41 PHE B N 1
ATOM 2781 C CA . PHE B 1 41 ? 2.078 14.398 20.188 1 98.88 41 PHE B CA 1
ATOM 2782 C C . PHE B 1 41 ? 1.795 15.891 20.328 1 98.88 41 PHE B C 1
ATOM 2784 O O . PHE B 1 41 ? 1.443 16.562 19.359 1 98.88 41 PHE B O 1
ATOM 2791 N N . GLY B 1 42 ? 2.039 16.438 21.484 1 98.62 42 GLY B N 1
ATOM 2792 C CA . GLY B 1 42 ? 1.645 17.812 21.797 1 98.62 42 GLY B CA 1
ATOM 2793 C C . GLY B 1 42 ? 2.709 18.828 21.438 1 98.62 42 GLY B C 1
ATOM 2794 O O . GLY B 1 42 ? 3.861 18.469 21.188 1 98.62 42 GLY B O 1
ATOM 2795 N N . PRO B 1 43 ? 2.244 20.062 21.406 1 98.31 43 PRO B N 1
ATOM 2796 C CA . PRO B 1 43 ? 3.164 21.141 21.016 1 98.31 43 PRO B CA 1
ATOM 2797 C C . PRO B 1 43 ? 4.289 21.344 22.031 1 98.31 43 PRO B C 1
ATOM 2799 O O . PRO B 1 43 ? 5.297 21.984 21.719 1 98.31 43 PRO B O 1
ATOM 2802 N N . GLU B 1 44 ? 4.168 20.828 23.203 1 98 44 GLU B N 1
ATOM 2803 C CA . GLU B 1 44 ? 5.211 20.953 24.219 1 98 44 GLU B CA 1
ATOM 2804 C C . GLU B 1 44 ? 6.52 20.328 23.75 1 98 44 GLU B C 1
ATOM 2806 O O . GLU B 1 44 ? 7.59 20.641 24.266 1 98 44 GLU B O 1
ATOM 2811 N N . LEU B 1 45 ? 6.422 19.484 22.797 1 97.88 45 LEU B N 1
ATOM 2812 C CA . LEU B 1 45 ? 7.602 18.781 22.297 1 97.88 45 LEU B CA 1
ATOM 2813 C C . LEU B 1 45 ? 8.531 19.75 21.578 1 97.88 45 LEU B C 1
ATOM 2815 O O . LEU B 1 45 ? 9.742 19.516 21.516 1 97.88 45 LEU B O 1
ATOM 2819 N N . TYR B 1 46 ? 7.977 20.891 21.031 1 97.81 46 TYR B N 1
ATOM 2820 C CA . TYR B 1 46 ? 8.828 21.688 20.156 1 97.81 46 TYR B CA 1
ATOM 2821 C C . TYR B 1 46 ? 8.672 23.172 20.438 1 97.81 46 TYR B C 1
ATOM 2823 O O . TYR B 1 46 ? 9.398 24 19.875 1 97.81 46 TYR B O 1
ATOM 2831 N N . GLU B 1 47 ? 7.762 23.562 21.219 1 94.94 47 GLU B N 1
ATOM 2832 C CA . GLU B 1 47 ? 7.48 24.969 21.453 1 94.94 47 GLU B CA 1
ATOM 2833 C C . GLU B 1 47 ? 8.664 25.656 22.125 1 94.94 47 GLU B C 1
ATOM 2835 O O . GLU B 1 47 ? 8.867 26.859 21.953 1 94.94 47 GLU B O 1
ATOM 2840 N N . THR B 1 48 ? 9.375 24.859 22.906 1 92.44 48 THR B N 1
ATOM 2841 C CA . THR B 1 48 ? 10.547 25.422 23.562 1 92.44 48 THR B CA 1
ATOM 2842 C C . THR B 1 48 ? 11.789 24.578 23.266 1 92.44 48 THR B C 1
ATOM 2844 O O . THR B 1 48 ? 11.695 23.531 22.641 1 92.44 48 THR B O 1
ATOM 2847 N N . GLY B 1 49 ? 12.898 25.188 23.562 1 94.62 49 GLY B N 1
ATOM 2848 C CA . GLY B 1 49 ? 14.133 24.438 23.438 1 94.62 49 GLY B CA 1
ATOM 2849 C C . GLY B 1 49 ? 14.977 24.875 22.25 1 94.62 49 GLY B C 1
ATOM 2850 O O . GLY B 1 49 ? 14.648 25.859 21.578 1 94.62 49 GLY B O 1
ATOM 2851 N N . GLU B 1 50 ? 16.031 24.141 22.031 1 97.75 50 GLU B N 1
ATOM 2852 C CA . GLU B 1 50 ? 17.016 24.484 21 1 97.75 50 GLU B CA 1
ATOM 2853 C C . GLU B 1 50 ? 16.641 23.891 19.656 1 97.75 50 GLU B C 1
ATOM 2855 O O . GLU B 1 50 ? 15.727 23.078 19.562 1 97.75 50 GLU B O 1
ATOM 2860 N N . THR B 1 51 ? 17.312 24.359 18.672 1 98.69 51 THR B N 1
ATOM 2861 C CA . THR B 1 51 ? 17.188 23.844 17.312 1 98.69 51 THR B CA 1
ATOM 2862 C C . THR B 1 51 ? 17.391 22.328 17.281 1 98.69 51 THR B C 1
ATOM 2864 O O . THR B 1 51 ? 18.422 21.828 17.75 1 98.69 51 THR B O 1
ATOM 2867 N N . ARG B 1 52 ? 16.375 21.625 16.797 1 98.62 52 ARG B N 1
ATOM 2868 C CA . ARG B 1 52 ? 16.453 20.172 16.766 1 98.62 52 ARG B CA 1
ATOM 2869 C C . ARG B 1 52 ? 15.344 19.578 15.906 1 98.62 52 ARG B C 1
ATOM 2871 O O . ARG B 1 52 ? 14.367 20.266 15.594 1 98.62 52 ARG B O 1
ATOM 2878 N N . ILE B 1 53 ? 15.555 18.391 15.531 1 98.69 53 ILE B N 1
ATOM 2879 C CA . ILE B 1 53 ? 14.547 17.562 14.875 1 98.69 53 ILE B CA 1
ATOM 2880 C C . ILE B 1 53 ? 14.016 16.516 15.844 1 98.69 53 ILE B C 1
ATOM 2882 O O . ILE B 1 53 ? 14.797 15.805 16.484 1 98.69 53 ILE B O 1
ATOM 2886 N N . ILE B 1 54 ? 12.727 16.438 16.016 1 98.75 54 ILE B N 1
ATOM 2887 C CA . ILE B 1 54 ? 12.094 15.531 16.969 1 98.75 54 ILE B CA 1
ATOM 2888 C C . ILE B 1 54 ? 11.242 14.508 16.234 1 98.75 54 ILE B C 1
ATOM 2890 O O . ILE B 1 54 ? 10.102 14.789 15.844 1 98.75 54 ILE B O 1
ATOM 2894 N N . PRO B 1 55 ? 11.711 13.25 16.078 1 98.81 55 PRO B N 1
ATOM 2895 C CA . PRO B 1 55 ? 10.875 12.234 15.43 1 98.81 55 PRO B CA 1
ATOM 2896 C C . PRO B 1 55 ? 9.68 11.828 16.297 1 98.81 55 PRO B C 1
ATOM 2898 O O . PRO B 1 55 ? 9.812 11.664 17.5 1 98.81 55 PRO B O 1
ATOM 2901 N N . LEU B 1 56 ? 8.555 11.773 15.695 1 98.94 56 LEU B N 1
ATOM 2902 C CA . LEU B 1 56 ? 7.375 11.227 16.359 1 98.94 56 LEU B CA 1
ATOM 2903 C C . LEU B 1 56 ? 7.32 9.711 16.203 1 98.94 56 LEU B C 1
ATOM 2905 O O . LEU B 1 56 ? 6.426 9.18 15.539 1 98.94 56 LEU B O 1
ATOM 2909 N N . ASP B 1 57 ? 8.242 9.094 16.938 1 98.81 57 ASP B N 1
ATOM 2910 C CA . ASP B 1 57 ? 8.609 7.695 16.719 1 98.81 57 ASP B CA 1
ATOM 2911 C C . ASP B 1 57 ? 7.723 6.758 17.531 1 98.81 57 ASP B C 1
ATOM 2913 O O . ASP B 1 57 ? 7.586 6.926 18.75 1 98.81 57 ASP B O 1
ATOM 2917 N N . ILE B 1 58 ? 7.125 5.801 16.828 1 98.69 58 ILE B N 1
ATOM 2918 C CA . ILE B 1 58 ? 6.383 4.75 17.516 1 98.69 58 ILE B CA 1
ATOM 2919 C C . ILE B 1 58 ? 6.875 3.381 17.062 1 98.69 58 ILE B C 1
ATOM 2921 O O . ILE B 1 58 ? 6.086 2.441 16.922 1 98.69 58 ILE B O 1
ATOM 2925 N N . SER B 1 59 ? 8.125 3.275 16.719 1 98.31 59 SER B N 1
ATOM 2926 C CA . SER B 1 59 ? 8.719 2.053 16.188 1 98.31 59 SER B CA 1
ATOM 2927 C C . SER B 1 59 ? 8.547 0.889 17.156 1 98.31 59 SER B C 1
ATOM 2929 O O . SER B 1 59 ? 8.406 -0.261 16.734 1 98.31 59 SER B O 1
ATOM 2931 N N . GLU B 1 60 ? 8.523 1.169 18.5 1 97.81 60 GLU B N 1
ATOM 2932 C CA . GLU B 1 60 ? 8.32 0.107 19.484 1 97.81 60 GLU B CA 1
ATOM 2933 C C . GLU B 1 60 ? 6.953 -0.547 19.312 1 97.81 60 GLU B C 1
ATOM 2935 O O . GLU B 1 60 ? 6.84 -1.774 19.312 1 97.81 60 GLU B O 1
ATOM 2940 N N . GLU B 1 61 ? 5.922 0.249 19.125 1 96.56 61 GLU B N 1
ATOM 2941 C CA . GLU B 1 61 ? 4.566 -0.265 18.938 1 96.56 61 GLU B CA 1
ATOM 2942 C C . GLU B 1 61 ? 4.426 -0.997 17.609 1 96.56 61 GLU B C 1
ATOM 2944 O O . GLU B 1 61 ? 3.693 -1.984 17.516 1 96.56 61 GLU B O 1
ATOM 2949 N N . LEU B 1 62 ? 5.16 -0.54 16.609 1 97.12 62 LEU B N 1
ATOM 2950 C CA . LEU B 1 62 ? 5.07 -1.117 15.273 1 97.12 62 LEU B CA 1
ATOM 2951 C C . LEU B 1 62 ? 6.02 -2.303 15.125 1 97.12 62 LEU B C 1
ATOM 2953 O O . LEU B 1 62 ? 5.934 -3.055 14.156 1 97.12 62 LEU B O 1
ATOM 2957 N N . LYS B 1 63 ? 6.953 -2.461 16.062 1 95.88 63 LYS B N 1
ATOM 2958 C CA . LYS B 1 63 ? 7.965 -3.512 16.062 1 95.88 63 LYS B CA 1
ATOM 2959 C C . LYS B 1 63 ? 8.844 -3.42 14.82 1 95.88 63 LYS B C 1
ATOM 2961 O O . LYS B 1 63 ? 9.047 -4.414 14.117 1 95.88 63 LYS B O 1
ATOM 2966 N N . THR B 1 64 ? 9.32 -2.207 14.547 1 96.88 64 THR B N 1
ATOM 2967 C CA . THR B 1 64 ? 10.312 -1.988 13.5 1 96.88 64 THR B CA 1
ATOM 2968 C C . THR B 1 64 ? 11.664 -1.628 14.102 1 96.88 64 THR B C 1
ATOM 2970 O O . THR B 1 64 ? 11.742 -1.133 15.227 1 96.88 64 THR B O 1
ATOM 2973 N N . ASP B 1 65 ? 12.758 -1.8 13.375 1 96.62 65 ASP B N 1
ATOM 2974 C CA . ASP B 1 65 ? 14.109 -1.485 13.828 1 96.62 65 ASP B CA 1
ATOM 2975 C C . ASP B 1 65 ? 14.531 -0.091 13.375 1 96.62 65 ASP B C 1
ATOM 2977 O O . ASP B 1 65 ? 15.711 0.268 13.469 1 96.62 65 ASP B O 1
ATOM 2981 N N . TYR B 1 66 ? 13.664 0.669 12.828 1 98.12 66 TYR B N 1
ATOM 2982 C CA . TYR B 1 66 ? 13.867 2.045 12.391 1 98.12 66 TYR B CA 1
ATOM 2983 C C . TYR B 1 66 ? 12.727 2.939 12.867 1 98.12 66 TYR B C 1
ATOM 2985 O O . TYR B 1 66 ? 11.609 2.467 13.086 1 98.12 66 TYR B O 1
ATOM 2993 N N . PRO B 1 67 ? 12.945 4.238 13.07 1 98.75 67 PRO B N 1
ATOM 2994 C CA . PRO B 1 67 ? 11.867 5.141 13.492 1 98.75 67 PRO B CA 1
ATOM 2995 C C . PRO B 1 67 ? 10.727 5.203 12.484 1 98.75 67 PRO B C 1
ATOM 2997 O O . PRO B 1 67 ? 10.961 5.172 11.273 1 98.75 67 PRO B O 1
ATOM 3000 N N . ALA B 1 68 ? 9.547 5.227 12.977 1 98.88 68 ALA B N 1
ATOM 3001 C CA . ALA B 1 68 ? 8.344 5.273 12.156 1 98.88 68 ALA B CA 1
ATOM 3002 C C . ALA B 1 68 ? 7.16 5.836 12.938 1 98.88 68 ALA B C 1
ATOM 3004 O O . ALA B 1 68 ? 7.051 5.621 14.148 1 98.88 68 ALA B O 1
ATOM 3005 N N . SER B 1 69 ? 6.328 6.605 12.297 1 98.94 69 SER B N 1
ATOM 3006 C CA . SER B 1 69 ? 5.055 7.031 12.867 1 98.94 69 SER B CA 1
ATOM 3007 C C . SER B 1 69 ? 3.902 6.188 12.328 1 98.94 69 SER B C 1
ATOM 3009 O O . SER B 1 69 ? 2.805 6.195 12.891 1 98.94 69 SER B O 1
ATOM 3011 N N . SER B 1 70 ? 4.129 5.527 11.32 1 98.81 70 SER B N 1
ATOM 3012 C CA . SER B 1 70 ? 3.314 4.52 10.641 1 98.81 70 SER B CA 1
ATOM 3013 C C . SER B 1 70 ? 4.18 3.553 9.844 1 98.81 70 SER B C 1
ATOM 3015 O O . SER B 1 70 ? 5.391 3.75 9.719 1 98.81 70 SER B O 1
ATOM 3017 N N . PRO B 1 71 ? 3.578 2.504 9.297 1 98.5 71 PRO B N 1
ATOM 3018 C CA . PRO B 1 71 ? 4.402 1.577 8.523 1 98.5 71 PRO B CA 1
ATOM 3019 C C . PRO B 1 71 ? 5.098 2.254 7.34 1 98.5 71 PRO B C 1
ATOM 3021 O O . PRO B 1 71 ? 6.191 1.843 6.945 1 98.5 71 PRO B O 1
ATOM 3024 N N . SER B 1 72 ? 4.504 3.365 6.816 1 98.81 72 SER B N 1
ATOM 3025 C CA . SER B 1 72 ? 5.035 3.928 5.582 1 98.81 72 SER B CA 1
ATOM 3026 C C . SER B 1 72 ? 5.633 5.312 5.812 1 98.81 72 SER B C 1
ATOM 3028 O O . SER B 1 72 ? 6.352 5.836 4.961 1 98.81 72 SER B O 1
ATOM 3030 N N . LEU B 1 73 ? 5.324 5.938 6.977 1 98.94 73 LEU B N 1
ATOM 3031 C CA . LEU B 1 73 ? 5.688 7.344 7.121 1 98.94 73 LEU B CA 1
ATOM 3032 C C . LEU B 1 73 ? 6.367 7.594 8.461 1 98.94 73 LEU B C 1
ATOM 3034 O O . LEU B 1 73 ? 6.137 6.859 9.43 1 98.94 73 LEU B O 1
ATOM 3038 N N . LEU B 1 74 ? 7.148 8.641 8.492 1 98.94 74 LEU B N 1
ATOM 3039 C CA . LEU B 1 74 ? 7.723 9.203 9.711 1 98.94 74 LEU B CA 1
ATOM 3040 C C . LEU B 1 74 ? 7.477 10.703 9.797 1 98.94 74 LEU B C 1
ATOM 3042 O O . LEU B 1 74 ? 7.844 11.445 8.883 1 98.94 74 LEU B O 1
ATOM 3046 N N . ALA B 1 75 ? 6.832 11.086 10.812 1 98.94 75 ALA B N 1
ATOM 3047 C CA . ALA B 1 75 ? 6.59 12.5 11.094 1 98.94 75 ALA B CA 1
ATOM 3048 C C . ALA B 1 75 ? 7.602 13.039 12.102 1 98.94 75 ALA B C 1
ATOM 3050 O O . ALA B 1 75 ? 8.133 12.289 12.922 1 98.94 75 ALA B O 1
ATOM 3051 N N . HIS B 1 76 ? 7.863 14.352 11.977 1 98.94 76 HIS B N 1
ATOM 3052 C CA . HIS B 1 76 ? 8.75 15.078 12.875 1 98.94 76 HIS B CA 1
ATOM 3053 C C . HIS B 1 76 ? 8.18 16.453 13.219 1 98.94 76 HIS B C 1
ATOM 3055 O O . HIS B 1 76 ? 7.402 17.016 12.445 1 98.94 76 HIS B O 1
ATOM 3061 N N . PHE B 1 77 ? 8.609 16.875 14.398 1 98.94 77 PHE B N 1
ATOM 3062 C CA . PHE B 1 77 ? 8.664 18.328 14.602 1 98.94 77 PHE B CA 1
ATOM 3063 C C . PHE B 1 77 ? 10.094 18.844 14.445 1 98.94 77 PHE B C 1
ATOM 3065 O O . PHE B 1 77 ? 11.047 18.188 14.875 1 98.94 77 PHE B O 1
ATOM 3072 N N . ILE B 1 78 ? 10.211 20 13.781 1 98.88 78 ILE B N 1
ATOM 3073 C CA . ILE B 1 78 ? 11.5 20.688 13.711 1 98.88 78 ILE B CA 1
ATOM 3074 C C . ILE B 1 78 ? 11.391 22.047 14.406 1 98.88 78 ILE B C 1
ATOM 3076 O O . ILE B 1 78 ? 10.508 22.844 14.086 1 98.88 78 ILE B O 1
ATOM 3080 N N . LYS B 1 79 ? 12.219 22.266 15.328 1 98.81 79 LYS B N 1
ATOM 3081 C CA . LYS B 1 79 ? 12.391 23.578 15.922 1 98.81 79 LYS B CA 1
ATOM 3082 C C . LYS B 1 79 ? 13.688 24.234 15.438 1 98.81 79 LYS B C 1
ATOM 3084 O O . LYS B 1 79 ? 14.758 23.625 15.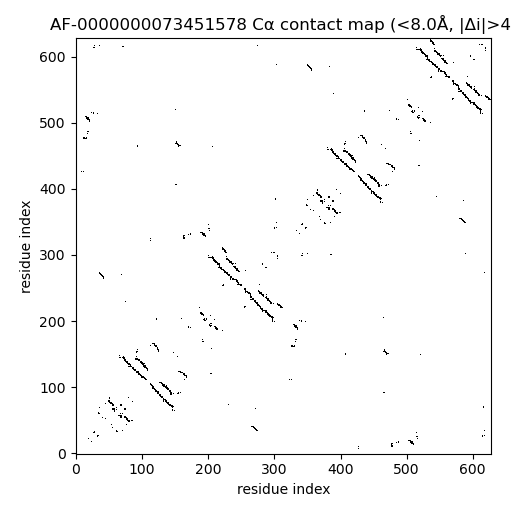492 1 98.81 79 LYS B O 1
ATOM 3089 N N . ILE B 1 80 ? 13.555 25.375 14.898 1 98.75 80 ILE B N 1
ATOM 3090 C CA . ILE B 1 80 ? 14.734 26.125 14.484 1 98.75 80 ILE B CA 1
ATOM 3091 C C . ILE B 1 80 ? 14.734 27.5 15.148 1 98.75 80 ILE B C 1
ATOM 3093 O O . ILE B 1 80 ? 13.844 28.328 14.883 1 98.75 80 ILE B O 1
ATOM 3097 N N . ARG B 1 81 ? 15.734 27.797 15.984 1 98.56 81 ARG B N 1
ATOM 3098 C CA . ARG B 1 81 ? 15.852 29.109 16.594 1 98.56 81 ARG B CA 1
ATOM 3099 C C . ARG B 1 81 ? 16.281 30.156 15.547 1 98.56 81 ARG B C 1
ATOM 3101 O O . ARG B 1 81 ? 16.984 29.828 14.594 1 98.56 81 ARG B O 1
ATOM 3108 N N . SER B 1 82 ? 15.867 31.359 15.875 1 98.31 82 SER B N 1
ATOM 3109 C CA . SER B 1 82 ? 16.219 32.438 14.977 1 98.31 82 SER B CA 1
ATOM 3110 C C . SER B 1 82 ? 17.703 32.469 14.688 1 98.31 82 SER B C 1
ATOM 3112 O O . SER B 1 82 ? 18.531 32.438 15.609 1 98.31 82 SER B O 1
ATOM 3114 N N . GLY B 1 83 ? 17.984 32.438 13.406 1 98.25 83 GLY B N 1
ATOM 3115 C CA . GLY B 1 83 ? 19.375 32.5 12.992 1 98.25 83 GLY B CA 1
ATOM 3116 C C . GLY B 1 83 ? 20.031 31.141 12.852 1 98.25 83 GLY B C 1
ATOM 3117 O O . GLY B 1 83 ? 21.094 31.016 12.227 1 98.25 83 GLY B O 1
ATOM 3118 N N . ASP B 1 84 ? 19.453 30.094 13.438 1 98.69 84 ASP B N 1
ATOM 3119 C CA . ASP B 1 84 ? 20.031 28.75 13.391 1 98.69 84 ASP B CA 1
ATOM 3120 C C . ASP B 1 84 ? 19.75 28.078 12.047 1 98.69 84 ASP B C 1
ATOM 3122 O O . ASP B 1 84 ? 18.906 28.547 11.281 1 98.69 84 ASP B O 1
ATOM 3126 N N . THR B 1 85 ? 20.531 27.109 11.766 1 98.44 85 THR B N 1
ATOM 3127 C CA . THR B 1 85 ? 20.375 26.281 10.578 1 98.44 85 THR B CA 1
ATOM 3128 C C . THR B 1 85 ? 20.312 24.797 10.969 1 98.44 85 THR B C 1
ATOM 3130 O O . THR B 1 85 ? 21.016 24.375 11.891 1 98.44 85 THR B O 1
ATOM 3133 N N . ILE B 1 86 ? 19.469 24.078 10.305 1 98.5 86 ILE B N 1
ATOM 3134 C CA . ILE B 1 86 ? 19.406 22.625 10.508 1 98.5 86 ILE B CA 1
ATOM 3135 C C . ILE B 1 86 ? 19.422 21.922 9.148 1 98.5 86 ILE B C 1
ATOM 3137 O O . ILE B 1 86 ? 19.016 22.5 8.141 1 98.5 86 ILE B O 1
ATOM 3141 N N . HIS B 1 87 ? 19.906 20.703 9.133 1 98.25 87 HIS B N 1
ATOM 3142 C CA . HIS B 1 87 ? 20.094 19.969 7.891 1 98.25 87 HIS B CA 1
ATOM 3143 C C . HIS B 1 87 ? 19.203 18.719 7.852 1 98.25 87 HIS B C 1
ATOM 3145 O O . HIS B 1 87 ? 19.031 18.047 8.867 1 98.25 87 HIS B O 1
ATOM 3151 N N . THR B 1 88 ? 18.594 18.438 6.695 1 98.12 88 THR B N 1
ATOM 3152 C CA . THR B 1 88 ? 17.875 17.188 6.461 1 98.12 88 THR B CA 1
ATOM 3153 C C . THR B 1 88 ? 18.375 16.516 5.18 1 98.12 88 THR B C 1
ATOM 3155 O O . THR B 1 88 ? 18.656 17.188 4.191 1 98.12 88 THR B O 1
ATOM 3158 N N . ALA B 1 89 ? 18.578 15.227 5.164 1 97.62 89 ALA B N 1
ATOM 3159 C CA . ALA B 1 89 ? 18.938 14.383 4.027 1 97.62 89 ALA B CA 1
ATOM 3160 C C . ALA B 1 89 ? 18.438 12.953 4.227 1 97.62 89 ALA B C 1
ATOM 3162 O O . ALA B 1 89 ? 19.219 12.008 4.242 1 97.62 89 ALA B O 1
ATOM 3163 N N . PRO B 1 90 ? 17.109 12.836 4.309 1 97.75 90 PRO B N 1
ATOM 3164 C CA . PRO B 1 90 ? 16.562 11.508 4.605 1 97.75 90 PRO B CA 1
ATOM 3165 C C . PRO B 1 90 ? 16.672 10.555 3.422 1 97.75 90 PRO B C 1
ATOM 3167 O O . PRO B 1 90 ? 16.734 10.992 2.271 1 97.75 90 PRO B O 1
ATOM 3170 N N . ARG B 1 91 ? 16.734 9.234 3.729 1 97.81 91 ARG B N 1
ATOM 3171 C CA . ARG B 1 91 ? 16.469 8.219 2.717 1 97.81 91 ARG B CA 1
ATOM 3172 C C . ARG B 1 91 ? 14.969 8.125 2.432 1 97.81 91 ARG B C 1
ATOM 3174 O O . ARG B 1 91 ? 14.281 7.254 2.975 1 97.81 91 ARG B O 1
ATOM 3181 N N . ALA B 1 92 ? 14.445 9.023 1.582 1 98.69 92 ALA B N 1
ATOM 3182 C CA . ALA B 1 92 ? 13.023 9.148 1.284 1 98.69 92 ALA B CA 1
ATOM 3183 C C . ALA B 1 92 ? 12.805 9.617 -0.149 1 98.69 92 ALA B C 1
ATOM 3185 O O . ALA B 1 92 ? 13.688 10.234 -0.75 1 98.69 92 ALA B O 1
ATOM 3186 N N . THR B 1 93 ? 11.688 9.25 -0.681 1 98.75 93 THR B N 1
ATOM 3187 C CA . THR B 1 93 ? 11.336 9.742 -2.01 1 98.75 93 THR B CA 1
ATOM 3188 C C . THR B 1 93 ? 10.484 11.008 -1.912 1 98.75 93 THR B C 1
ATOM 3190 O O . THR B 1 93 ? 10.336 11.742 -2.893 1 98.75 93 THR B O 1
ATOM 3193 N N . SER B 1 94 ? 9.945 11.234 -0.735 1 98.69 94 SER B N 1
ATOM 3194 C CA . SER B 1 94 ? 9.062 12.375 -0.492 1 98.69 94 SER B CA 1
ATOM 3195 C C . SER B 1 94 ? 9.367 13.031 0.851 1 98.69 94 SER B C 1
ATOM 3197 O O . SER B 1 94 ? 9.43 12.352 1.878 1 98.69 94 SER B O 1
ATOM 3199 N N . GLU B 1 95 ? 9.562 14.312 0.821 1 98.81 95 GLU B N 1
ATOM 3200 C CA . GLU B 1 95 ? 9.594 15.164 2.01 1 98.81 95 GLU B CA 1
ATOM 3201 C C . GLU B 1 95 ? 8.508 16.219 1.963 1 98.81 95 GLU B C 1
ATOM 3203 O O . GLU B 1 95 ? 8.359 16.938 0.962 1 98.81 95 GLU B O 1
ATOM 3208 N N . LEU B 1 96 ? 7.738 16.297 3.002 1 98.94 96 LEU B N 1
ATOM 3209 C CA . LEU B 1 96 ? 6.719 17.344 3.113 1 98.94 96 LEU B CA 1
ATOM 3210 C C . LEU B 1 96 ? 6.926 18.172 4.379 1 98.94 96 LEU B C 1
ATOM 3212 O O . LEU B 1 96 ? 7.047 17.609 5.473 1 98.94 96 LEU B O 1
ATOM 3216 N N . TYR B 1 97 ? 7.047 19.469 4.207 1 98.88 97 TYR B N 1
ATOM 3217 C CA . TYR B 1 97 ? 7.195 20.438 5.293 1 98.88 97 TYR B CA 1
ATOM 3218 C C . TYR B 1 97 ? 5.973 21.344 5.391 1 98.88 97 TYR B C 1
ATOM 3220 O O . TYR B 1 97 ? 5.59 21.984 4.414 1 98.88 97 TYR B O 1
ATOM 3228 N N . TYR B 1 98 ? 5.352 21.375 6.48 1 98.94 98 TYR B N 1
ATOM 3229 C CA . TYR B 1 98 ? 4.371 22.391 6.809 1 98.94 98 TYR B CA 1
ATOM 3230 C C . TYR B 1 98 ? 4.934 23.375 7.828 1 98.94 98 TYR B C 1
ATOM 3232 O O . TYR B 1 98 ? 5.309 22.984 8.938 1 98.94 98 TYR B O 1
ATOM 3240 N N . ILE B 1 99 ? 4.926 24.641 7.469 1 98.88 99 ILE B N 1
ATOM 3241 C CA . ILE B 1 99 ? 5.496 25.656 8.352 1 98.88 99 ILE B CA 1
ATOM 3242 C C . ILE B 1 99 ? 4.465 26.062 9.398 1 98.88 99 ILE B C 1
ATOM 3244 O O . ILE B 1 99 ? 3.529 26.812 9.102 1 98.88 99 ILE B O 1
ATOM 3248 N N . VAL B 1 100 ? 4.727 25.625 10.586 1 98.75 100 VAL B N 1
ATOM 3249 C CA . VAL B 1 100 ? 3.781 25.859 11.68 1 98.75 100 VAL B CA 1
ATOM 3250 C C . VAL B 1 100 ? 3.863 27.297 12.141 1 98.75 100 VAL B C 1
ATOM 3252 O O . VAL B 1 100 ? 2.836 27.953 12.367 1 98.75 100 VAL B O 1
ATOM 3255 N N . SER B 1 101 ? 5.043 27.781 12.297 1 98.5 101 SER B N 1
ATOM 3256 C CA . SER B 1 101 ? 5.309 29.156 12.719 1 98.5 101 SER B CA 1
ATOM 3257 C C . SER B 1 101 ? 6.672 29.625 12.234 1 98.5 101 SER B C 1
ATOM 3259 O O . SER B 1 101 ? 7.539 28.812 11.906 1 98.5 101 SER B O 1
ATOM 3261 N N . GLY B 1 102 ? 6.766 30.922 12.117 1 98.31 102 GLY B N 1
ATOM 3262 C CA . GLY B 1 102 ? 8.039 31.531 11.75 1 98.31 102 GLY B CA 1
ATOM 3263 C C . GLY B 1 102 ? 8.219 31.688 10.25 1 98.31 102 GLY B C 1
ATOM 3264 O O . GLY B 1 102 ? 7.246 31.656 9.5 1 98.31 102 GLY B O 1
ATOM 3265 N N . ALA B 1 103 ? 9.43 32.062 9.906 1 98.56 103 ALA B N 1
ATOM 3266 C CA . ALA B 1 103 ? 9.844 32.25 8.516 1 98.56 103 ALA B CA 1
ATOM 3267 C C . ALA B 1 103 ? 11.32 31.922 8.336 1 98.56 103 ALA B C 1
ATOM 3269 O O . ALA B 1 103 ? 12.086 31.922 9.297 1 98.56 103 ALA B O 1
ATOM 3270 N N . GLY B 1 104 ? 11.656 31.562 7.141 1 98.5 104 GLY B N 1
ATOM 3271 C CA . GLY B 1 104 ? 13.039 31.219 6.832 1 98.5 104 GLY B CA 1
ATOM 3272 C C . GLY B 1 104 ? 13.242 30.812 5.387 1 98.5 104 GLY B C 1
ATOM 3273 O O . GLY B 1 104 ? 12.578 31.328 4.488 1 98.5 104 GLY B O 1
ATOM 3274 N N . LYS B 1 105 ? 14.297 30.094 5.211 1 98.5 105 LYS B N 1
ATOM 3275 C CA . LYS B 1 105 ? 14.609 29.641 3.859 1 98.5 105 LYS B CA 1
ATOM 3276 C C . LYS B 1 105 ? 15.211 28.234 3.871 1 98.5 105 LYS B C 1
ATOM 3278 O O . LYS B 1 105 ? 15.781 27.812 4.875 1 98.5 105 LYS B O 1
ATOM 3283 N N . THR B 1 106 ? 14.984 27.562 2.807 1 98.44 106 THR B N 1
ATOM 3284 C CA . THR B 1 106 ? 15.609 26.266 2.537 1 98.44 106 THR B CA 1
ATOM 3285 C C . THR B 1 106 ? 16.5 26.344 1.308 1 98.44 106 THR B C 1
ATOM 3287 O O . THR B 1 106 ? 16.094 26.812 0.253 1 98.44 106 THR B O 1
ATOM 3290 N N . GLU B 1 107 ? 17.734 25.969 1.499 1 97.94 107 GLU B N 1
ATOM 3291 C CA . GLU B 1 107 ? 18.641 25.781 0.378 1 97.94 107 GLU B CA 1
ATOM 3292 C C . GLU B 1 107 ? 18.781 24.312 0.021 1 97.94 107 GLU B C 1
ATOM 3294 O O . GLU B 1 107 ? 19.156 23.5 0.867 1 97.94 107 GLU B O 1
ATOM 3299 N N . THR B 1 108 ? 18.469 23.969 -1.189 1 96 108 THR B N 1
ATOM 3300 C CA . THR B 1 108 ? 18.547 22.609 -1.681 1 96 108 THR B CA 1
ATOM 3301 C C . THR B 1 108 ? 18.953 22.578 -3.15 1 96 108 THR B C 1
ATOM 3303 O O . THR B 1 108 ? 18.266 23.141 -4 1 96 108 THR B O 1
ATOM 3306 N N . GLY B 1 109 ? 20.016 21.859 -3.438 1 91.25 109 GLY B N 1
ATOM 3307 C CA . GLY B 1 109 ? 20.562 21.969 -4.781 1 91.25 109 GLY B CA 1
ATOM 3308 C C . GLY B 1 109 ? 20.859 23.391 -5.195 1 91.25 109 GLY B C 1
ATOM 3309 O O . GLY B 1 109 ? 21.594 24.109 -4.508 1 91.25 109 GLY B O 1
ATOM 3310 N N . GLU B 1 110 ? 20.156 23.781 -6.273 1 89.88 110 GLU B N 1
ATOM 3311 C CA . GLU B 1 110 ? 20.375 25.141 -6.793 1 89.88 110 GLU B CA 1
ATOM 3312 C C . GLU B 1 110 ? 19.266 26.094 -6.328 1 89.88 110 GLU B C 1
ATOM 3314 O O . GLU B 1 110 ? 19.328 27.281 -6.598 1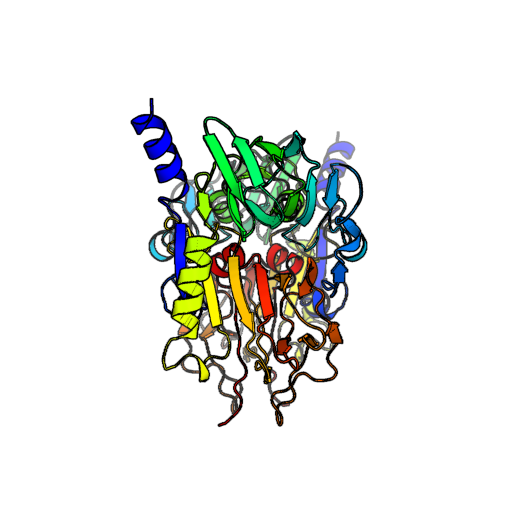 89.88 110 GLU B O 1
ATOM 3319 N N . ASP B 1 111 ? 18.406 25.531 -5.543 1 93.25 111 ASP B N 1
ATOM 3320 C CA . ASP B 1 111 ? 17.234 26.328 -5.184 1 93.25 111 ASP B CA 1
ATOM 3321 C C . ASP B 1 111 ? 17.375 26.938 -3.791 1 93.25 111 ASP B C 1
ATOM 3323 O O . ASP B 1 111 ? 17.953 26.312 -2.895 1 93.25 111 ASP B O 1
ATOM 3327 N N . THR B 1 112 ? 17 28.141 -3.709 1 96.56 112 THR B N 1
ATOM 3328 C CA . THR B 1 112 ? 16.703 28.781 -2.426 1 96.56 112 THR B CA 1
ATOM 3329 C C . THR B 1 112 ? 15.211 29.078 -2.299 1 96.56 112 THR B C 1
ATOM 3331 O O . THR B 1 112 ? 14.664 29.859 -3.07 1 96.56 112 THR B O 1
ATOM 3334 N N . ILE B 1 113 ? 14.609 28.531 -1.368 1 97.5 113 ILE B N 1
ATOM 3335 C CA . ILE B 1 113 ? 13.156 28.609 -1.229 1 97.5 113 ILE B CA 1
ATOM 3336 C C . ILE B 1 113 ? 12.805 29.344 0.065 1 97.5 113 ILE B C 1
ATOM 3338 O O . ILE B 1 113 ? 13.055 28.828 1.16 1 97.5 113 ILE B O 1
ATOM 3342 N N . HIS B 1 114 ? 12.164 30.469 -0.059 1 97.81 114 HIS B N 1
ATOM 3343 C CA . HIS B 1 114 ? 11.711 31.203 1.118 1 97.81 114 HIS B CA 1
ATOM 3344 C C . HIS B 1 114 ? 10.336 30.719 1.567 1 97.81 114 HIS B C 1
ATOM 3346 O O . HIS B 1 114 ? 9.461 30.453 0.736 1 97.81 114 HIS B O 1
ATOM 3352 N N . TRP B 1 115 ? 10.203 30.531 2.865 1 97.88 115 TRP B N 1
ATOM 3353 C CA . TRP B 1 115 ? 8.93 30.047 3.387 1 97.88 115 TRP B CA 1
ATOM 3354 C C . TRP B 1 115 ? 8.516 30.828 4.625 1 97.88 115 TRP B C 1
ATOM 3356 O O . TRP B 1 115 ? 9.352 31.469 5.266 1 97.88 115 TRP B O 1
ATOM 3366 N N . GLN B 1 116 ? 7.254 30.812 4.941 1 98.31 116 GLN B N 1
ATOM 3367 C CA . GLN B 1 116 ? 6.664 31.422 6.121 1 98.31 116 GLN B CA 1
ATOM 3368 C C . GLN B 1 116 ? 5.488 30.609 6.645 1 98.31 116 GLN B C 1
ATOM 3370 O O . GLN B 1 116 ? 5.07 29.641 6.004 1 98.31 116 GLN B O 1
ATOM 3375 N N . LYS B 1 117 ? 5.02 31.031 7.766 1 98.56 117 LYS B N 1
ATOM 3376 C CA . LYS B 1 117 ? 3.934 30.312 8.438 1 98.56 117 LYS B CA 1
ATOM 3377 C C . LYS B 1 117 ? 2.818 29.969 7.453 1 98.56 117 LYS B C 1
ATOM 3379 O O . LYS B 1 117 ? 2.342 30.828 6.715 1 98.56 117 LYS B O 1
ATOM 3384 N N . GLY B 1 118 ? 2.484 28.703 7.449 1 98.31 118 GLY B N 1
ATOM 3385 C CA . GLY B 1 118 ? 1.344 28.25 6.672 1 98.31 118 GLY B CA 1
ATOM 3386 C C . GLY B 1 118 ? 1.735 27.672 5.328 1 98.31 118 GLY B C 1
ATOM 3387 O O . GLY B 1 118 ? 0.922 27.016 4.668 1 98.31 118 GLY B O 1
ATOM 3388 N N . ASP B 1 119 ? 2.959 27.875 4.891 1 98.5 119 ASP B N 1
ATOM 3389 C CA . ASP B 1 119 ? 3.428 27.312 3.623 1 98.5 119 ASP B CA 1
ATOM 3390 C C . ASP B 1 119 ? 3.625 25.812 3.721 1 98.5 119 ASP B C 1
ATOM 3392 O O . ASP B 1 119 ? 3.912 25.281 4.797 1 98.5 119 ASP B O 1
ATOM 3396 N N . PHE B 1 120 ? 3.43 25.141 2.596 1 98.69 120 PHE B N 1
ATOM 3397 C CA . PHE B 1 120 ? 3.865 23.766 2.395 1 98.69 120 PHE B CA 1
ATOM 3398 C C . PHE B 1 120 ? 5.031 23.703 1.415 1 98.69 120 PHE B C 1
ATOM 3400 O O . PHE B 1 120 ? 5.066 24.453 0.434 1 98.69 120 PHE B O 1
ATOM 3407 N N . LEU B 1 121 ? 5.941 22.844 1.739 1 98.5 121 LEU B N 1
ATOM 3408 C CA . LEU B 1 121 ? 7.082 22.609 0.863 1 98.5 121 LEU B CA 1
ATOM 3409 C C . LEU B 1 121 ? 7.309 21.109 0.678 1 98.5 121 LEU B C 1
ATOM 3411 O O . LEU B 1 121 ? 7.324 20.344 1.652 1 98.5 121 LEU B O 1
ATOM 3415 N N . THR B 1 122 ? 7.383 20.672 -0.58 1 98.69 122 THR B N 1
ATOM 3416 C CA . THR B 1 122 ? 7.773 19.297 -0.845 1 98.69 122 THR B CA 1
ATOM 3417 C C . THR B 1 122 ? 9.133 19.25 -1.536 1 98.69 122 THR B C 1
ATOM 3419 O O . THR B 1 122 ? 9.43 20.062 -2.408 1 98.69 122 THR B O 1
ATOM 3422 N N . LEU B 1 123 ? 9.953 18.391 -1.078 1 98.44 123 LEU B N 1
ATOM 3423 C CA . LEU B 1 123 ? 11.258 18.125 -1.673 1 98.44 123 LEU B CA 1
ATOM 3424 C C . LEU B 1 123 ? 11.367 16.688 -2.145 1 98.44 123 LEU B C 1
ATOM 3426 O O . LEU B 1 123 ? 10.906 15.766 -1.464 1 98.44 123 LEU B O 1
ATOM 3430 N N . PRO B 1 124 ? 11.945 16.469 -3.293 1 97.88 124 PRO B N 1
ATOM 3431 C CA . PRO B 1 124 ? 12.055 15.125 -3.881 1 97.88 124 PRO B CA 1
ATOM 3432 C C . PRO B 1 124 ? 13.234 14.328 -3.324 1 97.88 124 PRO B C 1
ATOM 3434 O O . PRO B 1 124 ? 13.984 14.836 -2.486 1 97.88 124 PRO B O 1
ATOM 3437 N N . ALA B 1 125 ? 13.359 13.117 -3.826 1 96.94 125 ALA B N 1
ATOM 3438 C CA . ALA B 1 125 ? 14.5 12.258 -3.506 1 96.94 125 ALA B CA 1
ATOM 3439 C C . ALA B 1 125 ? 15.82 12.961 -3.83 1 96.94 125 ALA B C 1
ATOM 3441 O O . ALA B 1 125 ? 15.922 13.672 -4.836 1 96.94 125 ALA B O 1
ATOM 3442 N N . GLY B 1 126 ? 16.797 12.703 -2.934 1 92.62 126 GLY B N 1
ATOM 3443 C CA . GLY B 1 126 ? 18.141 13.195 -3.182 1 92.62 126 GLY B CA 1
ATOM 3444 C C . GLY B 1 126 ? 18.344 14.625 -2.699 1 92.62 126 GLY B C 1
ATOM 3445 O O . GLY B 1 126 ? 19.422 15.203 -2.906 1 92.62 126 GLY B O 1
ATOM 3446 N N . SER B 1 127 ? 17.297 15.047 -2.035 1 90.25 127 SER B N 1
ATOM 3447 C CA . SER B 1 127 ? 17.438 16.406 -1.523 1 90.25 127 SER B CA 1
ATOM 3448 C C . SER B 1 127 ? 18.266 16.438 -0.244 1 90.25 127 SER B C 1
ATOM 3450 O O . SER B 1 127 ? 17.984 15.695 0.7 1 90.25 127 SER B O 1
ATOM 3452 N N . GLY B 1 128 ? 19.422 17.062 -0.267 1 93.56 128 GLY B N 1
ATOM 3453 C CA . GLY B 1 128 ? 20.141 17.562 0.899 1 93.56 128 GLY B CA 1
ATOM 3454 C C . GLY B 1 128 ? 19.906 19.031 1.148 1 93.56 128 GLY B C 1
ATOM 3455 O O . GLY B 1 128 ? 20.203 19.875 0.29 1 93.56 128 GLY B O 1
ATOM 3456 N N . SER B 1 129 ? 19.266 19.281 2.354 1 97 129 SER B N 1
ATOM 3457 C CA . SER B 1 129 ? 18.75 20.641 2.486 1 97 129 SER B CA 1
ATOM 3458 C C . SER B 1 129 ? 19.25 21.297 3.766 1 97 129 SER B C 1
ATOM 3460 O O . SER B 1 129 ? 19.516 20.609 4.762 1 97 129 SER B O 1
ATOM 3462 N N . ARG B 1 130 ? 19.406 22.562 3.621 1 98.38 130 ARG B N 1
ATOM 3463 C CA . ARG B 1 130 ? 19.703 23.438 4.75 1 98.38 130 ARG B CA 1
ATOM 3464 C C . ARG B 1 130 ? 18.547 24.391 5.02 1 98.38 130 ARG B C 1
ATOM 3466 O O . ARG B 1 130 ? 18.141 25.156 4.137 1 98.38 130 ARG B O 1
ATOM 3473 N N . HIS B 1 131 ? 17.969 24.297 6.176 1 98.75 131 HIS B N 1
ATOM 3474 C CA . HIS B 1 131 ? 16.859 25.156 6.582 1 98.75 131 HIS B CA 1
ATOM 3475 C C . HIS B 1 131 ? 17.328 26.219 7.586 1 98.75 131 HIS B C 1
ATOM 3477 O O . HIS B 1 131 ? 17.828 25.875 8.664 1 98.75 131 HIS B O 1
ATOM 3483 N N . THR B 1 132 ? 17.188 27.406 7.254 1 98.81 132 THR B N 1
ATOM 3484 C CA . THR B 1 132 ? 17.594 28.5 8.125 1 98.81 132 THR B CA 1
ATOM 3485 C C . THR B 1 132 ? 16.391 29.344 8.531 1 98.81 132 THR B C 1
ATOM 3487 O O . THR B 1 132 ? 15.586 29.734 7.684 1 98.81 132 THR B O 1
ATOM 3490 N N . ALA B 1 133 ? 16.297 29.625 9.859 1 98.69 133 ALA B N 1
ATOM 3491 C CA . ALA B 1 133 ? 15.172 30.406 10.352 1 98.69 133 ALA B CA 1
ATOM 3492 C C . ALA B 1 133 ? 15.547 31.875 10.492 1 98.69 133 ALA B C 1
ATOM 3494 O O . ALA B 1 133 ? 16.578 32.219 11.086 1 98.69 133 ALA B O 1
ATOM 3495 N N . ALA B 1 134 ? 14.773 32.719 9.883 1 98.38 134 ALA B N 1
ATOM 3496 C CA . ALA B 1 134 ? 14.914 34.156 10.102 1 98.38 134 ALA B CA 1
ATOM 3497 C C . ALA B 1 134 ? 14.305 34.562 11.438 1 98.38 134 ALA B C 1
ATOM 3499 O O . ALA B 1 134 ? 14.758 35.531 12.055 1 98.38 134 ALA B O 1
ATOM 3500 N N . GLU B 1 135 ? 13.289 33.938 11.867 1 97.56 135 GLU B N 1
ATOM 3501 C CA . GLU B 1 135 ? 12.656 33.969 13.18 1 97.56 135 GLU B CA 1
ATOM 3502 C C . GLU B 1 135 ? 12.445 32.562 13.742 1 97.56 135 GLU B C 1
ATOM 3504 O O . GLU B 1 135 ? 12.5 31.578 13.008 1 97.56 135 GLU B O 1
ATOM 3509 N N . ASP B 1 136 ? 12.273 32.5 15.062 1 98.19 136 ASP B N 1
ATOM 3510 C CA . ASP B 1 136 ? 11.977 31.188 15.625 1 98.19 136 ASP B CA 1
ATOM 3511 C C . ASP B 1 136 ? 10.898 30.469 14.82 1 98.19 136 ASP B C 1
ATOM 3513 O O . ASP B 1 136 ? 9.844 31.047 14.547 1 98.19 136 ASP B O 1
ATOM 3517 N N . ALA B 1 137 ? 11.281 29.25 14.398 1 98.56 137 ALA B N 1
ATOM 3518 C CA . ALA B 1 137 ? 10.367 28.547 13.5 1 98.56 137 ALA B CA 1
ATOM 3519 C C . ALA B 1 137 ? 10.086 27.141 14.008 1 98.56 137 ALA B C 1
ATOM 3521 O O . ALA B 1 137 ? 10.922 26.531 14.688 1 98.56 137 ALA B O 1
ATOM 3522 N N . ALA B 1 138 ? 8.883 26.656 13.742 1 98.81 138 ALA B N 1
ATOM 3523 C CA . ALA B 1 138 ? 8.469 25.266 13.93 1 98.81 138 ALA B CA 1
ATOM 3524 C C . ALA B 1 138 ? 7.91 24.672 12.641 1 98.81 138 ALA B C 1
ATOM 3526 O O . ALA B 1 138 ? 7.191 25.359 11.898 1 98.81 138 ALA B O 1
ATOM 3527 N N . ILE B 1 139 ? 8.336 23.422 12.344 1 98.88 139 ILE B N 1
ATOM 3528 C CA . ILE B 1 139 ? 7.941 22.781 11.094 1 98.88 139 ILE B CA 1
ATOM 3529 C C . ILE B 1 139 ? 7.414 21.375 11.398 1 98.88 139 ILE B C 1
ATOM 3531 O O . ILE B 1 139 ? 7.996 20.641 12.203 1 98.88 139 ILE B O 1
ATOM 3535 N N . TYR B 1 140 ? 6.258 21.031 10.883 1 98.94 140 TYR B N 1
ATOM 3536 C CA . TYR B 1 140 ? 5.789 19.656 10.836 1 98.94 140 TYR B CA 1
ATOM 3537 C C . TYR B 1 140 ? 6.289 18.953 9.578 1 98.94 140 TYR B C 1
ATOM 3539 O O . TYR B 1 140 ? 5.961 19.359 8.461 1 98.94 140 TYR B O 1
ATOM 3547 N N . TYR B 1 141 ? 7.121 17.953 9.742 1 98.94 141 TYR B N 1
ATOM 3548 C CA . TYR B 1 141 ? 7.953 17.375 8.703 1 98.94 141 TYR B CA 1
ATOM 3549 C C . TYR B 1 141 ? 7.688 15.883 8.562 1 98.94 141 TYR B C 1
ATOM 3551 O O . TYR B 1 141 ? 7.793 15.133 9.539 1 98.94 141 TYR B O 1
ATOM 3559 N N . ILE B 1 142 ? 7.297 15.43 7.332 1 98.94 142 ILE B N 1
ATOM 3560 C CA . ILE B 1 142 ? 6.941 14.031 7.125 1 98.94 142 ILE B CA 1
ATOM 3561 C C . ILE B 1 142 ? 7.75 13.461 5.961 1 98.94 142 ILE B C 1
ATOM 3563 O O . ILE B 1 142 ? 7.922 14.125 4.934 1 98.94 142 ILE B O 1
ATOM 3567 N N . THR B 1 143 ? 8.266 12.258 6.117 1 98.88 143 THR B N 1
ATOM 3568 C CA . THR B 1 143 ? 8.961 11.531 5.062 1 98.88 143 THR B CA 1
ATOM 3569 C C . THR B 1 143 ? 8.383 10.133 4.898 1 98.88 143 THR B C 1
ATOM 3571 O O . THR B 1 143 ? 7.672 9.641 5.773 1 98.88 143 THR B O 1
ATOM 3574 N N . ASP B 1 144 ? 8.672 9.508 3.775 1 98.94 144 ASP B N 1
ATOM 3575 C CA . ASP B 1 144 ? 8.281 8.117 3.559 1 98.94 144 ASP B CA 1
ATOM 3576 C C . ASP B 1 144 ? 9.453 7.176 3.818 1 98.94 144 ASP B C 1
ATOM 3578 O O . ASP B 1 144 ? 9.5 6.07 3.271 1 98.94 144 ASP B O 1
ATOM 3582 N N . SER B 1 145 ? 10.391 7.516 4.68 1 98.81 145 SER B N 1
ATOM 3583 C CA . SER B 1 145 ? 11.602 6.742 4.969 1 98.81 145 SER B CA 1
ATOM 3584 C C . SER B 1 145 ? 11.25 5.363 5.512 1 98.81 145 SER B C 1
ATOM 3586 O O . SER B 1 145 ? 11.914 4.375 5.184 1 98.81 145 SER B O 1
ATOM 3588 N N . PRO B 1 146 ? 10.219 5.223 6.375 1 98.88 146 PRO B N 1
ATOM 3589 C CA . PRO B 1 146 ? 9.922 3.879 6.875 1 98.88 146 PRO B CA 1
ATOM 3590 C C . PRO B 1 146 ? 9.586 2.895 5.758 1 98.88 146 PRO B C 1
ATOM 3592 O O . PRO B 1 146 ? 9.969 1.723 5.828 1 98.88 146 PRO B O 1
ATOM 3595 N N . LEU B 1 147 ? 8.867 3.373 4.75 1 98.88 147 LEU B N 1
ATOM 3596 C CA . LEU B 1 147 ? 8.539 2.51 3.619 1 98.88 147 LEU B CA 1
ATOM 3597 C C . LEU B 1 147 ? 9.812 2.012 2.936 1 98.88 147 LEU B C 1
ATOM 3599 O O . LEU B 1 147 ? 9.922 0.826 2.617 1 98.88 147 LEU B O 1
ATOM 3603 N N . LEU B 1 148 ? 10.758 2.9 2.715 1 98.88 148 LEU B N 1
ATOM 3604 C CA . LEU B 1 148 ? 12.008 2.529 2.055 1 98.88 148 LEU B CA 1
ATOM 3605 C C . LEU B 1 148 ? 12.82 1.579 2.926 1 98.88 148 LEU B C 1
ATOM 3607 O O . LEU B 1 148 ? 13.438 0.637 2.418 1 98.88 148 LEU B O 1
ATOM 3611 N N . ASN B 1 149 ? 12.805 1.876 4.219 1 98.75 149 ASN B N 1
ATOM 3612 C CA . ASN B 1 149 ? 13.492 0.975 5.133 1 98.75 149 ASN B CA 1
ATOM 3613 C C . ASN B 1 149 ? 12.906 -0.433 5.086 1 98.75 149 ASN B C 1
ATOM 3615 O O . ASN B 1 149 ? 13.648 -1.416 5.008 1 98.75 149 ASN B O 1
ATOM 3619 N N . TYR B 1 150 ? 11.641 -0.559 5.098 1 98.75 150 TYR B N 1
ATOM 3620 C CA . TYR B 1 150 ? 10.969 -1.854 5.059 1 98.75 150 TYR B CA 1
ATOM 3621 C C . TYR B 1 150 ? 11.344 -2.621 3.797 1 98.75 150 TYR B C 1
ATOM 3623 O O . TYR B 1 150 ? 11.672 -3.809 3.857 1 98.75 150 TYR B O 1
ATOM 3631 N N . LEU B 1 151 ? 11.367 -1.889 2.631 1 98.69 151 LEU B N 1
ATOM 3632 C CA . LEU B 1 151 ? 11.602 -2.52 1.335 1 98.69 151 LEU B CA 1
ATOM 3633 C C . LEU B 1 151 ? 13.078 -2.838 1.139 1 98.69 151 LEU B C 1
ATOM 3635 O O . LEU B 1 151 ? 13.43 -3.699 0.332 1 98.69 151 LEU B O 1
ATOM 3639 N N . GLY B 1 152 ? 13.961 -2.189 1.868 1 98.56 152 GLY B N 1
ATOM 3640 C CA . GLY B 1 152 ? 15.391 -2.318 1.646 1 98.56 152 GLY B CA 1
ATOM 3641 C C . GLY B 1 152 ? 15.867 -1.607 0.394 1 98.56 152 GLY B C 1
ATOM 3642 O O . GLY B 1 152 ? 16.656 -2.156 -0.378 1 98.56 152 GLY B O 1
ATOM 3643 N N . VAL B 1 153 ? 15.336 -0.345 0.205 1 98.75 153 VAL B N 1
ATOM 3644 C CA . VAL B 1 153 ? 15.625 0.364 -1.036 1 98.75 153 VAL B CA 1
ATOM 3645 C C . VAL B 1 153 ? 16.156 1.761 -0.721 1 98.75 153 VAL B C 1
ATOM 3647 O O . VAL B 1 153 ? 16.062 2.225 0.418 1 98.75 153 VAL B O 1
ATOM 3650 N N . LYS B 1 154 ? 16.734 2.422 -1.673 1 98.38 154 LYS B N 1
ATOM 3651 C CA . LYS B 1 154 ? 17.156 3.814 -1.639 1 98.38 154 LYS B CA 1
ATOM 3652 C C . LYS B 1 154 ? 16.703 4.562 -2.889 1 98.38 154 LYS B C 1
ATOM 3654 O O . LYS B 1 154 ? 16.562 3.965 -3.957 1 98.38 154 LYS B O 1
ATOM 3659 N N . PRO B 1 155 ? 16.5 5.84 -2.738 1 98.19 155 PRO B N 1
ATOM 3660 C CA . PRO B 1 155 ? 16.094 6.605 -3.92 1 98.19 155 PRO B CA 1
ATOM 3661 C C . PRO B 1 155 ? 17.141 6.57 -5.031 1 98.19 155 PRO B C 1
ATOM 3663 O O . PRO B 1 155 ? 18.344 6.602 -4.75 1 98.19 155 PRO B O 1
ATOM 3666 N N . SER B 1 156 ? 16.656 6.516 -6.27 1 97.19 156 SER B N 1
ATOM 3667 C CA . SER B 1 156 ? 17.531 6.523 -7.426 1 97.19 156 SER B CA 1
ATOM 3668 C C . SER B 1 156 ? 17.125 7.598 -8.43 1 97.19 156 SER B C 1
ATOM 3670 O O . SER B 1 156 ? 17.938 8.031 -9.25 1 97.19 156 SER B O 1
ATOM 3672 N N . GLU B 1 157 ? 15.891 8.008 -8.375 1 96.44 157 GLU B N 1
ATOM 3673 C CA . GLU B 1 157 ? 15.352 9.023 -9.273 1 96.44 157 GLU B CA 1
ATOM 3674 C C . GLU B 1 157 ? 14.344 9.914 -8.562 1 96.44 157 GLU B C 1
ATOM 3676 O O . GLU B 1 157 ? 13.523 9.43 -7.781 1 96.44 157 GLU B O 1
ATOM 3681 N N . SER B 1 158 ? 14.43 11.227 -8.859 1 96.62 158 SER B N 1
ATOM 3682 C CA . SER B 1 158 ? 13.422 12.148 -8.344 1 96.62 158 SER B CA 1
ATOM 3683 C C . SER B 1 158 ? 12.125 12.055 -9.148 1 96.62 158 SER B C 1
ATOM 3685 O O . SER B 1 158 ? 12.156 12.023 -10.383 1 96.62 158 SER B O 1
ATOM 3687 N N . ARG B 1 159 ? 11.047 12.047 -8.445 1 97.62 159 ARG B N 1
ATOM 3688 C CA . ARG B 1 159 ? 9.766 11.922 -9.133 1 97.62 159 ARG B CA 1
ATOM 3689 C C . ARG B 1 159 ? 9.125 13.289 -9.359 1 97.62 159 ARG B C 1
ATOM 3691 O O . ARG B 1 159 ? 8.133 13.406 -10.078 1 97.62 159 ARG B O 1
ATOM 3698 N N . PHE B 1 160 ? 9.641 14.32 -8.781 1 97.44 160 PHE B N 1
ATOM 3699 C CA . PHE B 1 160 ? 9.125 15.68 -8.898 1 97.44 160 PHE B CA 1
ATOM 3700 C C . PHE B 1 160 ? 10.203 16.703 -8.539 1 97.44 160 PHE B C 1
ATOM 3702 O O . PHE B 1 160 ? 11.312 16.328 -8.172 1 97.44 160 PHE B O 1
ATOM 3709 N N . GLN B 1 161 ? 9.922 17.984 -8.703 1 96.19 161 GLN B N 1
ATOM 3710 C CA . GLN B 1 161 ? 10.82 19.078 -8.344 1 96.19 161 GLN B CA 1
ATOM 3711 C C . GLN B 1 161 ? 10.375 19.766 -7.051 1 96.19 161 GLN B C 1
ATOM 3713 O O . GLN B 1 161 ? 9.203 19.672 -6.668 1 96.19 161 GLN B O 1
ATOM 3718 N N . PRO B 1 162 ? 11.344 20.375 -6.359 1 97.5 162 PRO B N 1
ATOM 3719 C CA . PRO B 1 162 ? 10.914 21.156 -5.195 1 97.5 162 PRO B CA 1
ATOM 3720 C C . PRO B 1 162 ? 9.727 22.062 -5.504 1 97.5 162 PRO B C 1
ATOM 3722 O O . PRO B 1 162 ? 9.727 22.766 -6.52 1 97.5 162 PRO B O 1
ATOM 3725 N N . THR B 1 163 ? 8.695 21.984 -4.652 1 98 163 THR B N 1
ATOM 3726 C CA . THR B 1 163 ? 7.473 22.734 -4.922 1 98 163 THR B CA 1
ATOM 3727 C C . THR B 1 163 ? 6.965 23.422 -3.658 1 98 163 THR B C 1
ATOM 3729 O O . THR B 1 163 ? 6.871 22.781 -2.6 1 98 163 THR B O 1
ATOM 3732 N N . LEU B 1 164 ? 6.672 24.672 -3.773 1 98 164 LEU B N 1
ATOM 3733 C CA . LEU B 1 164 ? 6.133 25.484 -2.682 1 98 164 LEU B CA 1
ATOM 3734 C C . LEU B 1 164 ? 4.641 25.734 -2.879 1 98 164 LEU B C 1
ATOM 3736 O O . LEU B 1 164 ? 4.211 26.094 -3.973 1 98 164 LEU B O 1
ATOM 3740 N N . TYR B 1 165 ? 3.859 25.438 -1.909 1 98.06 165 TYR B N 1
ATOM 3741 C CA . TYR B 1 165 ? 2.445 25.781 -1.809 1 98.06 165 TYR B CA 1
ATOM 3742 C C . TYR B 1 165 ? 2.225 26.859 -0.757 1 98.06 165 TYR B C 1
ATOM 3744 O O . TYR B 1 165 ? 2.285 26.594 0.445 1 98.06 165 TYR B O 1
ATOM 3752 N N . THR B 1 166 ? 1.889 28.047 -1.175 1 96.94 166 THR B N 1
ATOM 3753 C CA . THR B 1 166 ? 1.921 29.172 -0.258 1 96.94 166 THR B CA 1
ATOM 3754 C C . THR B 1 166 ? 0.671 29.203 0.616 1 96.94 166 THR B C 1
ATOM 3756 O O . THR B 1 166 ? -0.393 28.734 0.2 1 96.94 166 THR B O 1
ATOM 3759 N N . ALA B 1 167 ? 0.863 29.766 1.767 1 96.88 167 ALA B N 1
ATOM 3760 C CA . ALA B 1 167 ? -0.257 29.969 2.68 1 96.88 167 ALA B CA 1
ATOM 3761 C C . ALA B 1 167 ? -1.356 30.797 2.021 1 96.88 167 ALA B C 1
ATOM 3763 O O . ALA B 1 167 ? -2.545 30.516 2.191 1 96.88 167 ALA B O 1
ATOM 3764 N N . GLU B 1 168 ? -0.943 31.734 1.325 1 95.38 168 GLU B N 1
ATOM 3765 C CA . GLU B 1 168 ? -1.891 32.625 0.656 1 95.38 168 GLU B CA 1
ATOM 3766 C C . GLU B 1 168 ? -2.785 31.859 -0.307 1 95.38 168 GLU B C 1
ATOM 3768 O O . GLU B 1 168 ? -4.012 31.984 -0.267 1 95.38 168 GLU B O 1
ATOM 3773 N N . GLN B 1 169 ? -2.197 31.031 -1.144 1 93.56 169 GLN B N 1
ATOM 3774 C CA . GLN B 1 169 ? -2.959 30.266 -2.123 1 93.56 169 GLN B CA 1
ATOM 3775 C C . GLN B 1 169 ? -3.855 29.234 -1.441 1 93.56 169 GLN B C 1
ATOM 3777 O O . GLN B 1 169 ? -5.012 29.062 -1.832 1 93.56 169 GLN B O 1
ATOM 3782 N N . SER B 1 170 ? -3.344 28.578 -0.445 1 94.44 170 SER B N 1
ATOM 3783 C CA . SER B 1 170 ? -4.117 27.562 0.261 1 94.44 170 SER B CA 1
ATOM 3784 C C . SER B 1 170 ? -5.312 28.172 0.98 1 94.44 170 SER B C 1
ATOM 3786 O O . SER B 1 170 ? -6.422 27.641 0.924 1 94.44 170 SER B O 1
ATOM 3788 N N . LYS B 1 171 ? -5.082 29.281 1.64 1 94 171 LYS B N 1
ATOM 3789 C CA . LYS B 1 171 ? -6.148 29.953 2.375 1 94 171 LYS B CA 1
ATOM 3790 C C . LYS B 1 171 ? -7.211 30.516 1.425 1 94 171 LYS B C 1
ATOM 3792 O O . LYS B 1 171 ? -8.406 30.453 1.722 1 94 171 LYS B O 1
ATOM 3797 N N . ALA B 1 172 ? -6.738 31.047 0.325 1 93.88 172 ALA B N 1
ATOM 3798 C CA . ALA B 1 172 ? -7.684 31.578 -0.657 1 93.88 172 ALA B CA 1
ATOM 3799 C C . ALA B 1 172 ? -8.586 30.484 -1.202 1 93.88 172 ALA B C 1
ATOM 3801 O O . ALA B 1 172 ? -9.797 30.656 -1.317 1 93.88 172 ALA B O 1
ATOM 3802 N N . LYS B 1 173 ? -8 29.359 -1.538 1 92.44 173 LYS B N 1
ATOM 3803 C CA . LYS B 1 173 ? -8.773 28.234 -2.07 1 92.44 173 LYS B CA 1
ATOM 3804 C C . LYS B 1 173 ? -9.727 27.672 -1.015 1 92.44 173 LYS B C 1
ATOM 3806 O O . LYS B 1 173 ? -10.844 27.266 -1.33 1 92.44 173 LYS B O 1
ATOM 3811 N N . LEU B 1 174 ? -9.25 27.594 0.227 1 92.5 174 LEU B N 1
ATOM 3812 C CA . LEU B 1 174 ? -10.102 27.125 1.312 1 92.5 174 LEU B CA 1
ATOM 3813 C C . LEU B 1 174 ? -11.297 28.047 1.515 1 92.5 174 LEU B C 1
ATOM 3815 O O . LEU B 1 174 ? -12.422 27.594 1.725 1 92.5 174 LEU B O 1
ATOM 3819 N N . ALA B 1 175 ? -11.016 29.344 1.452 1 90.69 175 ALA B N 1
ATOM 3820 C CA . ALA B 1 175 ? -12.086 30.328 1.594 1 90.69 175 ALA B CA 1
ATOM 3821 C C . ALA B 1 175 ? -13.125 30.188 0.485 1 90.69 175 ALA B C 1
ATOM 3823 O O . ALA B 1 175 ? -14.328 30.297 0.731 1 90.69 175 ALA B O 1
ATOM 3824 N N . GLU B 1 176 ? -12.625 29.922 -0.698 1 90.19 176 GLU B N 1
ATOM 3825 C CA . GLU B 1 176 ? -13.531 29.672 -1.816 1 90.19 176 GLU B CA 1
ATOM 3826 C C . GLU B 1 176 ? -14.406 28.453 -1.557 1 90.19 176 GLU B C 1
ATOM 3828 O O . GLU B 1 176 ? -15.617 28.484 -1.803 1 90.19 176 GLU B O 1
ATOM 3833 N N . ALA B 1 177 ? -13.82 27.406 -1.064 1 87.12 177 ALA B N 1
ATOM 3834 C CA . ALA B 1 177 ? -14.539 26.172 -0.779 1 87.12 177 ALA B CA 1
ATOM 3835 C C . ALA B 1 177 ? -15.578 26.391 0.318 1 87.12 177 ALA B C 1
ATOM 3837 O O . ALA B 1 177 ? -16.688 25.859 0.239 1 87.12 177 ALA B O 1
ATOM 3838 N N . ALA B 1 178 ? -15.258 27.203 1.271 1 86.44 178 ALA B N 1
ATOM 3839 C CA . ALA B 1 178 ? -16.141 27.453 2.41 1 86.44 178 ALA B CA 1
ATOM 3840 C C . ALA B 1 178 ? -17.312 28.344 2.018 1 86.44 178 ALA B C 1
ATOM 3842 O O . ALA B 1 178 ? -18.375 28.281 2.631 1 86.44 178 ALA B O 1
ATOM 3843 N N . ALA B 1 179 ? -17.078 29.109 0.975 1 87.25 179 ALA B N 1
ATOM 3844 C CA . ALA B 1 179 ? -18.094 30.078 0.555 1 87.25 179 ALA B CA 1
ATOM 3845 C C . ALA B 1 179 ? -19.016 29.469 -0.495 1 87.25 179 ALA B C 1
ATOM 3847 O O . ALA B 1 179 ? -20.031 30.078 -0.862 1 87.25 179 ALA B O 1
ATOM 3848 N N . ALA B 1 180 ? -18.656 28.328 -0.916 1 84.62 180 ALA B N 1
ATOM 3849 C CA . ALA B 1 180 ? -19.484 27.688 -1.941 1 84.62 180 ALA B CA 1
ATOM 3850 C C . ALA B 1 180 ? -20.891 27.406 -1.416 1 84.62 180 ALA B C 1
ATOM 3852 O O . ALA B 1 180 ? -21.062 27.031 -0.258 1 84.62 180 ALA B O 1
ATOM 3853 N N . PRO B 1 181 ? -21.906 27.578 -2.24 1 80.75 181 PRO B N 1
ATOM 3854 C CA . PRO B 1 181 ? -23.297 27.406 -1.803 1 80.75 181 PRO B CA 1
ATOM 3855 C C . PRO B 1 181 ? -23.578 26.016 -1.237 1 80.75 181 PRO B C 1
ATOM 3857 O O . PRO B 1 181 ? -24.406 25.875 -0.34 1 80.75 181 PRO B O 1
ATOM 3860 N N . ASP B 1 182 ? -22.891 25.062 -1.729 1 79 182 ASP B N 1
ATOM 3861 C CA . ASP B 1 182 ? -23.156 23.703 -1.295 1 79 182 ASP B CA 1
ATOM 3862 C C . ASP B 1 182 ? -22.234 23.281 -0.156 1 79 182 ASP B C 1
ATOM 3864 O O . ASP B 1 182 ? -22.25 22.141 0.285 1 79 182 ASP B O 1
ATOM 3868 N N . ALA B 1 183 ? -21.484 24.219 0.371 1 77.56 183 ALA B N 1
ATOM 3869 C CA . ALA B 1 183 ? -20.5 23.906 1.398 1 77.56 183 ALA B CA 1
ATOM 3870 C C . ALA B 1 183 ? -21.172 23.359 2.654 1 77.56 183 ALA B C 1
ATOM 3872 O O . ALA B 1 183 ? -20.625 22.453 3.307 1 77.56 183 ALA B O 1
ATOM 3873 N N . ARG B 1 184 ? -22.344 23.859 2.959 1 70.06 184 ARG B N 1
ATOM 3874 C CA . ARG B 1 184 ? -23.031 23.469 4.18 1 70.06 184 ARG B CA 1
ATOM 3875 C C . ARG B 1 184 ? -23.469 22 4.113 1 70.06 184 ARG B C 1
ATOM 3877 O O . ARG B 1 184 ? -23.75 21.391 5.145 1 70.06 184 ARG B O 1
ATOM 3884 N N . TYR B 1 185 ? -23.438 21.422 2.895 1 69.56 185 TYR B N 1
ATOM 3885 C CA . TYR B 1 185 ? -23.875 20.047 2.719 1 69.56 185 TYR B CA 1
ATOM 3886 C C . TYR B 1 185 ? -22.688 19.094 2.633 1 69.56 185 TYR B C 1
ATOM 3888 O O . TYR B 1 185 ? -22.859 17.875 2.637 1 69.56 185 TYR B O 1
ATOM 3896 N N . ARG B 1 186 ? -21.578 19.734 2.689 1 74.75 186 ARG B N 1
ATOM 3897 C CA . ARG B 1 186 ? -20.391 18.891 2.535 1 74.75 186 ARG B CA 1
ATOM 3898 C C . ARG B 1 186 ? -19.953 18.312 3.875 1 74.75 186 ARG B C 1
ATOM 3900 O O . ARG B 1 186 ? -20.016 18.984 4.902 1 74.75 186 ARG B O 1
ATOM 3907 N N . ASN B 1 187 ? -19.578 17.078 3.82 1 72.94 187 ASN B N 1
ATOM 3908 C CA . ASN B 1 187 ? -19.062 16.422 5.016 1 72.94 187 ASN B CA 1
ATOM 3909 C C . ASN B 1 187 ? -17.734 17.031 5.473 1 72.94 187 ASN B C 1
ATOM 3911 O O . ASN B 1 187 ? -17.391 16.953 6.652 1 72.94 187 ASN B O 1
ATOM 3915 N N . ARG B 1 188 ? -17.062 17.578 4.508 1 80.31 188 ARG B N 1
ATOM 3916 C CA . ARG B 1 188 ? -15.75 18.141 4.781 1 80.31 188 ARG B CA 1
ATOM 3917 C C . ARG B 1 188 ? -15.477 19.344 3.875 1 80.31 188 ARG B C 1
ATOM 3919 O O . ARG B 1 188 ? -15.797 19.312 2.686 1 80.31 188 ARG B O 1
ATOM 3926 N N . ILE B 1 189 ? -15.008 20.375 4.461 1 86.38 189 ILE B N 1
ATOM 3927 C CA . ILE B 1 189 ? -14.523 21.516 3.695 1 86.38 189 ILE B CA 1
ATOM 3928 C C . ILE B 1 189 ? -13 21.562 3.752 1 86.38 189 ILE B C 1
ATOM 3930 O O . ILE B 1 189 ? -12.422 21.891 4.793 1 86.38 189 ILE B O 1
ATOM 3934 N N . SER B 1 190 ? -12.375 21.141 2.646 1 91.69 190 SER B N 1
ATOM 3935 C CA . SER B 1 190 ? -10.914 21.078 2.605 1 91.69 190 SER B CA 1
ATOM 3936 C C . SER B 1 190 ? -10.391 21.375 1.208 1 91.69 190 SER B C 1
ATOM 3938 O O . SER B 1 190 ? -11.133 21.297 0.228 1 91.69 190 SER B O 1
ATOM 3940 N N . VAL B 1 191 ? -9.203 21.75 1.182 1 93.25 191 VAL B N 1
ATOM 3941 C CA . VAL B 1 191 ? -8.43 21.906 -0.05 1 93.25 191 VAL B CA 1
ATOM 3942 C C . VAL B 1 191 ? -7.363 20.828 -0.133 1 93.25 191 VAL B C 1
ATOM 3944 O O . VAL B 1 191 ? -6.621 20.594 0.827 1 93.25 191 VAL B O 1
ATOM 3947 N N . LEU B 1 192 ? -7.367 20.141 -1.265 1 94.31 192 LEU B N 1
ATOM 3948 C CA . LEU B 1 192 ? -6.309 19.172 -1.551 1 94.31 192 LEU B CA 1
ATOM 3949 C C . LEU B 1 192 ? -5.145 19.844 -2.271 1 94.31 192 LEU B C 1
ATOM 3951 O O . LEU B 1 192 ? -5.348 20.547 -3.264 1 94.31 192 LEU B O 1
ATOM 3955 N N . LEU B 1 193 ? -3.941 19.734 -1.713 1 96.38 193 LEU B N 1
ATOM 3956 C CA . LEU B 1 193 ? -2.738 20.219 -2.383 1 96.38 193 LEU B CA 1
ATOM 3957 C C . LEU B 1 193 ? -2.207 19.172 -3.361 1 96.38 193 LEU B C 1
ATOM 3959 O O . LEU B 1 193 ? -1.95 18.031 -2.98 1 96.38 193 LEU B O 1
ATOM 3963 N N . ASN B 1 194 ? -2.039 19.609 -4.605 1 95.75 194 ASN B N 1
ATOM 3964 C CA . ASN B 1 194 ? -1.658 18.688 -5.668 1 95.75 194 ASN B CA 1
ATOM 3965 C C . ASN B 1 194 ? -0.434 19.188 -6.43 1 95.75 194 ASN B C 1
ATOM 3967 O O . ASN B 1 194 ? -0.267 20.391 -6.629 1 95.75 194 ASN B O 1
ATOM 3971 N N . ASN B 1 195 ? 0.462 18.281 -6.727 1 97.19 195 ASN B N 1
ATOM 3972 C CA . ASN B 1 195 ? 1.438 18.516 -7.785 1 97.19 195 ASN B CA 1
ATOM 3973 C C . ASN B 1 195 ? 0.903 18.094 -9.148 1 97.19 195 ASN B C 1
ATOM 3975 O O . ASN B 1 195 ? 0.472 16.953 -9.32 1 97.19 195 ASN B O 1
ATOM 3979 N N . GLU B 1 196 ? 0.907 18.922 -10.109 1 95.38 196 GLU B N 1
ATOM 3980 C CA . GLU B 1 196 ? 0.262 18.703 -11.398 1 95.38 196 GLU B CA 1
ATOM 3981 C C . GLU B 1 196 ? 0.799 17.453 -12.078 1 95.38 196 GLU B C 1
ATOM 3983 O O . GLU B 1 196 ? 0.104 16.828 -12.883 1 95.38 196 GLU B O 1
ATOM 3988 N N . ILE B 1 197 ? 1.965 17.078 -11.75 1 95.31 197 ILE B N 1
ATOM 3989 C CA . ILE B 1 197 ? 2.582 15.93 -12.422 1 95.31 197 ILE B CA 1
ATOM 3990 C C . ILE B 1 197 ? 1.909 14.641 -11.961 1 95.31 197 ILE B C 1
ATOM 3992 O O . ILE B 1 197 ? 2.006 13.609 -12.633 1 95.31 197 ILE B O 1
ATOM 3996 N N . PHE B 1 198 ? 1.31 14.664 -10.867 1 95.44 198 PHE B N 1
ATOM 3997 C CA . PHE B 1 198 ? 0.622 13.477 -10.367 1 95.44 198 PHE B CA 1
ATOM 3998 C C . PHE B 1 198 ? -0.863 13.531 -10.711 1 95.44 198 PHE B C 1
ATOM 4000 O O . PHE B 1 198 ? -1.708 13.594 -9.812 1 95.44 198 PHE B O 1
ATOM 4007 N N . ASP B 1 199 ? -1.138 13.328 -11.969 1 92.94 199 ASP B N 1
ATOM 4008 C CA . ASP B 1 199 ? -2.465 13.562 -12.523 1 92.94 199 ASP B CA 1
ATOM 4009 C C . ASP B 1 199 ? -3.363 12.344 -12.352 1 92.94 199 ASP B C 1
ATOM 4011 O O . ASP B 1 199 ? -4.582 12.43 -12.523 1 92.94 199 ASP B O 1
ATOM 4015 N N . GLN B 1 200 ? -2.82 11.227 -11.961 1 93.69 200 GLN B N 1
ATOM 4016 C CA . GLN B 1 200 ? -3.645 10.047 -11.719 1 93.69 200 GLN B CA 1
ATOM 4017 C C . GLN B 1 200 ? -4.145 10.008 -10.281 1 93.69 200 GLN B C 1
ATOM 4019 O O . GLN B 1 200 ? -5.301 9.664 -10.023 1 93.69 200 GLN B O 1
ATOM 4024 N N . THR B 1 201 ? -3.219 10.398 -9.344 1 94.25 201 THR B N 1
ATOM 4025 C CA . THR B 1 201 ? -3.57 10.266 -7.934 1 94.25 201 THR B CA 1
ATOM 4026 C C . THR B 1 201 ? -4.066 11.594 -7.367 1 94.25 201 THR B C 1
ATOM 4028 O O . THR B 1 201 ? -4.711 11.617 -6.316 1 94.25 201 THR B O 1
ATOM 4031 N N . LEU B 1 202 ? -3.721 12.734 -8.023 1 94.31 202 LEU B N 1
ATOM 4032 C CA . LEU B 1 202 ? -4.086 14.086 -7.602 1 94.31 202 LEU B CA 1
ATOM 4033 C C . LEU B 1 202 ? -3.543 14.383 -6.211 1 94.31 202 LEU B C 1
ATOM 4035 O O . LEU B 1 202 ? -4.258 14.93 -5.363 1 94.31 202 LEU B O 1
ATOM 4039 N N . THR B 1 203 ? -2.312 13.992 -5.969 1 96.12 203 THR B N 1
ATOM 4040 C CA . THR B 1 203 ? -1.723 14.117 -4.641 1 96.12 203 THR B CA 1
ATOM 4041 C C . THR B 1 203 ? -0.535 15.07 -4.66 1 96.12 203 THR B C 1
ATOM 4043 O O . THR B 1 203 ? -0.091 15.5 -5.727 1 96.12 203 THR B O 1
ATOM 4046 N N . ILE B 1 204 ? -0.092 15.469 -3.486 1 97.69 204 ILE B N 1
ATOM 4047 C CA . ILE B 1 204 ? 0.965 16.469 -3.373 1 97.69 204 ILE B CA 1
ATOM 4048 C C . ILE B 1 204 ? 2.299 15.859 -3.797 1 97.69 204 ILE B C 1
ATOM 4050 O O . ILE B 1 204 ? 3.156 16.547 -4.352 1 97.69 204 ILE B O 1
ATOM 4054 N N . THR B 1 205 ? 2.57 14.586 -3.484 1 98.5 205 THR B N 1
ATOM 4055 C CA . THR B 1 205 ? 3.611 13.75 -4.066 1 98.5 205 THR B CA 1
ATOM 4056 C C . THR B 1 205 ? 3.045 12.398 -4.484 1 98.5 205 THR B C 1
ATOM 4058 O O . THR B 1 205 ? 1.861 12.117 -4.273 1 98.5 205 THR B O 1
ATOM 4061 N N . HIS B 1 206 ? 3.871 11.562 -5.059 1 98.25 206 HIS B N 1
ATOM 4062 C CA . HIS B 1 206 ? 3.402 10.25 -5.504 1 98.25 206 HIS B CA 1
ATOM 4063 C C . HIS B 1 206 ? 3.096 9.344 -4.316 1 98.25 206 HIS B C 1
ATOM 4065 O O . HIS B 1 206 ? 2.402 8.336 -4.465 1 98.25 206 HIS B O 1
ATOM 4071 N N . VAL B 1 207 ? 3.521 9.742 -3.082 1 98.56 207 VAL B N 1
ATOM 4072 C CA . VAL B 1 207 ? 3.279 8.914 -1.907 1 98.56 207 VAL B CA 1
ATOM 4073 C C . VAL B 1 207 ? 2.324 9.633 -0.956 1 98.56 207 VAL B C 1
ATOM 4075 O O . VAL B 1 207 ? 1.503 8.992 -0.293 1 98.56 207 VAL B O 1
ATOM 4078 N N . LEU B 1 208 ? 2.361 10.93 -0.961 1 98.5 208 LEU B N 1
ATOM 4079 C CA . LEU B 1 208 ? 1.711 11.68 0.109 1 98.5 208 LEU B CA 1
ATOM 4080 C C . LEU B 1 208 ? 0.496 12.438 -0.417 1 98.5 208 LEU B C 1
ATOM 4082 O O . LEU B 1 208 ? 0.532 12.984 -1.52 1 98.5 208 LEU B O 1
ATOM 4086 N N . TRP B 1 209 ? -0.486 12.398 0.385 1 96.69 209 TRP B N 1
ATOM 4087 C CA . TRP B 1 209 ? -1.655 13.266 0.299 1 96.69 209 TRP B CA 1
ATOM 4088 C C . TRP B 1 209 ? -1.652 14.297 1.425 1 96.69 209 TRP B C 1
ATOM 4090 O O . TRP B 1 209 ? -1.316 13.969 2.566 1 96.69 209 TRP B O 1
ATOM 4100 N N . ALA B 1 210 ? -1.925 15.539 1.084 1 97.44 210 ALA B N 1
ATOM 4101 C CA . ALA B 1 210 ? -2.023 16.609 2.08 1 97.44 210 ALA B CA 1
ATOM 4102 C C . ALA B 1 210 ? -3.24 17.484 1.819 1 97.44 210 ALA B C 1
ATOM 4104 O O . ALA B 1 210 ? -3.525 17.844 0.672 1 97.44 210 ALA B O 1
ATOM 4105 N N . MET B 1 211 ? -3.914 17.797 2.871 1 95.62 211 MET B N 1
ATOM 4106 C CA . MET B 1 211 ? -5.066 18.703 2.795 1 95.62 211 MET B CA 1
ATOM 4107 C C . MET B 1 211 ? -4.961 19.812 3.83 1 95.62 211 MET B C 1
ATOM 4109 O O . MET B 1 211 ? -4.207 19.703 4.797 1 95.62 211 MET B O 1
ATOM 4113 N N . PHE B 1 212 ? -5.598 20.844 3.557 1 96.56 212 PHE B N 1
ATOM 4114 C CA . PHE B 1 212 ? -5.895 21.906 4.504 1 96.56 212 PHE B CA 1
ATOM 4115 C C . PHE B 1 212 ? -7.398 22.047 4.707 1 96.56 212 PHE B C 1
ATOM 4117 O O . PHE B 1 212 ? -8.117 22.484 3.803 1 96.56 212 PHE B O 1
ATOM 4124 N N . GLY B 1 213 ? -7.828 21.734 5.93 1 95 213 GLY B N 1
ATOM 4125 C CA . GLY B 1 213 ? -9.266 21.641 6.152 1 95 213 GLY B CA 1
ATOM 4126 C C . GLY B 1 213 ? -9.758 22.562 7.25 1 95 213 GLY B C 1
ATOM 4127 O O . GLY B 1 213 ? -9 22.906 8.156 1 95 213 GLY B O 1
ATOM 4128 N N . ILE B 1 214 ? -11.023 22.906 7.082 1 94.81 214 ILE B N 1
ATOM 4129 C CA . ILE B 1 214 ? -11.688 23.719 8.102 1 94.81 214 ILE B CA 1
ATOM 4130 C C . ILE B 1 214 ? -12.812 22.906 8.742 1 94.81 214 ILE B C 1
ATOM 4132 O O . ILE B 1 214 ? -13.508 22.156 8.062 1 94.81 214 ILE B O 1
ATOM 4136 N N . VAL B 1 215 ? -12.875 22.922 10.047 1 95.06 215 VAL B N 1
ATOM 4137 C CA . VAL B 1 215 ? -14.031 22.438 10.797 1 95.06 215 VAL B CA 1
ATOM 4138 C C . VAL B 1 215 ? -14.805 23.609 11.367 1 95.06 215 VAL B C 1
ATOM 4140 O O . VAL B 1 215 ? -14.406 24.203 12.375 1 95.06 215 VAL B O 1
ATOM 4143 N N . PRO B 1 216 ? -15.93 23.938 10.766 1 93.81 216 PRO B N 1
ATOM 4144 C CA . PRO B 1 216 ? -16.672 25.125 11.164 1 93.81 216 PRO B CA 1
ATOM 4145 C C . PRO B 1 216 ? -17.219 25.031 12.594 1 93.81 216 PRO B C 1
ATOM 4147 O O . PRO B 1 216 ? -17.359 23.922 13.125 1 93.81 216 PRO B O 1
ATOM 4150 N N . PRO B 1 217 ? -17.547 26.297 13.148 1 94.69 217 PRO B N 1
ATOM 4151 C CA . PRO B 1 217 ? -18.141 26.297 14.492 1 94.69 217 PRO B CA 1
ATOM 4152 C C . PRO B 1 217 ? -19.422 25.484 14.57 1 94.69 217 PRO B C 1
ATOM 4154 O O . PRO B 1 217 ? -20.266 25.578 13.688 1 94.69 217 PRO B O 1
ATOM 4157 N N . GLY B 1 218 ? -19.484 24.594 15.562 1 94.25 218 GLY B N 1
ATOM 4158 C CA . GLY B 1 218 ? -20.703 23.844 15.828 1 94.25 218 GLY B CA 1
ATOM 4159 C C . GLY B 1 218 ? -20.891 22.672 14.898 1 94.25 218 GLY B C 1
ATOM 4160 O O . GLY B 1 218 ? -21.938 22 14.945 1 94.25 218 GLY B O 1
ATOM 4161 N N . SER B 1 219 ? -19.938 22.344 14.094 1 92.25 219 SER B N 1
ATOM 4162 C CA . SER B 1 219 ? -20.109 21.312 13.086 1 92.25 219 SER B CA 1
ATOM 4163 C C . SER B 1 219 ? -19.812 19.938 13.656 1 92.25 219 SER B C 1
ATOM 4165 O O . SER B 1 219 ? -19.016 19.797 14.586 1 92.25 219 SER B O 1
ATOM 4167 N N . ASN B 1 220 ? -20.516 18.922 13.125 1 92.88 220 ASN B N 1
ATOM 4168 C CA . ASN B 1 220 ? -20.344 17.5 13.414 1 92.88 220 ASN B CA 1
ATOM 4169 C C . ASN B 1 220 ? -20.156 16.688 12.133 1 92.88 220 ASN B C 1
ATOM 4171 O O . ASN B 1 220 ? -21.141 16.312 11.484 1 92.88 220 ASN B O 1
ATOM 4175 N N . GLN B 1 221 ? -18.984 16.344 11.875 1 92.19 221 GLN B N 1
ATOM 4176 C CA . GLN B 1 221 ? -18.688 15.578 10.672 1 92.19 221 GLN B CA 1
ATOM 4177 C C . GLN B 1 221 ? -19.156 14.133 10.812 1 92.19 221 GLN B C 1
ATOM 4179 O O . GLN B 1 221 ? -18.984 13.516 11.867 1 92.19 221 GLN B O 1
ATOM 4184 N N . ALA B 1 222 ? -19.828 13.602 9.766 1 93.38 222 ALA B N 1
ATOM 4185 C CA . ALA B 1 222 ? -20.141 12.172 9.758 1 93.38 222 ALA B CA 1
ATOM 4186 C C . ALA B 1 222 ? -18.859 11.336 9.648 1 93.38 222 ALA B C 1
ATOM 4188 O O . ALA B 1 222 ? -17.891 11.758 9.016 1 93.38 222 ALA B O 1
ATOM 4189 N N . PRO B 1 223 ? -18.938 10.156 10.219 1 96.12 223 PRO B N 1
ATOM 4190 C CA . PRO B 1 223 ? -17.734 9.305 10.18 1 96.12 223 PRO B CA 1
ATOM 4191 C C . PRO B 1 223 ? -17.328 8.914 8.758 1 96.12 223 PRO B C 1
ATOM 4193 O O . PRO B 1 223 ? -18.203 8.727 7.898 1 96.12 223 PRO B O 1
ATOM 4196 N N . HIS B 1 224 ? -16.062 8.82 8.531 1 94.44 224 HIS B N 1
ATOM 4197 C CA . HIS B 1 224 ? -15.516 8.258 7.305 1 94.44 224 HIS B CA 1
ATOM 4198 C C . HIS B 1 224 ? -14.289 7.398 7.594 1 94.44 224 HIS B C 1
ATOM 4200 O O . HIS B 1 224 ? -13.719 7.465 8.688 1 94.44 224 HIS B O 1
ATOM 4206 N N . SER B 1 225 ? -13.945 6.535 6.672 1 94.81 225 SER B N 1
ATOM 4207 C CA . SER B 1 225 ? -12.797 5.645 6.812 1 94.81 225 SER B CA 1
ATOM 4208 C C . SER B 1 225 ? -11.992 5.574 5.52 1 94.81 225 SER B C 1
ATOM 4210 O O . SER B 1 225 ? -12.531 5.812 4.434 1 94.81 225 SER B O 1
ATOM 4212 N N . HIS B 1 226 ? -10.797 5.375 5.566 1 93.75 226 HIS B N 1
ATOM 4213 C CA . HIS B 1 226 ? -9.883 5.141 4.453 1 93.75 226 HIS B CA 1
ATOM 4214 C C . HIS B 1 226 ? -8.711 4.27 4.875 1 93.75 226 HIS B C 1
ATOM 4216 O O . HIS B 1 226 ? -8.383 4.195 6.062 1 93.75 226 HIS B O 1
ATOM 4222 N N . LYS B 1 227 ? -8.039 3.654 3.93 1 95.12 227 LYS B N 1
ATOM 4223 C CA . LYS B 1 227 ? -6.984 2.693 4.246 1 95.12 227 LYS B CA 1
ATOM 4224 C C . LYS B 1 227 ? -5.637 3.389 4.41 1 95.12 227 LYS B C 1
ATOM 4226 O O . LYS B 1 227 ? -4.688 2.799 4.926 1 95.12 227 LYS B O 1
ATOM 4231 N N . SER B 1 228 ? -5.527 4.613 4.016 1 96.62 228 SER B N 1
ATOM 4232 C CA . SER B 1 228 ? -4.312 5.371 4.297 1 96.62 228 SER B CA 1
ATOM 4233 C C . SER B 1 228 ? -4.23 5.754 5.77 1 96.62 228 SER B C 1
ATOM 4235 O O . SER B 1 228 ? -5.254 5.945 6.426 1 96.62 228 SER B O 1
ATOM 4237 N N . VAL B 1 229 ? -3.064 5.789 6.289 1 98.25 229 VAL B N 1
ATOM 4238 C CA . VAL B 1 229 ? -2.85 6.41 7.594 1 98.25 229 VAL B CA 1
ATOM 4239 C C . VAL B 1 229 ? -3.008 7.922 7.473 1 98.25 229 VAL B C 1
ATOM 4241 O O . VAL B 1 229 ? -2.764 8.5 6.41 1 98.25 229 VAL B O 1
ATOM 4244 N N . ALA B 1 230 ? -3.426 8.547 8.523 1 98.38 230 ALA B N 1
ATOM 4245 C CA . ALA B 1 230 ? -3.434 10.008 8.578 1 98.38 230 ALA B CA 1
ATOM 4246 C C . ALA B 1 230 ? -2.596 10.516 9.75 1 98.38 230 ALA B C 1
ATOM 4248 O O . ALA B 1 230 ? -2.857 10.172 10.906 1 98.38 230 ALA B O 1
ATOM 4249 N N . LEU B 1 231 ? -1.561 11.172 9.414 1 98.88 231 LEU B N 1
ATOM 4250 C CA . LEU B 1 231 ? -0.782 11.93 10.383 1 98.88 231 LEU B CA 1
ATOM 4251 C C . LEU B 1 231 ? -1.271 13.375 10.461 1 98.88 231 LEU B C 1
ATOM 4253 O O . LEU B 1 231 ? -0.723 14.258 9.805 1 98.88 231 LEU B O 1
ATOM 4257 N N . ASP B 1 232 ? -2.236 13.586 11.328 1 98.81 232 ASP B N 1
ATOM 4258 C CA . ASP B 1 232 ? -2.994 14.828 11.391 1 98.81 232 ASP B CA 1
ATOM 4259 C C . ASP B 1 232 ? -2.254 15.883 12.219 1 98.81 232 ASP B C 1
ATOM 4261 O O . ASP B 1 232 ? -1.672 15.57 13.258 1 98.81 232 ASP B O 1
ATOM 4265 N N . PHE B 1 233 ? -2.24 17.062 11.75 1 98.94 233 PHE B N 1
ATOM 4266 C CA . PHE B 1 233 ? -1.711 18.203 12.484 1 98.94 233 PHE B CA 1
ATOM 4267 C C . PHE B 1 233 ? -2.795 19.25 12.711 1 98.94 233 PHE B C 1
ATOM 4269 O O . PHE B 1 233 ? -3.432 19.703 11.758 1 98.94 233 PHE B O 1
ATOM 4276 N N . VAL B 1 234 ? -2.982 19.656 13.961 1 98.88 234 VAL B N 1
ATOM 4277 C CA . VAL B 1 234 ? -3.969 20.672 14.305 1 98.88 234 VAL B CA 1
ATOM 4278 C C . VAL B 1 234 ? -3.354 22.062 14.141 1 98.88 234 VAL B C 1
ATOM 4280 O O . VAL B 1 234 ? -2.602 22.516 15 1 98.88 234 VAL B O 1
ATOM 4283 N N . ALA B 1 235 ? -3.76 22.703 13.102 1 98.5 235 ALA B N 1
ATOM 4284 C CA . ALA B 1 235 ? -3.219 24.031 12.859 1 98.5 235 ALA B CA 1
ATOM 4285 C C . ALA B 1 235 ? -3.793 25.047 13.852 1 98.5 235 ALA B C 1
ATOM 4287 O O . ALA B 1 235 ? -3.08 25.938 14.32 1 98.5 235 ALA B O 1
ATOM 4288 N N . TYR B 1 236 ? -5.078 24.938 14.102 1 98.38 236 TYR B N 1
ATOM 4289 C CA . TYR B 1 236 ? -5.727 25.75 15.117 1 98.38 236 TYR B CA 1
ATOM 4290 C C . TYR B 1 236 ? -6.992 25.094 15.633 1 98.38 236 TYR B C 1
ATOM 4292 O O . TYR B 1 236 ? -7.773 24.531 14.859 1 98.38 236 TYR B O 1
ATOM 4300 N N . ALA B 1 237 ? -7.152 25.188 16.938 1 98.56 237 ALA B N 1
ATOM 4301 C CA . ALA B 1 237 ? -8.422 24.766 17.531 1 98.56 237 ALA B CA 1
ATOM 4302 C C . ALA B 1 237 ? -8.641 25.453 18.891 1 98.56 237 ALA B C 1
ATOM 4304 O O . ALA B 1 237 ? -7.727 25.516 19.703 1 98.56 237 ALA B O 1
ATOM 4305 N N . ALA B 1 238 ? -9.82 25.953 19.047 1 98.12 238 ALA B N 1
ATOM 4306 C CA . ALA B 1 238 ? -10.258 26.328 20.391 1 98.12 238 ALA B CA 1
ATOM 4307 C C . ALA B 1 238 ? -10.703 25.094 21.172 1 98.12 238 ALA B C 1
ATOM 4309 O O . ALA B 1 238 ? -10.977 24.047 20.594 1 98.12 238 ALA B O 1
ATOM 4310 N N . PRO B 1 239 ? -10.672 25.25 22.531 1 97.75 239 PRO B N 1
ATOM 4311 C CA . PRO B 1 239 ? -11.211 24.125 23.312 1 97.75 239 PRO B CA 1
ATOM 4312 C C . PRO B 1 239 ? -12.617 23.719 22.859 1 97.75 239 PRO B C 1
ATOM 4314 O O . PRO B 1 239 ? -13.445 24.578 22.547 1 97.75 239 PRO B O 1
ATOM 4317 N N . GLY B 1 240 ? -12.773 22.406 22.766 1 98.06 240 GLY B N 1
ATOM 4318 C CA . GLY B 1 240 ? -14.07 21.891 22.344 1 98.06 240 GLY B CA 1
ATOM 4319 C C . GLY B 1 240 ? -14.039 21.25 20.984 1 98.06 240 GLY B C 1
ATOM 4320 O O . GLY B 1 240 ? -15.062 20.75 20.5 1 98.06 240 GLY B O 1
ATOM 4321 N N . THR B 1 241 ? -12.953 21.25 20.328 1 98.5 241 THR B N 1
ATOM 4322 C CA . THR B 1 241 ? -12.781 20.547 19.047 1 98.5 241 THR B CA 1
ATOM 4323 C C . THR B 1 241 ? -12.094 19.203 19.266 1 98.5 241 THR B C 1
ATOM 4325 O O . THR B 1 241 ? -11.164 19.094 20.062 1 98.5 241 THR B O 1
ATOM 4328 N N . TYR B 1 242 ? -12.625 18.156 18.578 1 98.75 242 TYR B N 1
ATOM 4329 C CA . TYR B 1 242 ? -12.078 16.828 18.828 1 98.75 242 TYR B CA 1
ATOM 4330 C C . TYR B 1 242 ? -12.344 15.898 17.656 1 98.75 242 TYR B C 1
ATOM 4332 O O . TYR B 1 242 ? -13.148 16.219 16.781 1 98.75 242 TYR B O 1
ATOM 4340 N N . THR B 1 243 ? -11.625 14.805 17.625 1 98.69 243 THR B N 1
ATOM 4341 C CA . THR B 1 243 ? -11.836 13.695 16.703 1 98.69 243 THR B CA 1
ATOM 4342 C C . THR B 1 243 ? -12.297 12.445 17.453 1 98.69 243 THR B C 1
ATOM 4344 O O . THR B 1 243 ? -11.766 12.125 18.516 1 98.69 243 THR B O 1
ATOM 4347 N N . LEU B 1 244 ? -13.281 11.781 16.922 1 98.62 244 LEU B N 1
ATOM 4348 C CA . LEU B 1 244 ? -13.656 10.453 17.375 1 98.62 244 LEU B CA 1
ATOM 4349 C C . LEU B 1 244 ? -13.133 9.383 16.438 1 98.62 244 LEU B C 1
ATOM 4351 O O . LEU B 1 244 ? -13.195 9.539 15.211 1 98.62 244 LEU B O 1
ATOM 4355 N N . VAL B 1 245 ? -12.516 8.32 17.031 1 98.56 245 VAL B N 1
ATOM 4356 C CA . VAL B 1 245 ? -11.938 7.238 16.234 1 98.56 245 VAL B CA 1
ATOM 4357 C C . VAL B 1 245 ? -12.43 5.895 16.766 1 98.56 245 VAL B C 1
ATOM 4359 O O . VAL B 1 245 ? -12.477 5.672 17.969 1 98.56 245 VAL B O 1
ATOM 4362 N N . GLY B 1 246 ? -12.812 4.977 15.828 1 97.88 246 GLY B N 1
ATOM 4363 C CA . GLY B 1 246 ? -13.242 3.645 16.234 1 97.88 246 GLY B CA 1
ATOM 4364 C C . GLY B 1 246 ? -13.289 2.66 15.078 1 97.88 246 GLY B C 1
ATOM 4365 O O . GLY B 1 246 ? -13.117 3.047 13.914 1 97.88 246 GLY B O 1
ATOM 4366 N N . SER B 1 247 ? -13.586 1.379 15.398 1 94.81 247 SER B N 1
ATOM 4367 C CA . SER B 1 247 ? -13.453 0.316 14.406 1 94.81 247 SER B CA 1
ATOM 4368 C C . SER B 1 247 ? -14.805 -0.068 13.82 1 94.81 247 SER B C 1
ATOM 4370 O O . SER B 1 247 ? -14.875 -0.767 12.805 1 94.81 247 SER B O 1
ATOM 4372 N N . LYS B 1 248 ? -15.883 0.443 14.469 1 96.12 248 LYS B N 1
ATOM 4373 C CA . LYS B 1 248 ? -17.203 -0.013 14.039 1 96.12 248 LYS B CA 1
ATOM 4374 C C . LYS B 1 248 ? -18.188 1.145 14 1 96.12 248 LYS B C 1
ATOM 4376 O O . LYS B 1 248 ? -18.047 2.125 14.734 1 96.12 248 LYS B O 1
ATOM 4381 N N . ILE B 1 249 ? -19.156 1.005 13.188 1 97.06 249 ILE B N 1
ATOM 4382 C CA . ILE B 1 249 ? -20.25 1.965 13.047 1 97.06 249 ILE B CA 1
ATOM 4383 C C . ILE B 1 249 ? -21.562 1.323 13.492 1 97.06 249 ILE B C 1
ATOM 4385 O O . ILE B 1 249 ? -21.859 0.182 13.133 1 97.06 249 ILE B O 1
ATOM 4389 N N . ASP B 1 250 ? -22.281 1.985 14.32 1 96.06 250 ASP B N 1
ATOM 4390 C CA . ASP B 1 250 ? -23.641 1.565 14.633 1 96.06 250 ASP B CA 1
ATOM 4391 C C . ASP B 1 250 ? -24.562 1.717 13.414 1 96.06 250 ASP B C 1
ATOM 4393 O O . ASP B 1 250 ? -24.734 2.824 12.906 1 96.06 250 ASP B O 1
ATOM 4397 N N . PRO B 1 251 ? -25.078 0.587 12.961 1 92.12 251 PRO B N 1
ATOM 4398 C CA . PRO B 1 251 ? -25.859 0.665 11.719 1 92.12 251 PRO B CA 1
ATOM 4399 C C . PRO B 1 251 ? -27.109 1.514 11.867 1 92.12 251 PRO B C 1
ATOM 4401 O O . PRO B 1 251 ? -27.641 2.029 10.875 1 92.12 251 PRO B O 1
ATOM 4404 N N . ALA B 1 252 ? -27.625 1.704 13.078 1 93.25 252 ALA B N 1
ATOM 4405 C CA . ALA B 1 252 ? -28.844 2.471 13.312 1 93.25 252 ALA B CA 1
ATOM 4406 C C . ALA B 1 252 ? -28.547 3.965 13.391 1 93.25 252 ALA B C 1
ATOM 4408 O O . ALA B 1 252 ? -29.219 4.773 12.734 1 93.25 252 ALA B O 1
ATOM 4409 N N . THR B 1 253 ? -27.516 4.398 14.086 1 93.56 253 THR B N 1
ATOM 4410 C CA . THR B 1 253 ? -27.25 5.812 14.344 1 93.56 253 THR B CA 1
ATOM 4411 C C . THR B 1 253 ? -26.203 6.352 13.375 1 93.56 253 THR B C 1
ATOM 4413 O O . THR B 1 253 ? -26.031 7.566 13.258 1 93.56 253 THR B O 1
ATOM 4416 N N . LYS B 1 254 ? -25.438 5.461 12.734 1 94.19 254 LYS B N 1
ATOM 4417 C CA . LYS B 1 254 ? -24.344 5.797 11.82 1 94.19 254 LYS B CA 1
ATOM 4418 C C . LYS B 1 254 ? -23.188 6.465 12.562 1 94.19 254 LYS B C 1
ATOM 4420 O O . LYS B 1 254 ? -22.391 7.18 11.953 1 94.19 254 LYS B O 1
ATOM 4425 N N . GLU B 1 255 ? -23.172 6.238 13.852 1 95.75 255 GLU B N 1
ATOM 4426 C CA . GLU B 1 255 ? -22.094 6.781 14.68 1 95.75 255 GLU B CA 1
ATOM 4427 C C . GLU B 1 255 ? -21.062 5.707 15.031 1 95.75 255 GLU B C 1
ATOM 4429 O O . GLU B 1 255 ? -21.359 4.512 14.961 1 95.75 255 GLU B O 1
ATOM 4434 N N . ILE B 1 256 ? -19.922 6.152 15.406 1 97.75 256 ILE B N 1
ATOM 4435 C CA . ILE B 1 256 ? -18.859 5.23 15.812 1 97.75 256 ILE B CA 1
ATOM 4436 C C . ILE B 1 256 ? -19.203 4.609 17.156 1 97.75 256 ILE B C 1
ATOM 4438 O O . ILE B 1 256 ? -19.594 5.32 18.094 1 97.75 256 ILE B O 1
ATOM 4442 N N . ILE B 1 257 ? -19.047 3.318 17.219 1 97.94 257 ILE B N 1
ATOM 4443 C CA . ILE B 1 257 ? -19.312 2.592 18.469 1 97.94 257 ILE B CA 1
ATOM 4444 C C . ILE B 1 257 ? -18.109 2.688 19.391 1 97.94 257 ILE B C 1
ATOM 4446 O O . ILE B 1 257 ? -16.984 2.396 18.969 1 97.94 257 ILE B O 1
ATOM 4450 N N . ASP B 1 258 ? -18.25 3.111 20.641 1 97.25 258 ASP B N 1
ATOM 4451 C CA . ASP B 1 258 ? -17.234 3.223 21.672 1 97.25 258 ASP B CA 1
ATOM 4452 C C . ASP B 1 258 ? -15.984 3.92 21.141 1 97.25 258 ASP B C 1
ATOM 4454 O O . ASP B 1 258 ? -14.883 3.365 21.203 1 97.25 258 ASP B O 1
ATOM 4458 N N . PRO B 1 259 ? -16.141 5.09 20.719 1 98.12 259 PRO B N 1
ATOM 4459 C CA . PRO B 1 259 ? -15.008 5.777 20.094 1 98.12 259 PRO B CA 1
ATOM 4460 C C . PRO B 1 259 ? -13.961 6.23 21.109 1 98.12 259 PRO B C 1
ATOM 4462 O O . PRO B 1 259 ? -14.289 6.539 22.25 1 98.12 259 PRO B O 1
ATOM 4465 N N . LYS B 1 260 ? -12.734 6.23 20.719 1 98.19 260 LYS B N 1
ATOM 4466 C CA . LYS B 1 260 ? -11.688 7.004 21.391 1 98.19 260 LYS B CA 1
ATOM 4467 C C . LYS B 1 260 ? -11.742 8.469 20.984 1 98.19 260 LYS B C 1
ATOM 4469 O O . LYS B 1 260 ? -11.898 8.781 19.797 1 98.19 260 LYS B O 1
ATOM 4474 N N . ARG B 1 261 ? -11.664 9.32 21.953 1 98.5 261 ARG B N 1
ATOM 4475 C CA . ARG B 1 261 ? -11.719 10.75 21.688 1 98.5 261 ARG B CA 1
ATOM 4476 C C . ARG B 1 261 ? -10.328 11.367 21.734 1 98.5 261 ARG B C 1
ATOM 4478 O O . ARG B 1 261 ? -9.547 11.086 22.656 1 98.5 261 ARG B O 1
ATOM 4485 N N . ILE B 1 262 ? -10 12.172 20.766 1 98.75 262 ILE B N 1
ATOM 4486 C CA . ILE B 1 262 ? -8.766 12.953 20.719 1 98.75 262 ILE B CA 1
ATOM 4487 C C . ILE B 1 262 ? -9.102 14.445 20.75 1 98.75 262 ILE B C 1
ATOM 4489 O O . ILE B 1 262 ? -9.578 15.008 19.766 1 98.75 262 ILE B O 1
ATOM 4493 N N . ASP B 1 263 ? -8.797 15.086 21.844 1 98.81 263 ASP B N 1
ATOM 4494 C CA . ASP B 1 263 ? -9.008 16.531 21.922 1 98.81 263 ASP B CA 1
ATOM 4495 C C . ASP B 1 263 ? -7.934 17.297 21.156 1 98.81 263 ASP B C 1
ATOM 4497 O O . ASP B 1 263 ? -6.746 16.984 21.266 1 98.81 263 ASP B O 1
ATOM 4501 N N . TRP B 1 264 ? -8.461 18.25 20.422 1 98.81 264 TRP B N 1
ATOM 4502 C CA . TRP B 1 264 ? -7.52 19.031 19.625 1 98.81 264 TRP B CA 1
ATOM 4503 C C . TRP B 1 264 ? -6.852 20.109 20.484 1 98.81 264 TRP B C 1
ATOM 4505 O O . TRP B 1 264 ? -7.496 20.719 21.344 1 98.81 264 TRP B O 1
ATOM 4515 N N . VAL B 1 265 ? -5.617 20.25 20.328 1 98.62 265 VAL B N 1
ATOM 4516 C CA . VAL B 1 265 ? -4.793 21.344 20.812 1 98.62 265 VAL B CA 1
ATOM 4517 C C . VAL B 1 265 ? -4 21.953 19.656 1 98.62 265 VAL B C 1
ATOM 4519 O O . VAL B 1 265 ? -3.389 21.234 18.875 1 98.62 265 VAL B O 1
ATOM 4522 N N . THR B 1 266 ? -4.102 23.312 19.562 1 98.62 266 THR B N 1
ATOM 4523 C CA . THR B 1 266 ? -3.344 23.969 18.5 1 98.62 266 THR B CA 1
ATOM 4524 C C . THR B 1 266 ? -1.884 23.531 18.531 1 98.62 266 THR B C 1
ATOM 4526 O O . THR B 1 266 ? -1.227 23.594 19.578 1 98.62 266 THR B O 1
ATOM 4529 N N . GLY B 1 267 ? -1.412 22.984 17.375 1 98.75 267 GLY B N 1
ATOM 4530 C CA . GLY B 1 267 ? -0.026 22.547 17.281 1 98.75 267 GLY B CA 1
ATOM 4531 C C . GLY B 1 267 ? 0.168 21.078 17.562 1 98.75 267 GLY B C 1
ATOM 4532 O O . GLY B 1 267 ? 1.286 20.562 17.484 1 98.75 267 GLY B O 1
ATOM 4533 N N . LYS B 1 268 ? -0.877 20.375 17.875 1 98.81 268 LYS B N 1
ATOM 4534 C CA . LYS B 1 268 ? -0.805 18.938 18.172 1 98.81 268 LYS B CA 1
ATOM 4535 C C . LYS B 1 268 ? -0.851 18.109 16.906 1 98.81 268 LYS B C 1
ATOM 4537 O O . LYS B 1 268 ? -1.564 18.438 15.961 1 98.81 268 LYS B O 1
ATOM 4542 N N . ALA B 1 269 ? -0.06 17.062 16.906 1 98.94 269 ALA B N 1
ATOM 4543 C CA . ALA B 1 269 ? -0.186 16.016 15.891 1 98.94 269 ALA B CA 1
ATOM 4544 C C . ALA B 1 269 ? -0.785 14.742 16.484 1 98.94 269 ALA B C 1
ATOM 4546 O O . ALA B 1 269 ? -0.623 14.469 17.672 1 98.94 269 ALA B O 1
ATOM 4547 N N . PHE B 1 270 ? -1.506 14.016 15.68 1 98.94 270 PHE B N 1
ATOM 4548 C CA . PHE B 1 270 ? -1.985 12.711 16.141 1 98.94 270 PHE B CA 1
ATOM 4549 C C . PHE B 1 270 ? -2.139 11.75 14.969 1 98.94 270 PHE B C 1
ATOM 4551 O O . PHE B 1 270 ? -2.26 12.18 13.82 1 98.94 270 PHE B O 1
ATOM 4558 N N . ILE B 1 271 ? -2.076 10.453 15.266 1 98.88 271 ILE B N 1
ATOM 4559 C CA . ILE B 1 271 ? -2.139 9.383 14.266 1 98.88 271 ILE B CA 1
ATOM 4560 C C . ILE B 1 271 ? -3.553 8.812 14.211 1 98.88 271 ILE B C 1
ATOM 4562 O O . ILE B 1 271 ? -4.094 8.375 15.227 1 98.88 271 ILE B O 1
ATOM 4566 N N . THR B 1 272 ? -4.184 8.867 13.086 1 98.44 272 THR B N 1
ATOM 4567 C CA . THR B 1 272 ? -5.391 8.109 12.781 1 98.44 272 THR B CA 1
ATOM 4568 C C . THR B 1 272 ? -5.055 6.852 11.984 1 98.44 272 THR B C 1
ATOM 4570 O O . THR B 1 272 ? -4.605 6.934 10.844 1 98.44 272 THR B O 1
ATOM 4573 N N . PRO B 1 273 ? -5.309 5.703 12.547 1 97.62 273 PRO B N 1
ATOM 4574 C CA . PRO B 1 273 ? -4.848 4.453 11.938 1 97.62 273 PRO B CA 1
ATOM 4575 C C . PRO B 1 273 ? -5.586 4.117 10.648 1 97.62 273 PRO B C 1
ATOM 4577 O O . PRO B 1 273 ? -6.738 4.52 10.469 1 97.62 273 PRO B O 1
ATOM 4580 N N . PRO B 1 274 ? -4.906 3.326 9.773 1 97 274 PRO B N 1
ATOM 4581 C CA . PRO B 1 274 ? -5.559 2.883 8.539 1 97 274 PRO B CA 1
ATOM 4582 C C . PRO B 1 274 ? -6.816 2.057 8.797 1 97 274 PRO B C 1
ATOM 4584 O O . PRO B 1 274 ? -6.801 1.153 9.641 1 97 274 PRO B O 1
ATOM 4587 N N . GLY B 1 275 ? -7.863 2.445 8.117 1 95.19 275 GLY B N 1
ATOM 4588 C CA . GLY B 1 275 ? -9.07 1.635 8.117 1 95.19 275 GLY B CA 1
ATOM 4589 C C . GLY B 1 275 ? -10.031 1.999 9.234 1 95.19 275 GLY B C 1
ATOM 4590 O O . GLY B 1 275 ? -11.203 1.601 9.211 1 95.19 275 GLY B O 1
ATOM 4591 N N . LEU B 1 276 ? -9.617 2.713 10.227 1 97.12 276 LEU B N 1
ATOM 4592 C CA . LEU B 1 276 ? -10.523 3.059 11.312 1 97.12 276 LEU B CA 1
ATOM 4593 C C . LEU B 1 276 ? -11.445 4.207 10.914 1 97.12 276 LEU B C 1
ATOM 4595 O O . LEU B 1 276 ? -11.016 5.133 10.219 1 97.12 276 LEU B O 1
ATOM 4599 N N . TRP B 1 277 ? -12.633 4.113 11.414 1 97.56 277 TRP B N 1
ATOM 4600 C CA . TRP B 1 277 ? -13.586 5.203 11.242 1 97.56 277 TRP B CA 1
ATOM 4601 C C . TRP B 1 277 ? -13.211 6.398 12.109 1 97.56 277 TRP B C 1
ATOM 4603 O O . TRP B 1 277 ? -12.789 6.234 13.258 1 97.56 277 TRP B O 1
ATOM 4613 N N . HIS B 1 278 ? -13.383 7.613 11.562 1 98.06 278 HIS B N 1
ATOM 4614 C CA . HIS B 1 278 ? -13.117 8.805 12.359 1 98.06 278 HIS B CA 1
ATOM 4615 C C . HIS B 1 278 ? -13.953 9.984 11.891 1 98.06 278 HIS B C 1
ATOM 4617 O O . HIS B 1 278 ? -14.438 10 10.758 1 98.06 278 HIS B O 1
ATOM 4623 N N . SER B 1 279 ? -14.188 10.883 12.781 1 97.12 279 SER B N 1
ATOM 4624 C CA . SER B 1 279 ? -14.984 12.086 12.555 1 97.12 279 SER B CA 1
ATOM 4625 C C . SER B 1 279 ? -14.453 13.258 13.375 1 97.12 279 SER B C 1
ATOM 4627 O O . SER B 1 279 ? -13.969 13.07 14.484 1 97.12 279 SER B O 1
ATOM 4629 N N . HIS B 1 280 ? -14.539 14.406 12.805 1 97.31 280 HIS B N 1
ATOM 4630 C CA . HIS B 1 280 ? -14.102 15.625 13.477 1 97.31 280 HIS B CA 1
ATOM 4631 C C . HIS B 1 280 ? -15.297 16.453 13.945 1 97.31 280 HIS B C 1
ATOM 4633 O O . HIS B 1 280 ? -16.281 16.594 13.211 1 97.31 280 HIS B O 1
ATOM 4639 N N . HIS B 1 281 ? -15.141 17 15.109 1 97.5 281 HIS B N 1
ATOM 4640 C CA . HIS B 1 281 ? -16.219 17.75 15.75 1 97.5 281 HIS B CA 1
ATOM 4641 C C . HIS B 1 281 ? -15.688 19.047 16.344 1 97.5 281 HIS B C 1
ATOM 4643 O O . HIS B 1 281 ? -14.586 19.094 16.906 1 97.5 281 HIS B O 1
ATOM 4649 N N . ASN B 1 282 ? -16.516 20.109 16.234 1 97.81 282 ASN B N 1
ATOM 4650 C CA . ASN B 1 282 ? -16.172 21.422 16.781 1 97.81 282 ASN B CA 1
ATOM 4651 C C . ASN B 1 282 ? -17.328 22.016 17.578 1 97.81 282 ASN B C 1
ATOM 4653 O O . ASN B 1 282 ? -18.219 22.656 17.016 1 97.81 282 ASN B O 1
ATOM 4657 N N . GLU B 1 283 ? -17.219 21.969 18.844 1 98.06 283 GLU B N 1
ATOM 4658 C CA . GLU B 1 283 ? -18.266 22.484 19.734 1 98.06 283 GLU B CA 1
ATOM 4659 C C . GLU B 1 283 ? -17.969 23.906 20.172 1 98.06 283 GLU B C 1
ATOM 4661 O O . GLU B 1 283 ? -18.703 24.5 20.969 1 98.06 283 GLU B O 1
ATOM 4666 N N . SER B 1 284 ? -16.938 24.438 19.656 1 97.56 284 SER B N 1
ATOM 4667 C CA . SER B 1 284 ? -16.562 25.812 20 1 97.56 284 SER B CA 1
ATOM 4668 C C . SER B 1 284 ? -17.234 26.812 19.062 1 97.56 284 SER B C 1
ATOM 4670 O O . SER B 1 284 ? -18 26.422 18.172 1 97.56 284 SER B O 1
ATOM 4672 N N . ASP B 1 285 ? -16.922 28.172 19.25 1 97.19 285 ASP B N 1
ATOM 4673 C CA . ASP B 1 285 ? -17.5 29.234 18.453 1 97.19 285 ASP B CA 1
ATOM 4674 C C . ASP B 1 285 ? -16.484 29.766 17.438 1 97.19 285 ASP B C 1
ATOM 4676 O O . ASP B 1 285 ? -16.719 30.812 16.828 1 97.19 285 ASP B O 1
ATOM 4680 N N . GLU B 1 286 ? -15.406 29.016 17.25 1 97.5 286 GLU B N 1
ATOM 4681 C CA . GLU B 1 286 ? -14.367 29.406 16.297 1 97.5 286 GLU B CA 1
ATOM 4682 C C . GLU B 1 286 ? -14.102 28.297 15.289 1 97.5 286 GLU B C 1
ATOM 4684 O O . GLU B 1 286 ? -14.211 27.109 15.617 1 97.5 286 GLU B O 1
ATOM 4689 N N . ALA B 1 287 ? -13.734 28.719 14.078 1 96 287 ALA B N 1
ATOM 4690 C CA . ALA B 1 287 ? -13.328 27.719 13.094 1 96 287 ALA B CA 1
ATOM 4691 C C . ALA B 1 287 ? -12.031 27.031 13.508 1 96 287 ALA B C 1
ATOM 4693 O O . ALA B 1 287 ? -11.133 27.672 14.055 1 96 287 ALA B O 1
ATOM 4694 N N . ALA B 1 288 ? -12 25.75 13.336 1 97.69 288 ALA B N 1
ATOM 4695 C CA . ALA B 1 288 ? -10.773 24.984 13.547 1 97.69 288 ALA B CA 1
ATOM 4696 C C . ALA B 1 288 ? -10.148 24.562 12.219 1 97.69 288 ALA B C 1
ATOM 4698 O O . ALA B 1 288 ? -10.836 24.484 11.195 1 97.69 288 ALA B O 1
ATOM 4699 N N . TYR B 1 289 ? -8.82 24.391 12.219 1 97.88 289 TYR B N 1
ATOM 4700 C CA . TYR B 1 289 ? -8.078 24.047 11.008 1 97.88 289 TYR B CA 1
ATOM 4701 C C . TYR B 1 289 ? -7.188 22.844 11.234 1 97.88 289 TYR B C 1
ATOM 4703 O O . TYR B 1 289 ? -6.523 22.734 12.266 1 97.88 289 TYR B O 1
ATOM 4711 N N . ILE B 1 290 ? -7.25 21.938 10.281 1 97.88 290 ILE B N 1
ATOM 4712 C CA . ILE B 1 290 ? -6.492 20.688 10.414 1 97.88 290 ILE B CA 1
ATOM 4713 C C . ILE B 1 290 ? -5.754 20.406 9.109 1 97.88 290 ILE B C 1
ATOM 4715 O O . ILE B 1 290 ? -6.207 20.797 8.031 1 97.88 290 ILE B O 1
ATOM 4719 N N . ILE B 1 291 ? -4.586 19.734 9.234 1 98.19 291 ILE B N 1
ATOM 4720 C CA . ILE B 1 291 ? -3.77 19.297 8.102 1 98.19 291 ILE B CA 1
ATOM 4721 C C . ILE B 1 291 ? -3.592 17.781 8.148 1 98.19 291 ILE B C 1
ATOM 4723 O O . ILE B 1 291 ? -2.621 17.281 8.719 1 98.19 291 ILE B O 1
ATOM 4727 N N . PRO B 1 292 ? -4.453 17.047 7.539 1 97.5 292 PRO B N 1
ATOM 4728 C CA . PRO B 1 292 ? -4.203 15.617 7.391 1 97.5 292 PRO B CA 1
ATOM 4729 C C . PRO B 1 292 ? -3.146 15.305 6.332 1 97.5 292 PRO B C 1
ATOM 4731 O O . PRO B 1 292 ? -3.262 15.758 5.191 1 97.5 292 PRO B O 1
ATOM 4734 N N . ILE B 1 293 ? -2.107 14.648 6.676 1 98.56 293 ILE B N 1
ATOM 4735 C CA . ILE B 1 293 ? -1.11 14.117 5.754 1 98.56 293 ILE B CA 1
ATOM 4736 C C . ILE B 1 293 ? -1.155 12.594 5.77 1 98.56 293 ILE B C 1
ATOM 4738 O O . ILE B 1 293 ? -1.073 11.977 6.832 1 98.56 293 ILE B O 1
ATOM 4742 N N . GLN B 1 294 ? -1.329 12.039 4.613 1 98.06 294 GLN B N 1
ATOM 4743 C CA . GLN B 1 294 ? -1.576 10.602 4.484 1 98.06 294 GLN B CA 1
ATOM 4744 C C . GLN B 1 294 ? -0.646 9.977 3.453 1 98.06 294 GLN B C 1
ATOM 4746 O O . GLN B 1 294 ? -0.097 10.672 2.598 1 98.06 294 GLN B O 1
ATOM 4751 N N . ASP B 1 295 ? -0.446 8.641 3.559 1 98.62 295 ASP B N 1
ATOM 4752 C CA . ASP B 1 295 ? 0.193 7.906 2.471 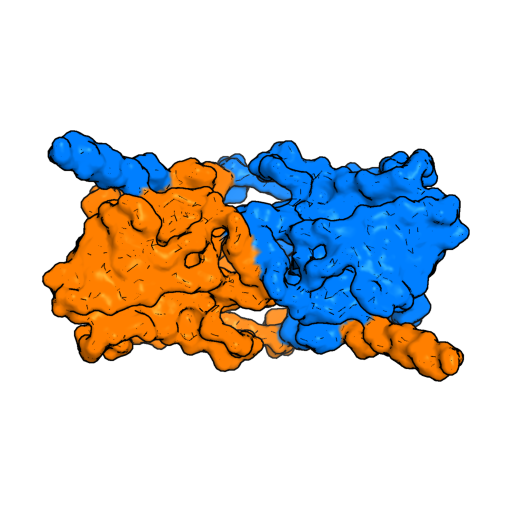1 98.62 295 ASP B CA 1
ATOM 4753 C C . ASP B 1 295 ? -0.816 7.551 1.38 1 98.62 295 ASP B C 1
ATOM 4755 O O . ASP B 1 295 ? -0.713 6.496 0.748 1 98.62 295 ASP B O 1
ATOM 4759 N N . ALA B 1 296 ? -1.724 8.406 1.145 1 96.56 296 ALA B N 1
ATOM 4760 C CA . ALA B 1 296 ? -2.836 8.156 0.232 1 96.56 296 ALA B CA 1
ATOM 4761 C C . ALA B 1 296 ? -2.375 8.211 -1.222 1 96.56 296 ALA B C 1
ATOM 4763 O O . ALA B 1 296 ? -3.045 7.68 -2.111 1 96.56 296 ALA B O 1
ATOM 4764 N N . GLY B 1 297 ? -1.29 8.93 -1.523 1 96.88 297 GLY B N 1
ATOM 4765 C CA . GLY B 1 297 ? -0.753 8.82 -2.871 1 96.88 297 GLY B CA 1
ATOM 4766 C C . GLY B 1 297 ? -0.401 7.398 -3.264 1 96.88 297 GLY B C 1
ATOM 4767 O O . GLY B 1 297 ? -0.769 6.938 -4.348 1 96.88 297 GLY B O 1
ATOM 4768 N N . LEU B 1 298 ? 0.268 6.738 -2.342 1 98.06 298 LEU B N 1
ATOM 4769 C CA . LEU B 1 298 ? 0.624 5.34 -2.562 1 98.06 298 LEU B CA 1
ATOM 4770 C C . LEU B 1 298 ? -0.623 4.465 -2.621 1 98.06 298 LEU B C 1
ATOM 4772 O O . LEU B 1 298 ? -0.776 3.656 -3.539 1 98.06 298 LEU B O 1
ATOM 4776 N N . GLN B 1 299 ? -1.498 4.637 -1.654 1 96.94 299 GLN B N 1
ATOM 4777 C CA . GLN B 1 299 ? -2.691 3.803 -1.573 1 96.94 299 GLN B CA 1
ATOM 4778 C C . GLN B 1 299 ? -3.57 3.977 -2.807 1 96.94 299 GLN B C 1
ATOM 4780 O O . GLN B 1 299 ? -4.133 3.006 -3.316 1 96.94 299 GLN B O 1
ATOM 4785 N N . THR B 1 300 ? -3.701 5.199 -3.262 1 96.19 300 THR B N 1
ATOM 4786 C CA . THR B 1 300 ? -4.48 5.457 -4.469 1 96.19 300 THR B CA 1
ATOM 4787 C C . THR B 1 300 ? -3.842 4.777 -5.676 1 96.19 300 THR B C 1
ATOM 4789 O O . THR B 1 300 ? -4.535 4.145 -6.477 1 96.19 300 THR B O 1
ATOM 4792 N N . TYR B 1 301 ? -2.549 4.898 -5.801 1 97.31 301 TYR B N 1
ATOM 4793 C CA . TYR B 1 301 ? -1.848 4.277 -6.918 1 97.31 301 TYR B CA 1
ATOM 4794 C C . TYR B 1 301 ? -2.047 2.766 -6.914 1 97.31 301 TYR B C 1
ATOM 4796 O O . TYR B 1 301 ? -2.248 2.154 -7.965 1 97.31 301 TYR B O 1
ATOM 4804 N N . LEU B 1 302 ? -2.09 2.197 -5.703 1 97.62 302 LEU B N 1
ATOM 4805 C CA . LEU B 1 302 ? -2.242 0.754 -5.555 1 97.62 302 LEU B CA 1
ATOM 4806 C C . LEU B 1 302 ? -3.703 0.344 -5.703 1 97.62 302 LEU B C 1
ATOM 4808 O O . LEU B 1 302 ? -4.023 -0.846 -5.68 1 97.62 302 LEU B O 1
ATOM 4812 N N . ARG B 1 303 ? -4.613 1.308 -5.828 1 96.25 303 ARG B N 1
ATOM 4813 C CA . ARG B 1 303 ? -6.059 1.108 -5.926 1 96.25 303 ARG B CA 1
ATOM 4814 C C . ARG B 1 303 ? -6.625 0.552 -4.625 1 96.25 303 ARG B C 1
ATOM 4816 O O . ARG B 1 303 ? -7.59 -0.212 -4.637 1 96.25 303 ARG B O 1
ATOM 4823 N N . THR B 1 304 ? -5.988 1.003 -3.479 1 94.94 304 THR B N 1
ATOM 4824 C CA . THR B 1 304 ? -6.375 0.386 -2.215 1 94.94 304 THR B CA 1
ATOM 4825 C C . THR B 1 304 ? -6.875 1.439 -1.23 1 94.94 304 THR B C 1
ATOM 4827 O O . THR B 1 304 ? -7.156 1.13 -0.071 1 94.94 304 THR B O 1
ATOM 4830 N N . LEU B 1 305 ? -7 2.686 -1.613 1 93.94 305 LEU B N 1
ATOM 4831 C CA . LEU B 1 305 ? -7.363 3.744 -0.678 1 93.94 305 LEU B CA 1
ATOM 4832 C C . LEU B 1 305 ? -8.68 3.424 0.022 1 93.94 305 LEU B C 1
ATOM 4834 O O . LEU B 1 305 ? -8.789 3.566 1.242 1 93.94 305 LEU B O 1
ATOM 4838 N N . ASP B 1 306 ? -9.742 3.07 -0.728 1 90.69 306 ASP B N 1
ATOM 4839 C CA . ASP B 1 306 ? -11.039 2.611 -0.246 1 90.69 306 ASP B CA 1
ATOM 4840 C C . ASP B 1 306 ? -11.641 3.602 0.75 1 90.69 306 ASP B C 1
ATOM 4842 O O . ASP B 1 306 ? -11.992 3.229 1.87 1 90.69 306 ASP B O 1
ATOM 4846 N N . ILE B 1 307 ? -11.812 4.781 0.359 1 89.75 307 ILE B N 1
ATOM 4847 C CA . ILE B 1 307 ? -12.438 5.773 1.221 1 89.75 307 ILE B CA 1
ATOM 4848 C C . ILE B 1 307 ? -13.945 5.516 1.296 1 89.75 307 ILE B C 1
ATOM 4850 O O . ILE B 1 307 ? -14.586 5.262 0.276 1 89.75 307 ILE B O 1
ATOM 4854 N N . GLN B 1 308 ? -14.484 5.48 2.482 1 88.69 308 GLN B N 1
ATOM 4855 C CA . GLN B 1 308 ? -15.898 5.246 2.768 1 88.69 308 GLN B CA 1
ATOM 4856 C C . GLN B 1 308 ? -16.469 6.367 3.625 1 88.69 308 GLN B C 1
ATOM 4858 O O . GLN B 1 308 ? -15.797 6.898 4.508 1 88.69 308 GLN B O 1
ATOM 4863 N N . PHE B 1 309 ? -17.734 6.676 3.383 1 88.62 309 PHE B N 1
ATOM 4864 C CA . PHE B 1 309 ? -18.406 7.746 4.113 1 88.62 309 PHE B CA 1
ATOM 4865 C C . PHE B 1 309 ? -19.719 7.254 4.707 1 88.62 309 PHE B C 1
ATOM 4867 O O . PHE B 1 309 ? -20.438 6.473 4.082 1 88.62 309 PHE B O 1
ATOM 4874 N N . GLN B 1 310 ? -19.938 7.73 5.863 1 86.81 310 GLN B N 1
ATOM 4875 C CA . GLN B 1 310 ? -21.281 7.668 6.395 1 86.81 310 GLN B CA 1
ATOM 4876 C C . GLN B 1 310 ? -22.047 8.961 6.117 1 86.81 310 GLN B C 1
ATOM 4878 O O . GLN B 1 310 ? -21.438 10.016 5.93 1 86.81 310 GLN B O 1
ATOM 4883 N N . HIS B 1 311 ? -23.344 8.852 5.957 1 80.25 311 HIS B N 1
ATOM 4884 C CA . HIS B 1 311 ? -24.203 10.008 5.727 1 80.25 311 HIS B CA 1
ATOM 4885 C C . HIS B 1 311 ? -25.344 10.055 6.738 1 80.25 311 HIS B C 1
ATOM 4887 O O . HIS B 1 311 ? -25.922 9.023 7.074 1 80.25 311 HIS B O 1
ATOM 4893 N N . TYR B 1 312 ? -25.391 11.258 7.27 1 65.69 312 TYR B N 1
ATOM 4894 C CA . TYR B 1 312 ? -26.547 11.453 8.141 1 65.69 312 TYR B CA 1
ATOM 4895 C C . TYR B 1 312 ? -27.828 11.656 7.316 1 65.69 312 TYR B C 1
ATOM 4897 O O . TYR B 1 312 ? -27.781 12.289 6.258 1 65.69 312 TYR B O 1
ATOM 4905 N N . GLU B 1 313 ? -28.766 10.586 7.309 1 53.62 313 GLU B N 1
ATOM 4906 C CA . GLU B 1 313 ? -30.047 10.797 6.625 1 53.62 313 GLU B CA 1
ATOM 4907 C C . GLU B 1 313 ? -30.672 12.133 7.016 1 53.62 313 GLU B C 1
ATOM 4909 O O . GLU B 1 313 ? -30.766 12.461 8.203 1 53.62 313 GLU B O 1
ATOM 4914 N N . LYS B 1 314 ? -30.609 13.133 6 1 46.91 314 LYS B N 1
ATOM 4915 C CA . LYS B 1 314 ? -31.391 14.344 6.203 1 46.91 314 LYS B CA 1
ATOM 4916 C C . LYS B 1 314 ? -32.906 14.031 6.188 1 46.91 314 LYS B C 1
ATOM 4918 O O . LYS B 1 314 ? -33.344 13.18 5.418 1 46.91 314 LYS B O 1
#

pLDDT: mean 93.1, std 11.38, range [30.78, 98.94]

Solvent-accessible surface area (backbone atoms only — not comparable to full-atom values): 31126 Å² total; per-residue (Å²): 114,68,68,61,53,55,51,54,56,48,58,29,37,66,47,51,40,80,39,54,37,88,80,52,71,45,32,62,82,71,55,58,25,65,69,68,64,75,46,80,45,58,39,80,77,52,75,58,82,70,65,43,76,43,70,50,61,42,16,78,67,64,70,50,98,53,70,13,56,43,63,46,30,28,40,27,43,32,23,30,38,54,72,37,72,50,76,53,62,68,67,23,49,44,35,41,36,36,28,69,34,37,32,33,35,37,40,38,87,93,44,75,46,76,46,38,49,54,18,34,37,37,40,29,25,82,46,52,34,40,40,36,17,74,31,55,24,33,31,45,35,38,30,34,31,25,37,28,60,75,59,21,38,39,59,73,42,59,84,58,68,58,34,41,42,48,32,66,60,52,50,52,51,34,51,51,48,62,64,36,89,62,35,87,76,43,74,67,47,34,25,31,38,19,25,63,86,35,68,44,49,56,11,47,41,76,44,32,27,40,36,47,30,51,43,48,52,63,38,74,34,52,32,31,26,28,30,34,40,29,52,29,32,28,70,34,40,55,77,57,23,32,34,38,36,24,85,45,63,36,86,87,79,54,38,62,47,86,49,49,75,45,75,49,42,52,54,20,34,36,37,44,37,39,55,35,33,33,25,50,35,20,70,28,91,52,67,23,30,37,33,46,34,24,46,35,12,42,26,42,62,56,56,42,28,69,71,45,75,48,72,76,86,125,116,69,68,59,54,55,53,54,54,48,57,27,37,66,47,53,42,81,37,54,36,90,80,51,71,44,31,62,84,71,54,59,23,65,71,70,63,75,47,80,45,58,38,78,76,49,76,56,82,69,63,45,77,43,70,53,60,42,18,79,69,63,69,49,97,53,69,13,54,43,63,46,29,28,41,27,42,33,22,30,38,55,74,35,72,50,75,52,63,67,67,20,50,43,34,40,36,36,27,70,35,38,31,34,35,35,40,38,88,91,45,75,46,75,48,38,49,54,19,35,38,35,39,30,25,81,48,53,34,41,40,34,18,74,32,58,25,35,31,45,35,37,31,33,32,24,38,30,60,75,59,22,38,39,60,73,40,58,86,57,69,58,35,41,41,49,32,66,59,53,51,52,52,33,52,51,48,62,64,36,88,64,35,89,74,44,72,67,47,35,25,31,38,18,25,62,86,34,66,46,49,56,11,48,41,75,43,32,26,40,36,49,29,52,44,48,52,62,37,74,34,52,32,30,28,29,28,33,40,29,52,30,32,27,70,35,39,54,76,58,23,32,34,40,37,25,84,45,64,35,87,87,79,56,38,62,47,84,50,49,76,45,76,48,44,52,54,20,34,35,37,45,35,39,55,34,32,34,26,50,36,19,69,27,93,51,68,23,29,39,33,45,33,23,46,35,13,41,26,43,62,55,57,41,26,69,70,46,75,49,74,77,86,126

Radius of gyration: 25.75 Å; Cα contacts (8 Å, |Δi|>4): 1719; chains: 2; bounding box: 64×76×53 Å